Protein AF-A0A507CIW8-F1 (afdb_monomer_lite)

pLDDT: mean 72.15, std 28.0, range [24.25, 98.5]

Organism: NCBI:txid1806994

Sequence (533 aa):
MGKIHVLVLASLLFRASSADTLYQLTTNGPTSFLGANTGIGSWFRADNTQDFTNGRSWCSFPYKDYSMGFAPDLQTITAGSNAVYPNPLWSKYGSQYCGLEAWVYNPANGRNVTMYIIDGFAHEWVKTPGSIDLMLGAYVALAGKLPDSKNDVLSGVQWGFTGQRSQKYSFGGAGDPTDSRAATGGSCSASTDCQSLCCTSSGQCTSAGSSCVASASAIKLVDAASPQSAAISTSSSNTLPPLNVRRSTWAYCSKSSQCANSCCSKEFSNDGKYKSTSLRTFLGTNYGIGSWFRANNTQDSTNGHSWCSFIYKDYSMGFAPDLQAMTAGTNAVYPNSLWSKYGGQYCGLEAWVYNPTNGRNVTMYIIDAFDHEWVKTPGSIDLMLGAYVSLAGSVPTAKSVVLSDVKWGFTGRRSQKYSFGGAGDTTDSRAAIGGSCSGSTDCQSLCCTSAGKCSSAGTGCVESISGSKSVAPSSGPSAVSLKSPSSTPTPQNGGLGDWVFCSKSSQCANNCCSKEYSNDGKYKCTPGGSKCL

Foldseek 3Di:
DDDDDDPDPPPPPDDWDPQPPPQPPDPQAFPFQGTKWWWKEAADFQPDVVRVHRQAALLGEGEGLQAQAKAEACCRLQVNPSDGPPRPCSLSSLQHFWQFWKWKAQPVQGDIDIHGHQHHDYPVPGPDTRYMYGRQSNCCNRVVHGDPDSPDMGHTIMMGTPPDGDQCGGRNHHYPVDPPQPDDQDADDPDPSCQRFDQDPRRHTDDDDDPDDDPCPDDDDDDDDDDDDDDDDDDDDDDDDDDDDDDDDDDDDDDDDDDPDDDPDPDDDPDPPAPDPLVVLFADKFWWKEFADFQPDVVQVHRQAALLGEGAGLQAQAKAAACCSLQVNPSDGPPRPCSLVSLQNFWQFWKWKAQPVVGDIGIHGHQHHDYPVPGPDSRYMYGRQSNCCRRVVAGDPDRPDMGHTMMMHTPPDGDQCRGRNHHYCVDPPPPVPPDQPDDDPPPPHFDQDPVRDGDDDDDDDDDDDDDDDDDDDDDDDDDDDDDDDDDDDDDDDDADEWFAADDALVNHPQSFFDCVVVPVSGTTNHHPDPDGD

Radius of gyration: 32.06 Å; chains: 1; bounding box: 78×66×115 Å

Structure (mmCIF, N/CA/C/O backbone):
data_AF-A0A507CIW8-F1
#
_entry.id   AF-A0A507CIW8-F1
#
loop_
_atom_site.group_PDB
_atom_site.id
_atom_site.type_symbol
_atom_site.label_atom_id
_atom_site.label_alt_id
_atom_site.label_comp_id
_atom_site.label_asym_id
_atom_site.label_entity_id
_atom_site.label_seq_id
_atom_site.pdbx_PDB_ins_code
_atom_site.Cartn_x
_atom_site.Cartn_y
_atom_site.Cartn_z
_atom_site.occupancy
_atom_site.B_iso_or_equiv
_atom_site.auth_seq_id
_atom_site.auth_comp_id
_atom_site.auth_asym_id
_atom_site.auth_atom_id
_atom_site.pdbx_PDB_model_num
ATOM 1 N N . MET A 1 1 ? -23.471 -34.395 30.063 1.00 41.56 1 MET A N 1
ATOM 2 C CA . MET A 1 1 ? -23.738 -34.123 28.632 1.00 41.56 1 MET A CA 1
ATOM 3 C C . MET A 1 1 ? -24.069 -32.638 28.508 1.00 41.56 1 MET A C 1
ATOM 5 O O . MET A 1 1 ? -25.113 -32.242 28.987 1.00 41.56 1 MET A O 1
ATOM 9 N N . GLY A 1 2 ? -23.257 -31.696 28.044 1.00 35.75 2 GLY A N 1
ATOM 10 C CA . GLY A 1 2 ? -21.956 -31.679 27.383 1.00 35.75 2 GLY A CA 1
ATOM 11 C C . GLY A 1 2 ? -21.884 -30.341 26.633 1.00 35.75 2 GLY A C 1
ATOM 12 O O . GLY A 1 2 ? -22.160 -30.297 25.443 1.00 35.75 2 GLY A O 1
ATOM 13 N N . LYS A 1 3 ? -21.640 -29.236 27.358 1.00 44.34 3 LYS A N 1
ATOM 14 C CA . LYS A 1 3 ? -21.538 -27.868 26.817 1.00 44.34 3 LYS A CA 1
ATOM 15 C C . LYS A 1 3 ? -20.170 -27.667 26.158 1.00 44.34 3 LYS A C 1
ATOM 17 O O . LYS A 1 3 ? -19.222 -27.327 26.854 1.00 44.34 3 LYS A O 1
ATOM 22 N N . ILE A 1 4 ? -20.072 -27.838 24.844 1.00 42.91 4 ILE A N 1
ATOM 23 C CA . ILE A 1 4 ? -18.930 -27.380 24.036 1.00 42.91 4 ILE A CA 1
ATOM 24 C C . ILE A 1 4 ? -19.483 -27.062 22.648 1.00 42.91 4 ILE A C 1
ATOM 26 O O . ILE A 1 4 ? -19.669 -28.007 21.912 1.00 42.91 4 ILE A O 1
ATOM 30 N N . HIS A 1 5 ? -19.773 -25.799 22.296 1.00 40.38 5 HIS A N 1
ATOM 31 C CA . HIS A 1 5 ? -19.975 -25.345 20.895 1.00 40.38 5 HIS A CA 1
ATOM 32 C C . HIS A 1 5 ? -19.968 -23.802 20.752 1.00 40.38 5 HIS A C 1
ATOM 34 O O . HIS A 1 5 ? -20.760 -23.238 20.008 1.00 40.38 5 HIS A O 1
ATOM 40 N N . VAL A 1 6 ? -19.079 -23.079 21.451 1.00 40.41 6 VAL A N 1
ATOM 41 C CA . VAL A 1 6 ? -18.925 -21.612 21.237 1.00 40.41 6 VAL A CA 1
ATOM 42 C C . VAL A 1 6 ? -17.457 -21.185 21.050 1.00 40.41 6 VAL A C 1
ATOM 44 O O . VAL A 1 6 ? -17.126 -20.010 21.082 1.00 40.41 6 VAL A O 1
ATOM 47 N N . LEU A 1 7 ? -16.543 -22.123 20.784 1.00 33.03 7 LEU A N 1
ATOM 48 C CA . LEU A 1 7 ? -15.108 -21.822 20.671 1.00 33.03 7 LEU A CA 1
ATOM 49 C C . LEU A 1 7 ? -14.474 -22.457 19.425 1.00 33.03 7 LEU A C 1
ATOM 51 O O . LEU A 1 7 ? -13.501 -23.188 19.526 1.00 33.03 7 LEU A O 1
ATOM 55 N N . VAL A 1 8 ? -15.051 -22.217 18.241 1.00 33.28 8 VAL A N 1
ATOM 56 C CA . VAL A 1 8 ? -14.401 -22.562 16.950 1.00 33.28 8 VAL A CA 1
ATOM 57 C C . VAL A 1 8 ? -14.588 -21.481 15.863 1.00 33.28 8 VAL A C 1
ATOM 59 O O . VAL A 1 8 ? -13.882 -21.487 14.861 1.00 33.28 8 VAL A O 1
ATOM 62 N N . LEU A 1 9 ? -15.462 -20.479 16.040 1.00 32.59 9 LEU A N 1
ATOM 63 C CA . LEU A 1 9 ? -15.792 -19.551 14.943 1.00 32.59 9 LEU A CA 1
ATOM 64 C C . LEU A 1 9 ? -14.820 -18.370 14.729 1.00 32.59 9 LEU A C 1
ATOM 66 O O . LEU A 1 9 ? -14.941 -17.674 13.726 1.00 32.59 9 LEU A O 1
ATOM 70 N N . ALA A 1 10 ? -13.841 -18.147 15.612 1.00 33.34 10 ALA A N 1
ATOM 71 C CA . ALA A 1 10 ? -12.880 -17.041 15.473 1.00 33.34 10 ALA A CA 1
ATOM 72 C C . ALA A 1 10 ? -11.618 -17.399 14.657 1.00 33.34 10 ALA A C 1
ATOM 74 O O . ALA A 1 10 ? -10.825 -16.520 14.332 1.00 33.34 10 ALA A O 1
ATOM 75 N N . SER A 1 11 ? -11.429 -18.671 14.291 1.00 32.75 11 SER A N 1
ATOM 76 C CA . SER A 1 11 ? -10.183 -19.164 13.678 1.00 32.75 11 SER A CA 1
ATOM 77 C C . SER A 1 11 ? -10.269 -19.400 12.162 1.00 32.75 11 SER A C 1
ATOM 79 O O . SER A 1 11 ? -9.294 -19.850 11.570 1.00 32.75 11 SER A O 1
ATOM 81 N N . LEU A 1 12 ? -11.407 -19.109 11.515 1.00 29.92 12 LEU A N 1
ATOM 82 C CA . LEU A 1 12 ? -11.629 -19.413 10.089 1.00 29.92 12 LEU A CA 1
ATOM 83 C C . LEU A 1 12 ? -11.754 -18.197 9.150 1.00 29.92 12 LEU A C 1
ATOM 85 O O . LEU A 1 12 ? -11.949 -18.391 7.953 1.00 29.92 12 LEU A O 1
ATOM 89 N N . LEU A 1 13 ? -11.600 -16.962 9.640 1.00 36.66 13 LEU A N 1
ATOM 90 C CA . LEU A 1 13 ? -11.809 -15.740 8.839 1.00 36.66 13 LEU A CA 1
ATOM 91 C C . LEU A 1 13 ? -10.537 -15.047 8.314 1.00 36.66 13 LEU A C 1
ATOM 93 O O . LEU A 1 13 ? -10.642 -14.013 7.666 1.00 36.66 13 LEU A O 1
ATOM 97 N N . PHE A 1 14 ? -9.355 -15.637 8.494 1.00 41.34 14 PHE A N 1
ATOM 98 C CA . PHE A 1 14 ? -8.112 -15.154 7.878 1.00 41.34 14 PHE A CA 1
ATOM 99 C C . PHE A 1 14 ? -7.407 -16.292 7.132 1.00 41.34 14 PHE A C 1
ATOM 101 O O . PHE A 1 14 ? -6.383 -16.810 7.568 1.00 41.34 14 PHE A O 1
ATOM 108 N N . ARG A 1 15 ? -7.975 -16.723 6.000 1.00 35.91 15 ARG A N 1
ATOM 109 C CA . ARG A 1 15 ? -7.243 -17.544 5.027 1.00 35.91 15 ARG A CA 1
ATOM 110 C C . ARG A 1 15 ? -6.531 -16.625 4.035 1.00 35.91 15 ARG A C 1
ATOM 112 O O . ARG A 1 15 ? -7.191 -15.901 3.303 1.00 35.91 15 ARG A O 1
ATOM 119 N N . ALA A 1 16 ? -5.199 -16.705 4.073 1.00 31.84 16 ALA A N 1
ATOM 120 C CA . ALA A 1 16 ? -4.217 -16.298 3.066 1.00 31.84 16 ALA A CA 1
ATOM 121 C C . ALA A 1 16 ? -4.435 -14.917 2.416 1.00 31.84 16 ALA A C 1
ATOM 123 O O . ALA A 1 16 ? -5.117 -14.779 1.402 1.00 31.84 16 ALA A O 1
ATOM 124 N N . SER A 1 17 ? -3.791 -13.888 2.974 1.00 37.22 17 SER A N 1
ATOM 125 C CA . SER A 1 17 ? -3.575 -12.628 2.266 1.00 37.22 17 SER A CA 1
ATOM 126 C C . SER A 1 17 ? -2.715 -12.863 1.019 1.00 37.22 17 SER A C 1
ATOM 128 O O . SER A 1 17 ? -1.763 -13.640 1.026 1.00 37.22 17 SER A O 1
ATOM 130 N N . SER A 1 18 ? -3.085 -12.171 -0.054 1.00 44.25 18 SER A N 1
ATOM 131 C CA . SER A 1 18 ? -2.636 -12.270 -1.446 1.00 44.25 18 SER A CA 1
ATOM 132 C C . SER A 1 18 ? -1.160 -11.901 -1.713 1.00 44.25 18 SER A C 1
ATOM 134 O O . SER A 1 18 ? -0.851 -11.321 -2.752 1.00 44.25 18 SER A O 1
ATOM 136 N N . ALA A 1 19 ? -0.235 -12.210 -0.803 1.00 38.09 19 ALA A N 1
ATOM 137 C CA . ALA A 1 19 ? 1.197 -11.969 -0.991 1.00 38.09 19 ALA A CA 1
ATOM 138 C C . ALA A 1 19 ? 1.850 -12.917 -2.021 1.00 38.09 19 ALA A C 1
ATOM 140 O O . ALA A 1 19 ? 2.909 -12.593 -2.553 1.00 38.09 19 ALA A O 1
ATOM 141 N N . ASP A 1 20 ? 1.219 -14.049 -2.348 1.00 39.06 20 ASP A N 1
ATOM 142 C CA . ASP A 1 20 ? 1.868 -15.111 -3.131 1.00 39.06 20 ASP A CA 1
ATOM 143 C C . ASP A 1 20 ? 1.864 -14.907 -4.656 1.00 39.06 20 ASP A C 1
ATOM 145 O O . ASP A 1 20 ? 2.611 -15.586 -5.356 1.00 39.06 20 ASP A O 1
ATOM 149 N N . THR A 1 21 ? 1.077 -13.982 -5.221 1.00 34.91 21 THR A N 1
ATOM 150 C CA . THR A 1 21 ? 0.909 -13.923 -6.695 1.00 34.91 21 THR A CA 1
ATOM 151 C C . THR A 1 21 ? 1.593 -12.738 -7.384 1.00 34.91 21 THR A C 1
ATOM 153 O O . THR A 1 21 ? 1.696 -12.736 -8.607 1.00 34.91 21 THR A O 1
ATOM 156 N N . LEU A 1 22 ? 2.138 -11.763 -6.646 1.00 36.06 22 LEU A N 1
ATOM 157 C CA . LEU A 1 22 ? 2.898 -10.644 -7.239 1.00 36.06 22 LEU A CA 1
ATOM 158 C C . LEU A 1 22 ? 4.417 -10.727 -7.008 1.00 36.06 22 LEU A C 1
ATOM 160 O O . LEU A 1 22 ? 5.149 -9.796 -7.337 1.00 36.06 22 LEU A O 1
ATOM 164 N N . TYR A 1 23 ? 4.900 -11.833 -6.437 1.00 36.91 23 TYR A N 1
ATOM 165 C CA . TYR A 1 23 ? 6.237 -11.891 -5.847 1.00 36.91 23 TYR A CA 1
ATOM 166 C C . TYR A 1 23 ? 7.366 -12.363 -6.787 1.00 36.91 23 TYR A C 1
ATOM 168 O O . TYR A 1 23 ? 8.546 -12.245 -6.470 1.00 36.91 23 TYR A O 1
ATOM 176 N N . GLN A 1 24 ? 7.034 -12.859 -7.980 1.00 27.95 24 GLN A N 1
ATOM 177 C CA . GLN A 1 24 ? 7.987 -13.547 -8.867 1.00 27.95 24 GLN A CA 1
ATOM 178 C C . GLN A 1 24 ? 8.661 -12.667 -9.941 1.00 27.95 24 GLN A C 1
ATOM 180 O O . GLN A 1 24 ? 9.285 -13.195 -10.854 1.00 27.95 24 GLN A O 1
ATOM 185 N N . LEU A 1 25 ? 8.581 -11.331 -9.865 1.00 33.69 25 LEU A N 1
ATOM 186 C CA . LEU A 1 25 ? 9.128 -10.447 -10.916 1.00 33.69 25 LEU A CA 1
ATOM 187 C C . LEU A 1 25 ? 10.223 -9.468 -10.470 1.00 33.69 25 LEU A C 1
ATOM 189 O O . LEU A 1 25 ? 10.631 -8.607 -11.246 1.00 33.69 25 LEU A O 1
ATOM 193 N N . THR A 1 26 ? 10.792 -9.641 -9.274 1.00 38.66 26 THR A N 1
ATOM 194 C CA . THR A 1 26 ? 12.099 -9.044 -8.957 1.00 38.66 26 THR A CA 1
ATOM 195 C C . THR A 1 26 ? 13.003 -10.098 -8.331 1.00 38.66 26 THR A C 1
ATOM 197 O O . THR A 1 26 ? 12.626 -10.767 -7.376 1.00 38.66 26 THR A O 1
ATOM 200 N N . THR A 1 27 ? 14.224 -10.247 -8.841 1.00 47.59 27 THR A N 1
ATOM 201 C CA . THR A 1 27 ? 15.230 -11.210 -8.353 1.00 47.59 27 THR A CA 1
ATOM 202 C C . THR A 1 27 ? 15.713 -10.944 -6.914 1.00 47.59 27 THR A C 1
ATOM 204 O O . THR A 1 27 ? 16.595 -11.647 -6.434 1.00 47.59 27 THR A O 1
ATOM 207 N N . ASN A 1 28 ? 15.154 -9.939 -6.223 1.00 58.69 28 ASN A N 1
ATOM 208 C CA . ASN A 1 28 ? 15.611 -9.409 -4.930 1.00 58.69 28 ASN A CA 1
ATOM 209 C C . ASN A 1 28 ? 14.481 -9.277 -3.900 1.00 58.69 28 ASN A C 1
ATOM 211 O O . ASN A 1 28 ? 14.501 -8.385 -3.053 1.00 58.69 28 ASN A O 1
ATOM 215 N N . GLY A 1 29 ? 13.452 -10.103 -3.992 1.00 60.12 29 GLY A N 1
ATOM 216 C CA . GLY A 1 29 ? 12.301 -9.970 -3.123 1.00 60.12 29 GLY A CA 1
ATOM 217 C C . GLY A 1 29 ? 12.289 -10.891 -1.885 1.00 60.12 29 GLY A C 1
ATOM 218 O O . GLY A 1 29 ? 12.849 -11.975 -2.011 1.00 60.12 29 GLY A O 1
ATOM 219 N N . PRO A 1 30 ? 11.682 -10.552 -0.713 1.00 69.44 30 PRO A N 1
ATOM 220 C CA . PRO A 1 30 ? 11.453 -11.464 0.414 1.00 69.44 30 PRO A CA 1
ATOM 221 C C . PRO A 1 30 ? 11.047 -12.876 0.013 1.00 69.44 30 PRO A C 1
ATOM 223 O O . PRO A 1 30 ? 10.091 -13.100 -0.714 1.00 69.44 30 PRO A O 1
ATOM 226 N N . THR A 1 31 ? 11.788 -13.836 0.538 1.00 76.56 31 THR A N 1
ATOM 227 C CA . THR A 1 31 ? 11.524 -15.270 0.383 1.00 76.56 31 THR A CA 1
ATOM 228 C C . THR A 1 31 ? 10.834 -15.860 1.611 1.00 76.56 31 THR A C 1
ATOM 230 O O . THR A 1 31 ? 10.424 -17.015 1.587 1.00 76.56 31 THR A O 1
ATOM 233 N N . SER A 1 32 ? 10.726 -15.075 2.684 1.00 84.19 32 SER A N 1
ATOM 234 C CA . SER A 1 32 ? 10.183 -15.460 3.985 1.00 84.19 32 SER A CA 1
ATOM 235 C C . SER A 1 32 ? 9.129 -14.446 4.438 1.00 84.19 32 SER A C 1
ATOM 237 O O . SER A 1 32 ? 9.096 -13.320 3.938 1.00 84.19 32 SER A O 1
ATOM 239 N N . PHE A 1 33 ? 8.295 -14.833 5.412 1.00 85.69 33 PHE A N 1
ATOM 240 C CA . PHE A 1 33 ? 7.184 -14.018 5.934 1.00 85.69 33 PHE A CA 1
ATOM 241 C C . PHE A 1 33 ? 6.140 -13.625 4.876 1.00 85.69 33 PHE A C 1
ATOM 243 O O . PHE A 1 33 ? 5.565 -12.536 4.920 1.00 85.69 33 PHE A O 1
ATOM 250 N N . LEU A 1 34 ? 5.886 -14.525 3.922 1.00 81.50 34 LEU A N 1
ATOM 251 C CA . LEU A 1 34 ? 4.821 -14.357 2.939 1.00 81.50 34 LEU A CA 1
ATOM 252 C C . LEU A 1 34 ? 3.449 -14.439 3.623 1.00 81.50 34 LEU A C 1
ATOM 254 O O . LEU A 1 34 ? 3.238 -15.220 4.551 1.00 81.50 34 LEU A O 1
ATOM 258 N N . GLY A 1 35 ? 2.511 -13.621 3.156 1.00 80.69 35 GLY A N 1
ATOM 259 C CA . GLY A 1 35 ? 1.149 -13.581 3.677 1.00 80.69 35 GLY A CA 1
ATOM 260 C C . GLY A 1 35 ? 1.036 -12.885 5.036 1.00 80.69 35 GLY A C 1
ATOM 261 O O . GLY A 1 35 ? 1.732 -11.909 5.322 1.00 80.69 35 GLY A O 1
ATOM 262 N N . ALA A 1 36 ? 0.077 -13.343 5.841 1.00 85.56 36 ALA A N 1
ATOM 263 C CA . ALA A 1 36 ? -0.168 -12.840 7.186 1.00 85.56 36 ALA A CA 1
ATOM 264 C C . ALA A 1 36 ? 0.601 -13.689 8.201 1.00 85.56 36 ALA A C 1
ATOM 266 O O . ALA A 1 36 ? 0.455 -14.908 8.252 1.00 85.56 36 ALA A O 1
ATOM 267 N N . ASN A 1 37 ? 1.380 -13.019 9.037 1.00 92.94 37 ASN A N 1
ATOM 268 C CA . ASN A 1 37 ? 2.175 -13.600 10.105 1.00 92.94 37 ASN A CA 1
ATOM 269 C C . ASN A 1 37 ? 1.526 -13.247 11.443 1.00 92.94 37 ASN A C 1
ATOM 271 O O . ASN A 1 37 ? 0.862 -12.218 11.564 1.00 92.94 37 ASN A O 1
ATOM 275 N N . THR A 1 38 ? 1.678 -14.098 12.453 1.00 95.88 38 THR A N 1
ATOM 276 C CA . THR A 1 38 ? 1.154 -13.845 13.802 1.00 95.88 38 THR A CA 1
ATOM 277 C C . THR A 1 38 ? 2.194 -14.245 14.824 1.00 95.88 38 THR A C 1
ATOM 279 O O . THR A 1 38 ? 2.632 -15.388 14.798 1.00 95.88 38 THR A O 1
ATOM 282 N N . GLY A 1 39 ? 2.545 -13.341 15.735 1.00 96.44 39 GLY A N 1
ATOM 283 C CA . GLY A 1 39 ? 3.544 -13.603 16.763 1.00 96.44 39 GLY A CA 1
ATOM 284 C C . GLY A 1 39 ? 3.494 -12.615 17.923 1.00 96.44 39 GLY A C 1
ATOM 285 O O . GLY A 1 39 ? 2.498 -11.926 18.151 1.00 96.44 39 GLY A O 1
ATOM 286 N N . ILE A 1 40 ? 4.579 -12.575 18.690 1.00 98.12 40 ILE A N 1
ATOM 287 C CA . ILE A 1 40 ? 4.773 -11.604 19.772 1.00 98.12 40 ILE A CA 1
ATOM 288 C C . ILE A 1 40 ? 5.392 -10.319 19.212 1.00 98.12 40 ILE A C 1
ATOM 290 O O . ILE A 1 40 ? 6.371 -10.396 18.474 1.00 98.12 40 ILE A O 1
ATOM 294 N N . GLY A 1 41 ? 4.843 -9.164 19.592 1.00 98.00 41 GLY A N 1
ATOM 295 C CA . GLY A 1 41 ? 5.455 -7.850 19.394 1.00 98.00 41 GLY A CA 1
ATOM 296 C C . GLY A 1 41 ? 6.156 -7.384 20.668 1.00 98.00 41 GLY A C 1
ATOM 297 O O . GLY A 1 41 ? 5.492 -6.858 21.564 1.00 98.00 41 GLY A O 1
ATOM 298 N N . SER A 1 42 ? 7.466 -7.603 20.772 1.00 98.06 42 SER A N 1
ATOM 299 C CA . SER A 1 42 ? 8.296 -6.997 21.823 1.00 98.06 42 SER A CA 1
ATOM 300 C C . SER A 1 42 ? 8.695 -5.573 21.431 1.00 98.06 42 SER A C 1
ATOM 302 O O . SER A 1 42 ? 8.185 -5.042 20.441 1.00 98.06 42 SER A O 1
ATOM 304 N N . TRP A 1 43 ? 9.549 -4.919 22.216 1.00 97.88 43 TRP A N 1
ATOM 305 C CA . TRP A 1 43 ? 10.047 -3.591 21.873 1.00 97.88 43 TRP A CA 1
ATOM 306 C C . TRP A 1 43 ? 11.525 -3.402 22.180 1.00 97.88 43 TRP A C 1
ATOM 308 O O . TRP A 1 43 ? 12.026 -4.004 23.124 1.00 97.88 43 TRP A O 1
ATOM 318 N N . PHE A 1 44 ? 12.185 -2.484 21.474 1.00 97.31 44 PHE A N 1
ATOM 319 C CA . PHE A 1 44 ? 13.580 -2.091 21.684 1.00 97.31 44 PHE A CA 1
ATOM 320 C C . PHE A 1 44 ? 13.803 -0.584 21.488 1.00 97.31 44 PHE A C 1
ATOM 322 O O . PHE A 1 44 ? 12.970 0.119 20.909 1.00 97.31 44 PHE A O 1
ATOM 329 N N . ARG A 1 45 ? 14.926 -0.075 22.001 1.00 96.31 45 ARG A N 1
ATOM 330 C CA . ARG A 1 45 ? 15.402 1.300 21.788 1.00 96.31 45 ARG A CA 1
ATOM 331 C C . ARG A 1 45 ? 16.545 1.322 20.786 1.00 96.31 45 ARG A C 1
ATOM 333 O O . ARG A 1 45 ? 17.290 0.355 20.663 1.00 96.31 45 ARG A O 1
ATOM 340 N N . ALA A 1 46 ? 16.708 2.442 20.098 1.00 93.44 46 ALA A N 1
ATOM 341 C CA . ALA A 1 46 ? 17.660 2.605 19.011 1.00 93.44 46 ALA A CA 1
ATOM 342 C C . ALA A 1 46 ? 19.121 2.634 19.473 1.00 93.44 46 ALA A C 1
ATOM 344 O O . ALA A 1 46 ? 19.985 2.168 18.740 1.00 93.44 46 ALA A O 1
ATOM 345 N N . ASP A 1 47 ? 19.419 3.182 20.649 1.00 93.25 47 ASP A N 1
ATOM 346 C CA . ASP A 1 47 ? 20.784 3.282 21.181 1.00 93.25 47 ASP A CA 1
ATOM 347 C C . ASP A 1 47 ? 20.789 2.908 22.663 1.00 93.25 47 ASP A C 1
ATOM 349 O O . ASP A 1 47 ? 20.663 3.752 23.557 1.00 93.25 47 ASP A O 1
ATOM 353 N N . ASN A 1 48 ? 20.792 1.603 22.930 1.00 93.06 48 ASN A N 1
ATOM 354 C CA . ASN A 1 48 ? 20.690 1.088 24.278 1.00 93.06 48 ASN A CA 1
ATOM 355 C C . ASN A 1 48 ? 21.426 -0.241 24.463 1.00 93.06 48 ASN A C 1
ATOM 357 O O . ASN A 1 48 ? 21.179 -1.224 23.768 1.00 93.06 48 ASN A O 1
ATOM 361 N N . THR A 1 49 ? 22.271 -0.295 25.491 1.00 89.94 49 THR A N 1
ATOM 362 C CA . THR A 1 49 ? 23.081 -1.477 25.807 1.00 89.94 49 THR A CA 1
ATOM 363 C C . THR A 1 49 ? 22.255 -2.684 26.245 1.00 89.94 49 THR A C 1
ATOM 365 O O . THR A 1 49 ? 22.639 -3.807 25.938 1.00 89.94 49 THR A O 1
ATOM 368 N N . GLN A 1 50 ? 21.116 -2.482 26.917 1.00 89.94 50 GLN A N 1
ATOM 369 C CA . GLN A 1 50 ? 20.199 -3.567 27.291 1.00 89.94 50 GLN A CA 1
ATOM 370 C C . GLN A 1 50 ? 19.541 -4.205 26.061 1.00 89.94 50 GLN A C 1
ATOM 372 O O . GLN A 1 50 ? 19.197 -5.383 26.091 1.00 89.94 50 GLN A O 1
ATOM 377 N N . ASP A 1 51 ? 19.381 -3.420 24.994 1.00 88.81 51 ASP A N 1
ATOM 378 C CA . ASP A 1 51 ? 18.735 -3.826 23.746 1.00 88.81 51 ASP A CA 1
ATOM 379 C C . ASP A 1 51 ? 19.759 -4.248 22.677 1.00 88.81 51 ASP A C 1
ATOM 381 O O . ASP A 1 51 ? 19.378 -4.596 21.565 1.00 88.81 51 ASP A O 1
ATOM 385 N N . PHE A 1 52 ? 21.056 -4.234 23.014 1.00 90.69 52 PHE A N 1
ATOM 386 C CA . PHE A 1 52 ? 22.177 -4.510 22.107 1.00 90.69 52 PHE A CA 1
ATOM 387 C C . PHE A 1 52 ? 22.192 -3.635 20.843 1.00 90.69 52 PHE A C 1
ATOM 389 O O . PHE A 1 52 ? 22.689 -4.047 19.793 1.00 90.69 52 PHE A O 1
ATOM 396 N N . THR A 1 53 ? 21.695 -2.404 20.952 1.00 93.94 53 THR A N 1
ATOM 397 C CA . THR A 1 53 ? 21.659 -1.428 19.859 1.00 93.94 53 THR A CA 1
ATOM 398 C C . THR A 1 53 ? 22.669 -0.299 20.068 1.00 93.94 53 THR A C 1
ATOM 400 O O . THR A 1 53 ? 23.178 -0.091 21.169 1.00 93.94 53 THR A O 1
ATOM 403 N N . ASN A 1 54 ? 23.010 0.411 18.988 1.00 92.94 54 ASN A N 1
ATOM 404 C CA . ASN A 1 54 ? 24.097 1.406 18.954 1.00 92.94 54 ASN A CA 1
ATOM 405 C C . ASN A 1 54 ? 23.763 2.653 18.105 1.00 92.94 54 ASN A C 1
ATOM 407 O O . ASN A 1 54 ? 24.643 3.300 17.533 1.00 92.94 54 ASN A O 1
ATOM 411 N N . GLY A 1 55 ? 22.475 2.929 17.908 1.00 92.88 55 GLY A N 1
ATOM 412 C CA . GLY A 1 55 ? 21.976 4.018 17.070 1.00 92.88 55 GLY A CA 1
ATOM 413 C C . GLY A 1 55 ? 22.049 3.757 15.563 1.00 92.88 55 GLY A C 1
ATOM 414 O O . GLY A 1 55 ? 21.589 4.601 14.790 1.00 92.88 55 GLY A O 1
ATOM 415 N N . ARG A 1 56 ? 22.585 2.610 15.122 1.00 94.38 56 ARG A N 1
ATOM 416 C CA . ARG A 1 56 ? 22.605 2.177 13.720 1.00 94.38 56 ARG A CA 1
ATOM 417 C C . ARG A 1 56 ? 21.904 0.840 13.548 1.00 94.38 56 ARG A C 1
ATOM 419 O O . ARG A 1 56 ? 22.166 -0.102 14.286 1.00 94.38 56 ARG A O 1
ATOM 426 N N . SER A 1 57 ? 21.067 0.759 12.525 1.00 96.38 57 SER A N 1
ATOM 427 C CA . SER A 1 57 ? 20.364 -0.469 12.185 1.00 96.38 57 SER A CA 1
ATOM 428 C C . SER A 1 57 ? 21.248 -1.509 11.510 1.00 96.38 57 SER A C 1
ATOM 430 O O . SER A 1 57 ? 22.214 -1.176 10.812 1.00 96.38 57 SER A O 1
ATOM 432 N N . TRP A 1 58 ? 20.809 -2.770 11.554 1.00 97.69 58 TRP A N 1
ATOM 433 C CA . TRP A 1 58 ? 21.232 -3.813 10.616 1.00 97.69 58 TRP A CA 1
ATOM 434 C C . TRP A 1 58 ? 21.060 -3.390 9.149 1.00 97.69 58 TRP A C 1
ATOM 436 O O . TRP A 1 58 ? 21.810 -3.831 8.284 1.00 97.69 58 TRP A O 1
ATOM 446 N N . CYS A 1 59 ? 20.129 -2.484 8.856 1.00 97.81 59 CYS A N 1
ATOM 447 C CA . CYS A 1 59 ? 19.913 -1.923 7.526 1.00 97.81 59 CYS A CA 1
ATOM 448 C C . CYS A 1 59 ? 20.911 -0.825 7.110 1.00 97.81 59 CYS A C 1
ATOM 450 O O . CYS A 1 59 ? 20.755 -0.225 6.044 1.00 97.81 59 CYS A O 1
ATOM 452 N N . SER A 1 60 ? 21.964 -0.587 7.900 1.00 96.62 60 SER A N 1
ATOM 453 C CA . SER A 1 60 ? 23.055 0.350 7.606 1.00 96.62 60 SER A CA 1
ATOM 454 C C . SER A 1 60 ? 22.645 1.829 7.561 1.00 96.62 60 SER A C 1
ATOM 456 O O . SER A 1 60 ? 23.235 2.612 6.814 1.00 96.62 60 SER A O 1
ATOM 458 N N . PHE A 1 61 ? 21.675 2.239 8.376 1.00 95.19 61 PHE A N 1
ATOM 459 C CA . PHE A 1 61 ? 21.296 3.646 8.530 1.00 95.19 61 PHE A CA 1
ATOM 460 C C . PHE A 1 61 ? 21.115 4.021 10.010 1.00 95.19 61 PHE A C 1
ATOM 462 O O . PHE A 1 61 ? 20.888 3.141 10.841 1.00 95.19 61 PHE A O 1
ATOM 469 N N . PRO A 1 62 ? 21.224 5.310 10.378 1.00 95.88 62 PRO A N 1
ATOM 470 C CA . PRO A 1 62 ? 20.901 5.753 11.731 1.00 95.88 62 PRO A CA 1
ATOM 471 C C . PRO A 1 62 ? 19.391 5.686 11.986 1.00 95.88 62 PRO A C 1
ATOM 473 O O . PRO A 1 62 ? 18.598 6.009 11.105 1.00 95.88 62 PRO A O 1
ATOM 476 N N . TYR A 1 63 ? 18.977 5.312 13.189 1.00 95.00 63 TYR A N 1
ATOM 477 C CA . TYR A 1 63 ? 17.567 5.305 13.609 1.00 95.00 63 TYR A CA 1
ATOM 478 C C . TYR A 1 63 ? 17.399 5.855 15.033 1.00 95.00 63 TYR A C 1
ATOM 480 O O . TYR A 1 63 ? 18.385 6.132 15.720 1.00 95.00 63 TYR A O 1
ATOM 488 N N . LYS A 1 64 ? 16.156 6.068 15.472 1.00 93.75 64 LYS A N 1
ATOM 489 C CA . LYS A 1 64 ? 15.828 6.644 16.784 1.00 93.75 64 LYS A CA 1
ATOM 490 C C . LYS A 1 64 ? 14.650 5.917 17.418 1.00 93.75 64 LYS A C 1
ATOM 492 O O . LYS A 1 64 ? 13.874 5.275 16.722 1.00 93.75 64 LYS A O 1
ATOM 497 N N . ASP A 1 65 ? 14.467 6.098 18.725 1.00 94.31 65 ASP A N 1
ATOM 498 C CA . ASP A 1 65 ? 13.357 5.493 19.476 1.00 94.31 65 ASP A CA 1
ATOM 499 C C . ASP A 1 65 ? 11.983 5.841 18.894 1.00 94.31 65 ASP A C 1
ATOM 501 O O . ASP A 1 65 ? 11.031 5.099 19.086 1.00 94.31 65 ASP A O 1
ATOM 505 N N . TYR A 1 66 ? 11.854 6.951 18.165 1.00 90.75 66 TYR A N 1
ATOM 506 C CA . TYR A 1 66 ? 10.608 7.347 17.508 1.00 90.75 66 TYR A CA 1
ATOM 507 C C . TYR A 1 66 ? 10.444 6.798 16.078 1.00 90.75 66 TYR A C 1
ATOM 509 O O . TYR A 1 66 ? 9.420 7.066 15.449 1.00 90.75 66 TYR A O 1
ATOM 517 N N . SER A 1 67 ? 11.427 6.078 15.527 1.00 94.00 67 SER A N 1
ATOM 518 C CA . SER A 1 67 ? 11.348 5.515 14.175 1.00 94.00 67 SER A CA 1
ATOM 519 C C . SER A 1 67 ? 10.184 4.522 14.081 1.00 94.00 67 SER A C 1
ATOM 521 O O . SER A 1 67 ? 10.033 3.637 14.919 1.00 94.00 67 SER A O 1
ATOM 523 N N . MET A 1 68 ? 9.361 4.643 13.036 1.00 96.19 68 MET A N 1
ATOM 524 C CA . MET A 1 68 ? 8.184 3.787 12.830 1.00 96.19 68 MET A CA 1
ATOM 525 C C . MET A 1 68 ? 8.556 2.472 12.144 1.00 96.19 68 MET A C 1
ATOM 527 O O . MET A 1 68 ? 8.151 2.204 11.012 1.00 96.19 68 MET A O 1
ATOM 531 N N . GLY A 1 69 ? 9.364 1.657 12.812 1.00 97.38 69 GLY A N 1
ATOM 532 C CA . GLY A 1 69 ? 9.809 0.387 12.262 1.00 97.38 69 GLY A CA 1
ATOM 533 C C . GLY A 1 69 ? 9.898 -0.741 13.273 1.00 97.38 69 GLY A C 1
ATOM 534 O O . GLY A 1 69 ? 9.727 -0.552 14.477 1.00 97.38 69 GLY A O 1
ATOM 535 N N . PHE A 1 70 ? 10.148 -1.925 12.737 1.00 98.50 70 PHE A N 1
ATOM 536 C CA . PHE A 1 70 ? 10.293 -3.164 13.478 1.00 98.50 70 PHE A CA 1
ATOM 537 C C . PHE A 1 70 ? 11.452 -4.001 12.930 1.00 98.50 70 PHE A C 1
ATOM 539 O O . PHE A 1 70 ? 11.948 -3.769 11.821 1.00 98.50 70 PHE A O 1
ATOM 546 N N . ALA A 1 71 ? 11.862 -4.976 13.728 1.00 98.31 71 ALA A N 1
ATOM 547 C CA . ALA A 1 71 ? 12.877 -5.964 13.433 1.00 98.31 71 ALA A CA 1
ATOM 548 C C . ALA A 1 71 ? 12.213 -7.350 13.386 1.00 98.31 71 ALA A C 1
ATOM 550 O O . ALA A 1 71 ? 11.613 -7.758 14.380 1.00 98.31 71 ALA A O 1
ATOM 551 N N . PRO A 1 72 ? 12.258 -8.086 12.267 1.00 97.94 72 PRO A N 1
ATOM 552 C CA . PRO A 1 72 ? 11.921 -9.505 12.238 1.00 97.94 72 PRO A CA 1
ATOM 553 C C . PRO A 1 72 ? 13.147 -10.378 12.568 1.00 97.94 72 PRO A C 1
ATOM 555 O O . PRO A 1 72 ? 14.273 -9.889 12.674 1.00 97.94 72 PRO A O 1
ATOM 558 N N . ASP A 1 73 ? 12.921 -11.684 12.717 1.00 97.69 73 ASP A N 1
ATOM 559 C CA . ASP A 1 73 ? 13.973 -12.671 12.987 1.00 97.69 73 ASP A CA 1
ATOM 560 C C . ASP A 1 73 ? 15.048 -12.693 11.886 1.00 97.69 73 ASP A C 1
ATOM 562 O O . ASP A 1 73 ? 14.760 -13.018 10.724 1.00 97.69 73 ASP A O 1
ATOM 566 N N . LEU A 1 74 ? 16.300 -12.413 12.269 1.00 96.81 74 LEU A N 1
ATOM 567 C CA . LEU A 1 74 ? 17.459 -12.458 11.379 1.00 96.81 74 LEU A CA 1
ATOM 568 C C . LEU A 1 74 ? 17.643 -13.828 10.739 1.00 96.81 74 LEU A C 1
ATOM 570 O O . LEU A 1 74 ? 17.955 -13.896 9.547 1.00 96.81 74 LEU A O 1
ATOM 574 N N . GLN A 1 75 ? 17.435 -14.917 11.480 1.00 96.62 75 GLN A N 1
ATOM 575 C CA . GLN A 1 75 ? 17.619 -16.256 10.930 1.00 96.62 75 GLN A CA 1
ATOM 576 C C . GLN A 1 75 ? 16.634 -16.495 9.787 1.00 96.62 75 GLN A C 1
ATOM 578 O O . GLN A 1 75 ? 17.024 -16.959 8.716 1.00 96.62 75 GLN A O 1
ATOM 583 N N . THR A 1 76 ? 15.378 -16.095 9.968 1.00 95.06 76 THR A N 1
ATOM 584 C CA . THR A 1 76 ? 14.337 -16.250 8.951 1.00 95.06 76 THR A CA 1
ATOM 585 C C . THR A 1 76 ? 14.560 -15.354 7.724 1.00 95.06 76 THR A C 1
ATOM 587 O O . THR A 1 76 ? 14.464 -15.846 6.594 1.00 95.06 76 THR A O 1
ATOM 590 N N . ILE A 1 77 ? 14.885 -14.062 7.893 1.00 95.56 77 ILE A N 1
ATOM 591 C CA . ILE A 1 77 ? 15.090 -13.153 6.740 1.00 95.56 77 ILE A CA 1
ATOM 592 C C . ILE A 1 77 ? 16.417 -13.391 6.009 1.00 95.56 77 ILE A C 1
ATOM 594 O O . ILE A 1 77 ? 16.564 -12.980 4.861 1.00 95.56 77 ILE A O 1
ATOM 598 N N . THR A 1 78 ? 17.375 -14.078 6.633 1.00 95.88 78 THR A N 1
ATOM 599 C CA . THR A 1 78 ? 18.672 -14.411 6.016 1.00 95.88 78 THR A CA 1
ATOM 600 C C . THR A 1 78 ? 18.808 -15.888 5.642 1.00 95.88 78 THR A C 1
ATOM 602 O O . THR A 1 78 ? 19.915 -16.377 5.421 1.00 95.88 78 THR A O 1
ATOM 605 N N . ALA A 1 79 ? 17.688 -16.615 5.550 1.00 93.19 79 ALA A N 1
ATOM 606 C CA . ALA A 1 79 ? 17.650 -18.030 5.168 1.00 93.19 79 ALA A CA 1
ATOM 607 C C . ALA A 1 79 ? 18.636 -18.905 5.974 1.00 93.19 79 ALA A C 1
ATOM 609 O O . ALA A 1 79 ? 19.365 -19.729 5.426 1.00 93.19 79 ALA A O 1
ATOM 610 N N . GLY A 1 80 ? 18.691 -18.685 7.288 1.00 94.38 80 GLY A N 1
ATOM 611 C CA . GLY A 1 80 ? 19.522 -19.435 8.225 1.00 94.38 80 GLY A CA 1
ATOM 612 C C . GLY A 1 80 ? 20.950 -18.918 8.388 1.00 94.38 80 GLY A C 1
ATOM 613 O O . GLY A 1 80 ? 21.627 -19.336 9.324 1.00 94.38 80 GLY A O 1
ATOM 614 N N . SER A 1 81 ? 21.428 -18.006 7.532 1.00 95.31 81 SER A N 1
ATOM 615 C CA . SER A 1 81 ? 22.836 -17.592 7.566 1.00 95.31 81 SER A CA 1
ATOM 616 C C . SER A 1 81 ? 23.175 -16.613 8.691 1.00 95.31 81 SER A C 1
ATOM 618 O O . SER A 1 81 ? 24.355 -16.356 8.912 1.00 95.31 81 SER A O 1
ATOM 620 N N . ASN A 1 82 ? 22.166 -16.018 9.342 1.00 95.38 82 ASN A N 1
ATOM 621 C CA . ASN A 1 82 ? 22.315 -14.947 10.336 1.00 95.38 82 ASN A CA 1
ATOM 622 C C . ASN A 1 82 ? 23.249 -13.833 9.838 1.00 95.38 82 ASN A C 1
ATOM 624 O O . ASN A 1 82 ? 24.172 -13.403 10.528 1.00 95.38 82 ASN A O 1
ATOM 628 N N . ALA A 1 83 ? 23.069 -13.421 8.578 1.00 95.69 83 ALA A N 1
ATOM 629 C CA . ALA A 1 83 ? 24.015 -12.528 7.920 1.00 95.69 83 ALA A CA 1
ATOM 630 C C . ALA A 1 83 ? 23.953 -11.116 8.520 1.00 95.69 83 ALA A C 1
ATOM 632 O O . ALA A 1 83 ? 23.002 -10.368 8.299 1.00 95.69 83 ALA A O 1
ATOM 633 N N . VAL A 1 84 ? 25.014 -10.744 9.228 1.00 95.88 84 VAL A N 1
ATOM 634 C CA . VAL A 1 84 ? 25.272 -9.403 9.768 1.00 95.88 84 VAL A CA 1
ATOM 635 C C . VAL A 1 84 ? 26.604 -8.884 9.224 1.00 95.88 84 VAL A C 1
ATOM 637 O O . VAL A 1 84 ? 27.431 -9.680 8.778 1.00 95.88 84 VAL A O 1
ATOM 640 N N . TYR A 1 85 ? 26.845 -7.570 9.234 1.00 93.94 85 TYR A N 1
ATOM 641 C CA . TYR A 1 85 ? 28.137 -7.014 8.806 1.00 93.94 85 TYR A CA 1
ATOM 642 C C . TYR A 1 85 ? 29.308 -7.662 9.580 1.00 93.94 85 TYR A C 1
ATOM 644 O O . TYR A 1 85 ? 29.208 -7.797 10.801 1.00 93.94 85 TYR A O 1
ATOM 652 N N . PRO A 1 86 ? 30.423 -8.045 8.924 1.00 95.56 86 PRO A N 1
ATOM 653 C CA . PRO A 1 86 ? 30.780 -7.829 7.516 1.00 95.56 86 PRO A CA 1
ATOM 654 C C . PRO A 1 86 ? 30.477 -9.018 6.581 1.00 95.56 86 PRO A C 1
ATOM 656 O O . PRO A 1 86 ? 31.095 -9.133 5.524 1.00 95.56 86 PRO A O 1
ATOM 659 N N . ASN A 1 87 ? 29.566 -9.927 6.943 1.00 97.00 87 ASN A N 1
ATOM 660 C CA . ASN A 1 87 ? 29.225 -11.091 6.118 1.00 97.00 87 ASN A CA 1
ATOM 661 C C . ASN A 1 87 ? 28.831 -10.657 4.684 1.00 97.00 87 ASN A C 1
ATOM 663 O O . ASN A 1 87 ? 27.953 -9.805 4.541 1.00 97.00 87 ASN A O 1
ATOM 667 N N . PRO A 1 88 ? 29.397 -11.250 3.613 1.00 95.56 88 PRO A N 1
ATOM 668 C CA . PRO A 1 88 ? 29.077 -10.879 2.229 1.00 95.56 88 PRO A CA 1
ATOM 669 C C . PRO A 1 88 ? 27.594 -11.004 1.846 1.00 95.56 88 PRO A C 1
ATOM 671 O O . PRO A 1 88 ? 27.135 -10.328 0.928 1.00 95.56 88 PRO A O 1
ATOM 674 N N . LEU A 1 89 ? 26.826 -11.849 2.541 1.00 95.50 89 LEU A N 1
ATOM 675 C CA . LEU A 1 89 ? 25.385 -12.005 2.325 1.00 95.50 89 LEU A CA 1
ATOM 676 C C . LEU A 1 89 ? 24.554 -10.886 2.970 1.00 95.50 89 LEU A C 1
ATOM 678 O O . LEU A 1 89 ? 23.371 -10.753 2.660 1.00 95.50 89 LEU A O 1
ATOM 682 N N . TRP A 1 90 ? 25.149 -10.074 3.846 1.00 96.94 90 TRP A N 1
ATOM 683 C CA . TRP A 1 90 ? 24.458 -8.993 4.547 1.00 96.94 90 TRP A CA 1
ATOM 684 C C . TRP A 1 90 ? 23.858 -7.976 3.577 1.00 96.94 90 TRP A C 1
ATOM 686 O O . TRP A 1 90 ? 22.677 -7.664 3.677 1.00 96.94 90 TRP A O 1
ATOM 696 N N . SER A 1 91 ? 24.622 -7.520 2.580 1.00 95.38 91 SER A N 1
ATOM 697 C CA . SER A 1 91 ? 24.133 -6.550 1.590 1.00 95.38 91 SER A CA 1
ATOM 698 C C . SER A 1 91 ? 23.034 -7.123 0.693 1.00 95.38 91 SER A C 1
ATOM 700 O O . SER A 1 91 ? 22.094 -6.407 0.338 1.00 95.38 91 SER A O 1
ATOM 702 N N . LYS A 1 92 ? 23.107 -8.422 0.374 1.00 94.50 92 LYS A N 1
ATOM 703 C CA . LYS A 1 92 ? 22.068 -9.146 -0.368 1.00 94.50 92 LYS A CA 1
ATOM 704 C C . LYS A 1 92 ? 20.744 -9.123 0.399 1.00 94.50 92 LYS A C 1
ATOM 706 O O . LYS A 1 92 ? 19.745 -8.643 -0.131 1.00 94.50 92 LYS A O 1
ATOM 711 N N . TYR A 1 93 ? 20.738 -9.605 1.644 1.00 96.00 93 TYR A N 1
ATOM 712 C CA . TYR A 1 93 ? 19.511 -9.674 2.444 1.00 96.00 93 TYR A CA 1
ATOM 713 C C . TYR A 1 93 ? 19.033 -8.297 2.906 1.00 96.00 93 TYR A C 1
ATOM 715 O O . TYR A 1 93 ? 17.832 -8.035 2.908 1.00 96.00 93 TYR A O 1
ATOM 723 N N . GLY A 1 94 ? 19.951 -7.384 3.214 1.00 95.94 94 GLY A N 1
ATOM 724 C CA . GLY A 1 94 ? 19.627 -5.994 3.509 1.00 95.94 94 GLY A CA 1
ATOM 725 C C . GLY A 1 94 ? 18.864 -5.349 2.353 1.00 95.94 94 GLY A C 1
ATOM 726 O O . GLY A 1 94 ? 17.771 -4.823 2.547 1.00 95.94 94 GLY A O 1
ATOM 727 N N . SER A 1 95 ? 19.363 -5.480 1.121 1.00 92.38 95 SER A N 1
ATOM 728 C CA . SER A 1 95 ? 18.673 -4.970 -0.077 1.00 92.38 95 SER A CA 1
ATOM 729 C C . SER A 1 95 ? 17.305 -5.627 -0.304 1.00 92.38 95 SER A C 1
ATOM 731 O O . SER A 1 95 ? 16.383 -4.988 -0.810 1.00 92.38 95 SER A O 1
ATOM 733 N N . GLN A 1 96 ? 17.153 -6.889 0.102 1.00 92.44 96 GLN A N 1
ATOM 734 C CA . GLN A 1 96 ? 15.912 -7.649 -0.023 1.00 92.44 96 GLN A CA 1
ATOM 735 C C . GLN A 1 96 ? 14.845 -7.207 0.991 1.00 92.44 96 GLN A C 1
ATOM 737 O O . GLN A 1 96 ? 13.689 -7.044 0.606 1.00 92.44 96 GLN A O 1
ATOM 742 N N . TYR A 1 97 ? 15.198 -6.935 2.252 1.00 96.25 97 TYR A N 1
ATOM 743 C CA . TYR A 1 97 ? 14.213 -6.707 3.325 1.00 96.25 97 TYR A CA 1
ATOM 744 C C . TYR A 1 97 ? 14.132 -5.267 3.848 1.00 96.25 97 TYR A C 1
ATOM 746 O O . TYR A 1 97 ? 13.046 -4.815 4.202 1.00 96.25 97 TYR A O 1
ATOM 754 N N . CYS A 1 98 ? 15.230 -4.511 3.865 1.00 98.00 98 CYS A N 1
ATOM 755 C CA . CYS A 1 98 ? 15.260 -3.196 4.510 1.00 98.00 98 CYS A CA 1
ATOM 756 C C . CYS A 1 98 ? 14.314 -2.187 3.860 1.00 98.00 98 CYS A C 1
ATOM 758 O O . CYS A 1 98 ? 14.362 -1.936 2.652 1.00 98.00 98 CYS A O 1
ATOM 760 N N . GLY A 1 99 ? 13.454 -1.597 4.679 1.00 96.62 99 GLY A N 1
ATOM 761 C CA . GLY A 1 99 ? 12.486 -0.591 4.276 1.00 96.62 99 GLY A CA 1
ATOM 762 C C . GLY A 1 99 ? 11.198 -1.168 3.716 1.00 96.62 99 GLY A C 1
ATOM 763 O O . GLY A 1 99 ? 10.331 -0.378 3.351 1.00 96.62 99 GLY A O 1
ATOM 764 N N . LEU A 1 100 ? 11.046 -2.496 3.639 1.00 94.19 100 LEU A N 1
ATOM 765 C CA . LEU A 1 100 ? 9.760 -3.100 3.299 1.00 94.19 100 LEU A CA 1
ATOM 766 C C . LEU A 1 100 ? 8.694 -2.641 4.284 1.00 94.19 100 LEU A C 1
ATOM 768 O O . LEU A 1 100 ? 8.893 -2.686 5.496 1.00 94.19 100 LEU A O 1
ATOM 772 N N . GLU A 1 101 ? 7.572 -2.201 3.738 1.00 94.62 101 GLU A N 1
ATOM 773 C CA . GLU A 1 101 ? 6.421 -1.744 4.495 1.00 94.62 101 GLU A CA 1
ATOM 774 C C . GLU A 1 101 ? 5.528 -2.928 4.875 1.00 94.62 101 GLU A C 1
ATOM 776 O O . GLU A 1 101 ? 5.248 -3.814 4.058 1.00 94.62 101 GLU A O 1
ATOM 781 N N . ALA A 1 102 ? 5.046 -2.917 6.113 1.00 93.12 102 ALA A N 1
ATOM 782 C CA . ALA A 1 102 ? 4.070 -3.860 6.623 1.00 93.12 102 ALA A CA 1
ATOM 783 C C . ALA A 1 102 ? 2.908 -3.133 7.302 1.00 93.12 102 ALA A C 1
ATOM 785 O O . ALA A 1 102 ? 3.084 -2.092 7.942 1.00 93.12 102 ALA A O 1
ATOM 786 N N . TRP A 1 103 ? 1.717 -3.719 7.202 1.00 94.38 103 TRP A N 1
ATOM 787 C CA . TRP A 1 103 ? 0.645 -3.444 8.153 1.00 94.38 103 TRP A CA 1
ATOM 788 C C . TRP A 1 103 ? 0.913 -4.261 9.419 1.00 94.38 103 TRP A C 1
ATOM 790 O O . TRP A 1 103 ? 1.307 -5.423 9.320 1.00 94.38 103 TRP A O 1
ATOM 800 N N . VAL A 1 104 ? 0.715 -3.666 10.594 1.00 97.31 104 VAL A N 1
ATOM 801 C CA . VAL A 1 104 ? 0.926 -4.319 11.892 1.00 97.31 104 VAL A CA 1
ATOM 802 C C . VAL A 1 104 ? -0.291 -4.067 12.774 1.00 97.31 104 VAL A C 1
ATOM 804 O O . VAL A 1 104 ? -0.593 -2.930 13.132 1.00 97.31 104 VAL A O 1
ATOM 807 N N . TYR A 1 105 ? -0.998 -5.136 13.119 1.00 95.50 105 TYR A N 1
ATOM 808 C CA . TYR A 1 105 ? -2.272 -5.129 13.821 1.00 95.50 105 TYR A CA 1
ATOM 809 C C . TYR A 1 105 ? -2.153 -5.754 15.212 1.00 95.50 105 TYR A C 1
ATOM 811 O O . TYR A 1 105 ? -1.636 -6.859 15.379 1.00 95.50 105 TYR A O 1
ATOM 819 N N . ASN A 1 106 ? -2.683 -5.056 16.212 1.00 97.25 106 ASN A N 1
ATOM 820 C CA . ASN A 1 106 ? -2.806 -5.547 17.574 1.00 97.25 106 ASN A CA 1
ATOM 821 C C . ASN A 1 106 ? -4.271 -5.919 17.863 1.00 97.25 106 ASN A C 1
ATOM 823 O O . ASN A 1 106 ? -5.106 -5.026 18.050 1.00 97.25 106 ASN A O 1
ATOM 827 N N . PRO A 1 107 ? -4.607 -7.218 17.952 1.00 92.25 107 PRO A N 1
ATOM 828 C CA . PRO A 1 107 ? -5.981 -7.647 18.191 1.00 92.25 107 PRO A CA 1
ATOM 829 C C . PRO A 1 107 ? -6.508 -7.253 19.575 1.00 92.25 107 PRO A C 1
ATOM 831 O O . PRO A 1 107 ? -7.718 -7.124 19.741 1.00 92.25 107 PRO A O 1
ATOM 834 N N . ALA A 1 108 ? -5.637 -7.022 20.564 1.00 94.44 108 ALA A N 1
ATOM 835 C CA . ALA A 1 108 ? -6.060 -6.701 21.928 1.00 94.44 108 ALA A CA 1
ATOM 836 C C . ALA A 1 108 ? -6.737 -5.325 22.039 1.00 94.44 108 ALA A C 1
ATOM 838 O O . ALA A 1 108 ? -7.555 -5.109 22.930 1.00 94.44 108 ALA A O 1
ATOM 839 N N . ASN A 1 109 ? -6.398 -4.387 21.150 1.00 93.06 109 ASN A N 1
ATOM 840 C CA . ASN A 1 109 ? -6.941 -3.026 21.160 1.00 93.06 109 ASN A CA 1
ATOM 841 C C . ASN A 1 109 ? -7.472 -2.561 19.790 1.00 93.06 109 ASN A C 1
ATOM 843 O O . ASN A 1 109 ? -7.923 -1.423 19.664 1.00 93.06 109 ASN A O 1
ATOM 847 N N . GLY A 1 110 ? -7.404 -3.413 18.764 1.00 87.69 110 GLY A N 1
ATOM 848 C CA . GLY A 1 110 ? -7.878 -3.124 17.414 1.00 87.69 110 GLY A CA 1
ATOM 849 C C . GLY A 1 110 ? -7.022 -2.128 16.624 1.00 87.69 110 GLY A C 1
ATOM 850 O O . GLY A 1 110 ? -7.449 -1.695 15.553 1.00 87.69 110 GLY A O 1
ATOM 851 N N . ARG A 1 111 ? -5.840 -1.734 17.116 1.00 83.88 111 ARG A N 1
ATOM 852 C CA . ARG A 1 111 ? -4.974 -0.769 16.425 1.00 83.88 111 ARG A CA 1
ATOM 853 C C . ARG A 1 111 ? -4.236 -1.426 15.269 1.00 83.88 111 ARG A C 1
ATOM 855 O O . ARG A 1 111 ? -3.717 -2.528 15.406 1.00 83.88 111 ARG A O 1
ATOM 862 N N . ASN A 1 112 ? -4.152 -0.710 14.153 1.00 90.69 112 ASN A N 1
ATOM 863 C CA . ASN A 1 112 ? -3.369 -1.085 12.982 1.00 90.69 112 ASN A CA 1
ATOM 864 C C . ASN A 1 112 ? -2.433 0.071 12.621 1.00 90.69 112 ASN A C 1
ATOM 866 O O . ASN A 1 112 ? -2.885 1.212 12.513 1.00 90.69 112 ASN A O 1
ATOM 870 N N . VAL A 1 113 ? -1.145 -0.214 12.472 1.00 89.69 113 VAL A N 1
ATOM 871 C CA . VAL A 1 113 ? -0.092 0.776 12.246 1.00 89.69 113 VAL A CA 1
ATOM 872 C C . VAL A 1 113 ? 0.781 0.315 11.084 1.00 89.69 113 VAL A C 1
ATOM 874 O O . VAL A 1 113 ? 1.218 -0.833 11.046 1.00 89.69 113 VAL A O 1
ATOM 877 N N . THR A 1 114 ? 1.056 1.218 10.146 1.00 91.94 114 THR A N 1
ATOM 878 C CA . THR A 1 114 ? 2.043 0.981 9.089 1.00 91.94 114 THR A CA 1
ATOM 879 C C . THR A 1 114 ? 3.447 1.146 9.655 1.00 91.94 114 THR A C 1
ATOM 881 O O . THR A 1 114 ? 3.762 2.174 10.258 1.00 91.94 114 THR A O 1
ATOM 884 N N . MET A 1 115 ? 4.292 0.140 9.455 1.00 97.75 115 MET A N 1
ATOM 885 C CA . MET A 1 115 ? 5.674 0.123 9.927 1.00 97.75 115 MET A CA 1
ATOM 886 C C . MET A 1 115 ? 6.609 -0.384 8.830 1.00 97.75 115 MET A C 1
ATOM 888 O O . MET A 1 115 ? 6.164 -0.974 7.846 1.00 97.75 115 MET A O 1
ATOM 892 N N . TYR A 1 116 ? 7.912 -0.184 9.007 1.00 98.19 116 TYR A N 1
ATOM 893 C CA . TYR A 1 116 ? 8.929 -0.641 8.059 1.00 98.19 116 TYR A CA 1
ATOM 894 C C . TYR A 1 116 ? 9.913 -1.602 8.718 1.00 98.19 116 TYR A C 1
ATOM 896 O O . TYR A 1 116 ? 10.228 -1.441 9.898 1.00 98.19 116 TYR A O 1
ATOM 904 N N . ILE A 1 117 ? 10.455 -2.556 7.958 1.00 98.31 117 ILE A N 1
ATOM 905 C CA . ILE A 1 117 ? 11.644 -3.287 8.408 1.00 98.31 117 ILE A CA 1
ATOM 906 C C . ILE A 1 117 ? 12.784 -2.285 8.498 1.00 98.31 117 ILE A C 1
ATOM 908 O O . ILE A 1 117 ? 13.252 -1.780 7.475 1.00 98.31 117 ILE A O 1
ATOM 912 N N . ILE A 1 118 ? 13.216 -1.996 9.718 1.00 97.94 118 ILE A N 1
ATOM 913 C CA . ILE A 1 118 ? 14.330 -1.083 9.961 1.00 97.94 118 ILE A CA 1
ATOM 914 C C . ILE A 1 118 ? 15.534 -1.773 10.568 1.00 97.94 118 ILE A C 1
ATOM 916 O O . ILE A 1 118 ? 16.587 -1.159 10.583 1.00 97.94 118 ILE A O 1
ATOM 920 N N . ASP A 1 119 ? 15.389 -3.002 11.054 1.00 98.06 119 ASP A N 1
ATOM 921 C CA . ASP A 1 119 ? 16.447 -3.756 11.715 1.00 98.06 119 ASP A CA 1
ATOM 922 C C . ASP A 1 119 ? 16.185 -5.267 11.594 1.00 98.06 119 ASP A C 1
ATOM 924 O O . ASP A 1 119 ? 15.227 -5.673 10.934 1.00 98.06 119 ASP A O 1
ATOM 928 N N . GLY A 1 120 ? 17.005 -6.100 12.228 1.00 97.00 120 GLY A N 1
ATOM 929 C CA . GLY A 1 120 ? 16.728 -7.517 12.455 1.00 97.00 120 GLY A CA 1
ATOM 930 C C . GLY A 1 120 ? 17.206 -7.934 13.845 1.00 97.00 120 GLY A C 1
ATOM 931 O O . GLY A 1 120 ? 18.245 -7.461 14.297 1.00 97.00 120 GLY A O 1
ATOM 932 N N . PHE A 1 121 ? 16.472 -8.822 14.519 1.00 95.75 121 PHE A N 1
ATOM 933 C CA . PHE A 1 121 ? 16.836 -9.279 15.865 1.00 95.75 121 PHE A CA 1
ATOM 934 C C . PHE A 1 121 ? 17.237 -10.756 15.886 1.00 95.75 121 PHE A C 1
ATOM 936 O O . PHE A 1 121 ? 16.882 -11.535 14.998 1.00 95.75 121 PHE A O 1
ATOM 943 N N . ALA A 1 122 ? 18.037 -11.121 16.887 1.00 95.75 122 ALA A N 1
ATOM 944 C CA . ALA A 1 122 ? 18.646 -12.440 16.977 1.00 95.75 122 ALA A CA 1
ATOM 945 C C . ALA A 1 122 ? 17.620 -13.532 17.332 1.00 95.75 122 ALA A C 1
ATOM 947 O O . ALA A 1 122 ? 16.704 -13.323 18.136 1.00 95.75 122 ALA A O 1
ATOM 948 N N . HIS A 1 123 ? 17.787 -14.707 16.723 1.00 95.62 123 HIS A N 1
ATOM 949 C CA . HIS A 1 123 ? 16.797 -15.782 16.742 1.00 95.62 123 HIS A CA 1
ATOM 950 C C . HIS A 1 123 ? 16.505 -16.333 18.146 1.00 95.62 123 HIS A C 1
ATOM 952 O O . HIS A 1 123 ? 15.388 -16.747 18.436 1.00 95.62 123 HIS A O 1
ATOM 958 N N . GLU A 1 124 ? 17.467 -16.306 19.066 1.00 95.19 124 GLU A N 1
ATOM 959 C CA . GLU A 1 124 ? 17.299 -16.776 20.448 1.00 95.19 124 GLU A CA 1
ATOM 960 C C . GLU A 1 124 ? 16.201 -16.022 21.232 1.00 95.19 124 GLU A C 1
ATOM 962 O O . GLU A 1 124 ? 15.640 -16.528 22.218 1.00 95.19 124 GLU A O 1
ATOM 967 N N . TRP A 1 125 ? 15.842 -14.821 20.771 1.00 92.69 125 TRP A N 1
ATOM 968 C CA . TRP A 1 125 ? 14.773 -14.004 21.341 1.00 92.69 125 TRP A CA 1
ATOM 969 C C . TRP A 1 125 ? 13.414 -14.236 20.670 1.00 92.69 125 TRP A C 1
ATOM 971 O O . TRP A 1 125 ? 12.391 -13.797 21.195 1.00 92.69 125 TRP A O 1
ATOM 981 N N . VAL A 1 126 ? 13.366 -14.989 19.569 1.00 94.12 126 VAL A N 1
ATOM 982 C CA . VAL A 1 126 ? 12.132 -15.369 18.870 1.00 94.12 126 VAL A CA 1
ATOM 983 C C . VAL A 1 126 ? 11.389 -16.404 19.707 1.00 94.12 126 VAL A C 1
ATOM 985 O O . VAL A 1 126 ? 11.835 -17.534 19.885 1.00 94.12 126 VAL A O 1
ATOM 988 N N . LYS A 1 127 ? 10.234 -16.022 20.255 1.00 92.81 127 LYS A N 1
ATOM 989 C CA . LYS A 1 127 ? 9.411 -16.924 21.083 1.00 92.81 127 LYS A CA 1
ATOM 990 C C . LYS A 1 127 ? 8.307 -17.622 20.300 1.00 92.81 127 LYS A C 1
ATOM 992 O O . LYS A 1 127 ? 7.829 -18.670 20.720 1.00 92.81 127 LYS A O 1
ATOM 997 N N . THR A 1 128 ? 7.910 -17.054 19.167 1.00 93.12 128 THR A N 1
ATOM 998 C CA . THR A 1 128 ? 6.907 -17.621 18.263 1.00 93.12 128 THR A CA 1
ATOM 999 C C . THR A 1 128 ? 7.294 -17.325 16.817 1.00 93.12 128 THR A C 1
ATOM 1001 O O . THR A 1 128 ? 7.891 -16.274 16.569 1.00 93.12 128 THR A O 1
ATOM 1004 N N . PRO A 1 129 ? 6.916 -18.176 15.845 1.00 91.94 129 PRO A N 1
ATOM 1005 C CA . PRO A 1 129 ? 6.968 -17.793 14.437 1.00 91.94 129 PRO A CA 1
ATOM 1006 C C . PRO A 1 129 ? 6.298 -16.429 14.233 1.00 91.94 129 PRO A C 1
ATOM 1008 O O . PRO A 1 129 ? 5.300 -16.140 14.879 1.00 91.94 129 PRO A O 1
ATOM 1011 N N . GLY A 1 130 ? 6.863 -15.566 13.389 1.00 92.62 130 GLY A N 1
ATOM 1012 C CA . GLY A 1 130 ? 6.301 -14.232 13.151 1.00 92.62 130 GLY A CA 1
ATOM 1013 C C . GLY A 1 130 ? 6.488 -13.222 14.290 1.00 92.62 130 GLY A C 1
ATOM 1014 O O . GLY A 1 130 ? 5.910 -12.139 14.203 1.00 92.62 130 GLY A O 1
ATOM 1015 N N . SER A 1 131 ? 7.268 -13.530 15.336 1.00 97.88 131 SER A N 1
ATOM 1016 C CA . SER A 1 131 ? 7.678 -12.525 16.325 1.00 97.88 131 SER A CA 1
ATOM 1017 C C . SER A 1 131 ? 8.420 -11.364 15.664 1.00 97.88 131 SER A C 1
ATOM 1019 O O . SER A 1 131 ? 9.237 -11.567 14.762 1.00 97.88 131 SER A O 1
ATOM 1021 N N . ILE A 1 132 ? 8.145 -10.159 16.152 1.00 98.44 132 ILE A N 1
ATOM 1022 C CA . ILE A 1 132 ? 8.794 -8.918 15.738 1.00 98.44 132 ILE A CA 1
ATOM 1023 C C . ILE A 1 132 ? 9.197 -8.118 16.972 1.00 98.44 132 ILE A C 1
ATOM 1025 O O . ILE A 1 132 ? 8.481 -8.111 17.974 1.00 98.44 132 ILE A O 1
ATOM 1029 N N . ASP A 1 133 ? 10.319 -7.419 16.879 1.00 98.12 133 ASP A N 1
ATOM 1030 C CA . ASP A 1 133 ? 10.744 -6.451 17.879 1.00 98.12 133 ASP A CA 1
ATOM 1031 C C . ASP A 1 133 ? 10.435 -5.043 17.367 1.00 98.12 133 ASP A C 1
ATOM 1033 O O . ASP A 1 133 ? 10.854 -4.660 16.277 1.00 98.12 133 ASP A O 1
ATOM 1037 N N . LEU A 1 134 ? 9.619 -4.284 18.090 1.00 98.44 134 LEU A N 1
ATOM 1038 C CA . LEU A 1 134 ? 9.126 -2.979 17.655 1.00 98.44 134 LEU A CA 1
ATOM 1039 C C . LEU A 1 134 ? 10.037 -1.874 18.187 1.00 98.44 134 LEU A C 1
ATOM 1041 O O . LEU A 1 134 ? 10.346 -1.840 19.374 1.00 98.44 134 LEU A O 1
ATOM 1045 N N . MET A 1 135 ? 10.406 -0.895 17.365 1.00 97.88 135 MET A N 1
ATOM 1046 C CA . MET A 1 135 ? 11.031 0.311 17.915 1.00 97.88 135 MET A CA 1
ATOM 1047 C C . MET A 1 135 ? 10.083 0.948 18.945 1.00 97.88 135 MET A C 1
ATOM 1049 O O . MET A 1 135 ? 8.869 0.943 18.732 1.00 97.88 135 MET A O 1
ATOM 1053 N N . LEU A 1 136 ? 10.591 1.499 20.050 1.00 96.19 136 LEU A N 1
ATOM 1054 C CA . LEU A 1 136 ? 9.767 1.969 21.176 1.00 96.19 136 LEU A CA 1
ATOM 1055 C C . LEU A 1 136 ? 8.580 2.854 20.745 1.00 96.19 136 LEU A C 1
ATOM 1057 O O . LEU A 1 136 ? 7.454 2.650 21.191 1.00 96.19 136 LEU A O 1
ATOM 1061 N N . GLY A 1 137 ? 8.787 3.795 19.828 1.00 91.00 137 GLY A N 1
ATOM 1062 C CA . GLY A 1 137 ? 7.739 4.654 19.276 1.00 91.00 137 GLY A CA 1
ATOM 1063 C C . GLY A 1 137 ? 6.685 3.883 18.479 1.00 91.00 137 GLY A C 1
ATOM 1064 O O . GLY A 1 137 ? 5.492 4.159 18.616 1.00 91.00 137 GLY A O 1
ATOM 1065 N N . ALA A 1 138 ? 7.102 2.875 17.709 1.00 97.12 138 ALA A N 1
ATOM 1066 C CA . ALA A 1 138 ? 6.206 1.970 16.997 1.00 97.12 138 ALA A CA 1
ATOM 1067 C C . ALA A 1 138 ? 5.405 1.082 17.967 1.00 97.12 138 ALA A C 1
ATOM 1069 O O . ALA A 1 138 ? 4.196 0.914 17.785 1.00 97.12 138 ALA A O 1
ATOM 1070 N N . TYR A 1 139 ? 6.040 0.589 19.039 1.00 98.12 139 TYR A N 1
ATOM 1071 C CA . TYR A 1 139 ? 5.357 -0.123 20.121 1.00 98.12 139 TYR A CA 1
ATOM 1072 C C . TYR A 1 139 ? 4.297 0.763 20.771 1.00 98.12 139 TYR A C 1
ATOM 1074 O O . TYR A 1 139 ? 3.145 0.358 20.858 1.00 98.12 139 TYR A O 1
ATOM 1082 N N . VAL A 1 140 ? 4.638 1.991 21.172 1.00 95.06 140 VAL A N 1
ATOM 1083 C CA . VAL A 1 140 ? 3.695 2.928 21.809 1.00 95.06 140 VAL A CA 1
ATOM 1084 C C . VAL A 1 140 ? 2.511 3.231 20.896 1.00 95.06 140 VAL A C 1
ATOM 1086 O O . VAL A 1 140 ? 1.365 3.226 21.352 1.00 95.06 140 VAL A O 1
ATOM 1089 N N . ALA A 1 141 ? 2.758 3.447 19.602 1.00 90.69 141 ALA A N 1
ATOM 1090 C CA . ALA A 1 141 ? 1.701 3.674 18.623 1.00 90.69 141 ALA A CA 1
ATOM 1091 C C . ALA A 1 141 ? 0.724 2.484 18.551 1.00 90.69 141 ALA A C 1
ATOM 1093 O O . ALA A 1 141 ? -0.498 2.680 18.564 1.00 90.69 141 ALA A O 1
ATOM 1094 N N . LEU A 1 142 ? 1.253 1.256 18.539 1.00 95.94 142 LEU A N 1
ATOM 1095 C CA . LEU A 1 142 ? 0.484 0.020 18.397 1.00 95.94 142 LEU A CA 1
ATOM 1096 C C . LEU A 1 142 ? -0.174 -0.455 19.708 1.00 95.94 142 LEU A C 1
ATOM 1098 O O . LEU A 1 142 ? -1.317 -0.911 19.708 1.00 95.94 142 LEU A O 1
ATOM 1102 N N . ALA A 1 143 ? 0.514 -0.336 20.840 1.00 95.25 143 ALA A N 1
ATOM 1103 C CA . ALA A 1 143 ? 0.029 -0.685 22.175 1.00 95.25 143 ALA A CA 1
ATOM 1104 C C . ALA A 1 143 ? -0.963 0.358 22.709 1.00 95.25 143 ALA A C 1
ATOM 1106 O O . ALA A 1 143 ? -1.894 0.026 23.443 1.00 95.25 143 ALA A O 1
ATOM 1107 N N . GLY A 1 144 ? -0.773 1.622 22.326 1.00 90.88 144 GLY A N 1
ATOM 1108 C CA . GLY A 1 144 ? -1.503 2.770 22.856 1.00 90.88 144 GLY A CA 1
ATOM 1109 C C . GLY A 1 144 ? -1.031 3.246 24.226 1.00 90.88 144 GLY A C 1
ATOM 1110 O O . GLY A 1 144 ? -1.685 4.106 24.809 1.00 90.88 144 GLY A O 1
ATOM 1111 N N . LYS A 1 145 ? 0.080 2.704 24.730 1.00 91.94 145 LYS A N 1
ATOM 1112 C CA . LYS A 1 145 ? 0.716 3.087 25.992 1.00 91.94 145 LYS A CA 1
ATOM 1113 C C . LYS A 1 145 ? 2.213 2.781 25.960 1.00 91.94 145 LYS A C 1
ATOM 1115 O O . LYS A 1 145 ? 2.652 1.947 25.168 1.00 91.94 145 LYS A O 1
ATOM 1120 N N . LEU A 1 146 ? 2.969 3.447 26.830 1.00 92.88 146 LEU A N 1
ATOM 1121 C CA . LEU A 1 146 ? 4.355 3.075 27.110 1.00 92.88 146 LEU A CA 1
ATOM 1122 C C . LEU A 1 146 ? 4.399 1.714 27.828 1.00 92.88 146 LEU A C 1
ATOM 1124 O O . LEU A 1 146 ? 3.485 1.417 28.602 1.00 92.88 146 LEU A O 1
ATOM 1128 N N . PRO A 1 147 ? 5.411 0.876 27.547 1.00 94.44 147 PRO A N 1
ATOM 1129 C CA . PRO A 1 147 ? 5.693 -0.295 28.362 1.00 94.44 147 PRO A CA 1
ATOM 1130 C C . PRO A 1 147 ? 6.280 0.148 29.709 1.00 94.44 147 PRO A C 1
ATOM 1132 O O . PRO A 1 147 ? 7.146 1.022 29.757 1.00 94.44 147 PRO A O 1
ATOM 1135 N N . ASP A 1 148 ? 5.821 -0.468 30.792 1.00 92.56 148 ASP A N 1
ATOM 1136 C CA . ASP A 1 148 ? 6.331 -0.247 32.148 1.00 92.56 148 ASP A CA 1
ATOM 1137 C C . ASP A 1 148 ? 7.586 -1.101 32.399 1.00 92.56 148 ASP A C 1
ATOM 1139 O O . ASP A 1 148 ? 8.455 -0.754 33.201 1.00 92.56 148 ASP A O 1
ATOM 1143 N N . SER A 1 149 ? 7.694 -2.228 31.691 1.00 94.94 149 SER A N 1
ATOM 1144 C CA . SER A 1 149 ? 8.787 -3.188 31.791 1.00 94.94 149 SER A CA 1
ATOM 1145 C C . SER A 1 149 ? 9.243 -3.683 30.421 1.00 94.94 149 SER A C 1
ATOM 1147 O O . SER A 1 149 ? 8.470 -3.775 29.469 1.00 94.94 149 SER A O 1
ATOM 1149 N N . LYS A 1 150 ? 10.510 -4.103 30.328 1.00 90.50 150 LYS A N 1
ATOM 1150 C CA . LYS A 1 150 ? 11.059 -4.777 29.137 1.00 90.50 150 LYS A CA 1
ATOM 1151 C C . LYS A 1 150 ? 10.340 -6.095 28.819 1.00 90.50 150 LYS A C 1
ATOM 1153 O O . LYS A 1 150 ? 10.357 -6.547 27.681 1.00 90.50 150 LYS A O 1
ATOM 1158 N N . ASN A 1 151 ? 9.683 -6.681 29.819 1.00 93.94 151 ASN A N 1
ATOM 1159 C CA . ASN A 1 151 ? 8.890 -7.898 29.667 1.00 93.94 151 ASN A CA 1
ATOM 1160 C C . ASN A 1 151 ? 7.468 -7.633 29.154 1.00 93.94 151 ASN A C 1
ATOM 1162 O O . ASN A 1 151 ? 6.734 -8.587 28.894 1.00 93.94 151 ASN A O 1
ATOM 1166 N N . ASP A 1 152 ? 7.071 -6.367 29.009 1.00 96.38 152 ASP A N 1
ATOM 1167 C CA . ASP A 1 152 ? 5.778 -6.029 28.435 1.00 96.38 152 ASP A CA 1
ATOM 1168 C C . ASP A 1 152 ? 5.829 -6.257 26.931 1.00 96.38 152 ASP A C 1
ATOM 1170 O O . ASP A 1 152 ? 6.558 -5.588 26.198 1.00 96.38 152 ASP A O 1
ATOM 1174 N N . VAL A 1 153 ? 5.041 -7.225 26.481 1.00 97.75 153 VAL A N 1
ATOM 1175 C CA . VAL A 1 153 ? 4.956 -7.616 25.080 1.00 97.75 153 VAL A CA 1
ATOM 1176 C C . VAL A 1 153 ? 3.507 -7.631 24.619 1.00 97.75 153 VAL A C 1
ATOM 1178 O O . VAL A 1 153 ? 2.579 -7.864 25.398 1.00 97.75 153 VAL A O 1
ATOM 1181 N N . LEU A 1 154 ? 3.306 -7.420 23.324 1.00 97.94 154 LEU A N 1
ATOM 1182 C CA . LEU A 1 154 ? 2.012 -7.567 22.674 1.00 97.94 154 LEU A CA 1
ATOM 1183 C C . LEU A 1 154 ? 1.855 -9.012 22.200 1.00 97.94 154 LEU A C 1
ATOM 1185 O O . LEU A 1 154 ? 2.643 -9.497 21.388 1.00 97.94 154 LEU A O 1
ATOM 1189 N N . SER A 1 155 ? 0.840 -9.713 22.699 1.00 97.38 155 SER A N 1
ATOM 1190 C CA . SER A 1 155 ? 0.539 -11.080 22.278 1.00 97.38 155 SER A CA 1
ATOM 1191 C C . SER A 1 155 ? -0.363 -11.100 21.041 1.00 97.38 155 SER A C 1
ATOM 1193 O O . SER A 1 155 ? -1.312 -10.327 20.925 1.00 97.38 155 SER A O 1
ATOM 1195 N N . GLY A 1 156 ? -0.070 -12.013 20.110 1.00 94.94 156 GLY A N 1
ATOM 1196 C CA . GLY A 1 156 ? -0.898 -12.235 18.924 1.00 94.94 156 GLY A CA 1
ATOM 1197 C C . GLY A 1 156 ? -0.882 -11.084 17.918 1.00 94.94 156 GLY A C 1
ATOM 1198 O O . GLY A 1 156 ? -1.850 -10.923 17.178 1.00 94.94 156 GLY A O 1
ATOM 1199 N N . VAL A 1 157 ? 0.189 -10.286 17.882 1.00 97.81 157 VAL A N 1
ATOM 1200 C CA . VAL A 1 157 ? 0.380 -9.253 16.858 1.00 97.81 157 VAL A CA 1
ATOM 1201 C C . VAL A 1 157 ? 0.370 -9.910 15.487 1.00 97.81 157 VAL A C 1
ATOM 1203 O O . VAL A 1 157 ? 1.078 -10.889 15.256 1.00 97.81 157 VAL A O 1
ATOM 1206 N N . GLN A 1 158 ? -0.432 -9.359 14.582 1.00 96.56 158 GLN A N 1
ATOM 1207 C CA . GLN A 1 158 ? -0.547 -9.825 13.207 1.00 96.56 158 GLN A CA 1
ATOM 1208 C C . GLN A 1 158 ? 0.120 -8.828 12.271 1.00 96.56 158 GLN A C 1
ATOM 1210 O O . GLN A 1 158 ? -0.043 -7.624 12.452 1.00 96.56 158 GLN A O 1
ATOM 1215 N N . TRP A 1 159 ? 0.844 -9.294 11.260 1.00 97.31 159 TRP A N 1
ATOM 1216 C CA . TRP A 1 159 ? 1.472 -8.395 10.294 1.00 97.31 159 TRP A CA 1
ATOM 1217 C C . TRP A 1 159 ? 1.709 -9.050 8.937 1.00 97.31 159 TRP A C 1
ATOM 1219 O O . TRP A 1 159 ? 1.777 -10.273 8.818 1.00 97.31 159 TRP A O 1
ATOM 1229 N N . GLY A 1 160 ? 1.867 -8.234 7.901 1.00 88.56 160 GLY A N 1
ATOM 1230 C CA . GLY A 1 160 ? 2.194 -8.711 6.561 1.00 88.56 160 GLY A CA 1
ATOM 1231 C C . GLY A 1 160 ? 2.680 -7.590 5.657 1.00 88.56 160 GLY A C 1
ATOM 1232 O O . GLY A 1 160 ? 2.338 -6.422 5.855 1.00 88.56 160 GLY A O 1
ATOM 1233 N N . PHE A 1 161 ? 3.489 -7.943 4.659 1.00 88.06 161 PHE A N 1
ATOM 1234 C CA . PHE A 1 161 ? 4.021 -6.964 3.715 1.00 88.06 161 PHE A CA 1
ATOM 1235 C C . PHE A 1 161 ? 2.925 -6.392 2.814 1.00 88.06 161 PHE A C 1
ATOM 1237 O O . PHE A 1 161 ? 2.047 -7.112 2.338 1.00 88.06 161 PHE A O 1
ATOM 1244 N N . THR A 1 162 ? 3.007 -5.090 2.541 1.00 81.50 162 THR A N 1
ATOM 1245 C CA . THR A 1 162 ? 2.096 -4.389 1.618 1.00 81.50 162 THR A CA 1
ATOM 1246 C C . THR A 1 162 ? 2.584 -4.427 0.168 1.00 81.50 162 THR A C 1
ATOM 1248 O O . THR A 1 162 ? 1.874 -4.008 -0.745 1.00 81.50 162 THR A O 1
ATOM 1251 N N . GLY A 1 163 ? 3.822 -4.882 -0.048 1.00 76.62 163 GLY A N 1
ATOM 1252 C CA . GLY A 1 163 ? 4.536 -4.763 -1.318 1.00 76.62 163 GLY A CA 1
ATOM 1253 C C . GLY A 1 163 ? 5.191 -3.393 -1.537 1.00 76.62 163 GLY A C 1
ATOM 1254 O O . GLY A 1 163 ? 5.780 -3.177 -2.593 1.00 76.62 163 GLY A O 1
ATOM 1255 N N . GLN A 1 164 ? 5.111 -2.467 -0.571 1.00 76.94 164 GLN A N 1
ATOM 1256 C CA . GLN A 1 164 ? 5.805 -1.176 -0.631 1.00 76.94 164 GLN A CA 1
ATOM 1257 C C . GLN A 1 164 ? 7.185 -1.213 0.021 1.00 76.94 164 GLN A C 1
ATOM 1259 O O . GLN A 1 164 ? 7.491 -2.078 0.843 1.00 76.94 164 GLN A O 1
ATOM 1264 N N . ARG A 1 165 ? 8.023 -0.236 -0.345 1.00 88.31 165 ARG A N 1
ATOM 1265 C CA . ARG A 1 165 ? 9.330 -0.002 0.270 1.00 88.31 165 ARG A CA 1
ATOM 1266 C C . ARG A 1 165 ? 9.570 1.489 0.486 1.00 88.31 165 ARG A C 1
ATOM 1268 O O . ARG A 1 165 ? 9.414 2.292 -0.430 1.00 88.31 165 ARG A O 1
ATOM 1275 N N . SER A 1 166 ? 10.009 1.849 1.684 1.00 91.81 166 SER A N 1
ATOM 1276 C CA . SER A 1 166 ? 10.488 3.187 2.011 1.00 91.81 166 SER A C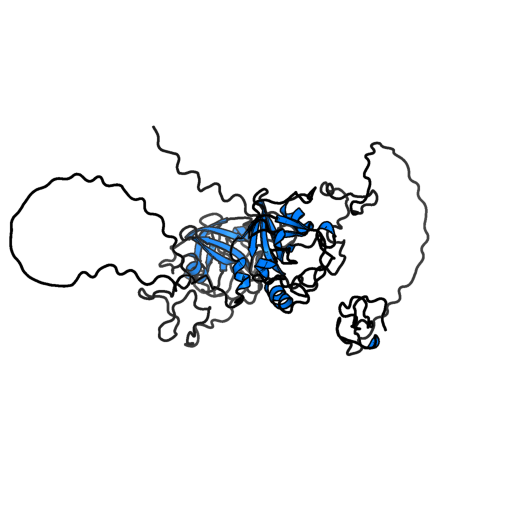A 1
ATOM 1277 C C . SER A 1 166 ? 11.932 3.374 1.550 1.00 91.81 166 SER A C 1
ATOM 1279 O O . SER A 1 166 ? 12.821 2.650 1.992 1.00 91.81 166 SER A O 1
ATOM 1281 N N . GLN A 1 167 ? 12.187 4.394 0.724 1.00 91.56 167 GLN A N 1
ATOM 1282 C CA . GLN A 1 167 ? 13.551 4.783 0.336 1.00 91.56 167 GLN A CA 1
ATOM 1283 C C . GLN A 1 167 ? 14.349 5.357 1.517 1.00 91.56 167 GLN A C 1
ATOM 1285 O O . GLN A 1 167 ? 15.571 5.262 1.564 1.00 91.56 167 GLN A O 1
ATOM 1290 N N . LYS A 1 168 ? 13.664 5.946 2.504 1.00 93.06 168 LYS A N 1
ATOM 1291 C CA . LYS A 1 168 ? 14.298 6.440 3.734 1.00 93.06 168 LYS A CA 1
ATOM 1292 C C . LYS A 1 168 ? 14.923 5.291 4.529 1.00 93.06 168 LYS A C 1
ATOM 1294 O O . LYS A 1 168 ? 16.026 5.445 5.044 1.00 93.06 168 LYS A O 1
ATOM 1299 N N . TYR A 1 169 ? 14.219 4.161 4.593 1.00 96.81 169 TYR A N 1
ATOM 1300 C CA . TYR A 1 169 ? 14.614 2.965 5.337 1.00 96.81 169 TYR A CA 1
ATOM 1301 C C . TYR A 1 169 ? 15.141 1.842 4.431 1.00 96.81 169 TYR A C 1
ATOM 1303 O O . TYR A 1 169 ? 15.228 0.696 4.859 1.00 96.81 169 TYR A O 1
ATOM 1311 N N . SER A 1 170 ? 15.495 2.134 3.176 1.00 95.06 170 SER A N 1
ATOM 1312 C CA . SER A 1 170 ? 16.163 1.153 2.321 1.00 95.06 170 SER A CA 1
ATOM 1313 C C . SER A 1 170 ? 17.553 0.826 2.869 1.00 95.06 170 SER A C 1
ATOM 1315 O O . SER A 1 170 ? 18.107 1.583 3.665 1.00 95.06 170 SER A O 1
ATOM 1317 N N . PHE A 1 171 ? 18.149 -0.278 2.422 1.00 96.69 171 PHE A N 1
ATOM 1318 C CA . PHE A 1 171 ? 19.517 -0.626 2.805 1.00 96.69 171 PHE A CA 1
ATOM 1319 C C . PHE A 1 171 ? 20.495 0.509 2.458 1.00 96.69 171 PHE A C 1
ATOM 1321 O O . PHE A 1 171 ? 20.537 0.955 1.311 1.00 96.69 171 PHE A O 1
ATOM 1328 N N . GLY A 1 172 ? 21.231 1.012 3.454 1.00 94.56 172 GLY A N 1
ATOM 1329 C CA . GLY A 1 172 ? 22.108 2.183 3.308 1.00 94.56 172 GLY A CA 1
ATOM 1330 C C . GLY A 1 172 ? 21.373 3.512 3.080 1.00 94.56 172 GLY A C 1
ATOM 1331 O O . GLY A 1 172 ? 21.971 4.466 2.588 1.00 94.56 172 GLY A O 1
ATOM 1332 N N . GLY A 1 173 ? 20.072 3.570 3.376 1.00 93.81 173 GLY A N 1
ATOM 1333 C CA . GLY A 1 173 ? 19.243 4.766 3.250 1.00 93.81 173 GLY A CA 1
ATOM 1334 C C . GLY A 1 173 ? 19.605 5.869 4.250 1.00 93.81 173 GLY A C 1
ATOM 1335 O O . GLY A 1 173 ? 20.504 5.739 5.078 1.00 93.81 173 GLY A O 1
ATOM 1336 N N . ALA A 1 174 ? 18.873 6.982 4.183 1.00 93.31 174 ALA A N 1
ATOM 1337 C CA . ALA A 1 174 ? 19.116 8.130 5.059 1.00 93.31 174 ALA A CA 1
ATOM 1338 C C . ALA A 1 174 ? 18.775 7.849 6.534 1.00 93.31 174 ALA A C 1
ATOM 1340 O O . ALA A 1 174 ? 19.380 8.448 7.423 1.00 93.31 174 ALA A O 1
ATOM 1341 N N . GLY A 1 175 ? 17.813 6.956 6.792 1.00 94.00 175 GLY A N 1
ATOM 1342 C CA . GLY A 1 175 ? 17.314 6.679 8.135 1.00 94.00 175 GLY A CA 1
ATOM 1343 C C . GLY A 1 175 ? 16.737 7.922 8.823 1.00 94.00 175 GLY A C 1
ATOM 1344 O O . GLY A 1 175 ? 16.109 8.771 8.187 1.00 94.00 175 GLY A O 1
ATOM 1345 N N . ASP A 1 176 ? 16.953 8.016 10.131 1.00 92.19 176 ASP A N 1
ATOM 1346 C CA . ASP A 1 176 ? 16.628 9.150 11.001 1.00 92.19 176 ASP A CA 1
ATOM 1347 C C . ASP A 1 176 ? 17.935 9.771 11.551 1.00 92.19 176 ASP A C 1
ATOM 1349 O O . ASP A 1 176 ? 18.351 9.471 12.674 1.00 92.19 176 ASP A O 1
ATOM 1353 N N . PRO A 1 177 ? 18.636 10.607 10.755 1.00 80.44 177 PRO A N 1
ATOM 1354 C CA . PRO A 1 177 ? 20.016 11.015 11.034 1.00 80.44 177 PRO A CA 1
ATOM 1355 C C . PRO A 1 177 ? 20.152 12.117 12.088 1.00 80.44 177 PRO A C 1
ATOM 1357 O O . PRO A 1 177 ? 21.229 12.276 12.660 1.00 80.44 177 PRO A O 1
ATOM 1360 N N . THR A 1 178 ? 19.100 12.897 12.349 1.00 72.06 178 THR A N 1
ATOM 1361 C CA . THR A 1 178 ? 19.148 14.011 13.299 1.00 72.06 178 THR A CA 1
ATOM 1362 C C . THR A 1 178 ? 18.270 13.747 14.510 1.00 72.06 178 THR A C 1
ATOM 1364 O O . THR A 1 178 ? 17.082 13.439 14.417 1.00 72.06 178 THR A O 1
ATOM 1367 N N . ASP A 1 179 ? 18.864 13.928 15.686 1.00 53.94 179 ASP A N 1
ATOM 1368 C CA . ASP A 1 179 ? 18.108 14.132 16.909 1.00 53.94 179 ASP A CA 1
ATOM 1369 C C . ASP A 1 179 ? 17.659 15.593 16.964 1.00 53.94 179 ASP A C 1
ATOM 1371 O O . ASP A 1 179 ? 18.267 16.440 17.613 1.00 53.94 179 ASP A O 1
ATOM 1375 N N . SER A 1 180 ? 16.612 15.928 16.217 1.00 43.41 180 SER A N 1
ATOM 1376 C CA . SER A 1 180 ? 16.020 17.266 16.298 1.00 43.41 180 SER A CA 1
ATOM 1377 C C . SER A 1 180 ? 15.239 17.490 17.604 1.00 43.41 180 SER A C 1
ATOM 1379 O O . SER A 1 180 ? 14.566 18.510 17.728 1.00 43.41 180 SER A O 1
ATOM 1381 N N . ARG A 1 181 ? 15.325 16.582 18.594 1.00 52.84 181 ARG A N 1
ATOM 1382 C CA . ARG A 1 181 ? 14.604 16.696 19.871 1.00 52.84 181 ARG A CA 1
ATOM 1383 C C . ARG A 1 181 ? 15.492 16.731 21.118 1.00 52.84 181 ARG A C 1
ATOM 1385 O O . ARG A 1 181 ? 14.987 17.166 22.147 1.00 52.84 181 ARG A O 1
ATOM 1392 N N . ALA A 1 182 ? 16.774 16.351 21.061 1.00 38.06 182 ALA A N 1
ATOM 1393 C CA . ALA A 1 182 ? 17.578 16.184 22.284 1.00 38.06 182 ALA A CA 1
ATOM 1394 C C . ALA A 1 182 ? 18.788 17.117 22.496 1.00 38.06 182 ALA A C 1
ATOM 1396 O O . ALA A 1 182 ? 19.466 16.951 23.504 1.00 38.06 182 ALA A O 1
ATOM 1397 N N . ALA A 1 183 ? 19.087 18.110 21.646 1.00 32.50 183 ALA A N 1
ATOM 1398 C CA . ALA A 1 183 ? 20.317 18.915 21.833 1.00 32.50 183 ALA A CA 1
ATOM 1399 C C . ALA A 1 183 ? 20.131 20.414 22.124 1.00 32.50 183 ALA A C 1
ATOM 1401 O O . ALA A 1 183 ? 21.073 21.086 22.529 1.00 32.50 183 ALA A O 1
ATOM 1402 N N . THR A 1 184 ? 18.936 20.968 21.972 1.00 30.52 184 THR A N 1
ATOM 1403 C CA . THR A 1 184 ? 18.615 22.331 22.424 1.00 30.52 184 THR A CA 1
ATOM 1404 C C . THR A 1 184 ? 17.164 22.312 22.853 1.00 30.52 184 THR A C 1
ATOM 1406 O O . THR A 1 184 ? 16.369 21.664 22.185 1.00 30.52 184 THR A O 1
ATOM 1409 N N . GLY A 1 185 ? 16.815 22.952 23.972 1.00 33.09 185 GLY A N 1
ATOM 1410 C CA . GLY A 1 185 ? 15.440 23.049 24.475 1.00 33.09 185 GLY A CA 1
ATOM 1411 C C . GLY A 1 185 ? 14.501 23.742 23.483 1.00 33.09 185 GLY A C 1
ATOM 1412 O O . GLY A 1 185 ? 14.126 24.894 23.676 1.00 33.09 185 GLY A O 1
ATOM 1413 N N . GLY A 1 186 ? 14.160 23.046 22.402 1.00 34.44 186 GLY A N 1
ATOM 1414 C CA . GLY A 1 186 ? 13.318 23.499 21.318 1.00 34.44 186 GLY A CA 1
ATOM 1415 C C . GLY A 1 186 ? 11.869 23.423 21.751 1.00 34.44 186 GLY A C 1
ATOM 1416 O O . GLY A 1 186 ? 11.367 22.367 22.127 1.00 34.44 186 GLY A O 1
ATOM 1417 N N . SER A 1 187 ? 11.205 24.569 21.704 1.00 32.47 187 SER A N 1
ATOM 1418 C CA . SER A 1 187 ? 9.778 24.704 21.944 1.00 32.47 187 SER A CA 1
ATOM 1419 C C . SER A 1 187 ? 8.977 23.820 20.986 1.00 32.47 187 SER A C 1
ATOM 1421 O O . SER A 1 187 ? 9.053 23.989 19.765 1.00 32.47 187 SER A O 1
ATOM 1423 N N . CYS A 1 188 ? 8.153 22.935 21.537 1.00 35.25 188 CYS A N 1
ATOM 1424 C CA . CYS A 1 188 ? 7.138 22.201 20.794 1.00 35.25 188 CYS A CA 1
ATOM 1425 C C . CYS A 1 188 ? 6.020 23.175 20.390 1.00 35.25 188 CYS A C 1
ATOM 1427 O O . CYS A 1 188 ? 5.072 23.400 21.139 1.00 35.25 188 CYS A O 1
ATOM 1429 N N . SER A 1 189 ? 6.123 23.785 19.210 1.00 34.72 189 SER A N 1
ATOM 1430 C CA . SER A 1 189 ? 4.921 24.263 18.520 1.00 34.72 189 SER A CA 1
ATOM 1431 C C . SER A 1 189 ? 4.187 23.032 17.991 1.00 34.72 189 SER A C 1
ATOM 1433 O O . SER A 1 189 ? 4.840 22.048 17.656 1.00 34.72 189 SER A O 1
ATOM 1435 N N . ALA A 1 190 ? 2.852 23.049 18.007 1.00 37.00 190 ALA A N 1
ATOM 1436 C CA . ALA A 1 190 ? 1.953 21.927 17.719 1.00 37.00 190 ALA A CA 1
ATOM 1437 C C . ALA A 1 190 ? 2.141 21.308 16.310 1.00 37.00 190 ALA A C 1
ATOM 1439 O O . ALA A 1 190 ? 1.282 21.427 15.439 1.00 37.00 190 ALA A O 1
ATOM 1440 N N . SER A 1 191 ? 3.280 20.655 16.093 1.00 38.38 191 SER A N 1
ATOM 1441 C CA . SER A 1 191 ? 3.628 19.872 14.920 1.00 38.38 191 SER A CA 1
ATOM 1442 C C . SER A 1 191 ? 3.166 18.435 15.132 1.00 38.38 191 SER A C 1
ATOM 1444 O O . SER A 1 191 ? 3.263 17.877 16.227 1.00 38.38 191 SER A O 1
ATOM 1446 N N . THR A 1 192 ? 2.721 17.821 14.042 1.00 43.94 192 THR A N 1
ATOM 1447 C CA . THR A 1 192 ? 2.390 16.401 13.844 1.00 43.94 192 THR A CA 1
ATOM 1448 C C . THR A 1 192 ? 3.447 15.402 14.332 1.00 43.94 192 THR A C 1
ATOM 1450 O O . THR A 1 192 ? 3.180 14.204 14.355 1.00 43.94 192 THR A O 1
ATOM 1453 N N . ASP A 1 193 ? 4.615 15.866 14.767 1.00 39.31 193 ASP A N 1
ATOM 1454 C CA . ASP A 1 193 ? 5.770 15.031 15.082 1.00 39.31 193 ASP A CA 1
ATOM 1455 C C . ASP A 1 193 ? 5.791 14.509 16.532 1.00 39.31 193 ASP A C 1
ATOM 1457 O O . ASP A 1 193 ? 6.577 13.617 16.847 1.00 39.31 193 ASP A O 1
ATOM 1461 N N . CYS A 1 194 ? 4.919 14.989 17.427 1.00 42.44 194 CYS A N 1
ATOM 1462 C CA . CYS A 1 194 ? 4.861 14.552 18.836 1.00 42.44 194 CYS A CA 1
ATOM 1463 C C . CYS A 1 194 ? 3.782 13.495 19.137 1.00 42.44 194 CYS A C 1
ATOM 1465 O O . CYS A 1 194 ? 3.331 13.378 20.271 1.00 42.44 194 CYS A O 1
ATOM 1467 N N . GLN A 1 195 ? 3.363 12.690 18.156 1.00 47.84 195 GLN A N 1
ATOM 1468 C CA . GLN A 1 195 ? 2.284 11.710 18.366 1.00 47.84 195 GLN A CA 1
ATOM 1469 C C . GLN A 1 195 ? 2.601 10.600 19.394 1.00 47.84 195 GLN A C 1
ATOM 1471 O O . GLN A 1 195 ? 1.684 9.894 19.806 1.00 47.84 195 GLN A O 1
ATOM 1476 N N . SER A 1 196 ? 3.849 10.466 19.861 1.00 46.25 196 SER A N 1
ATOM 1477 C CA . SER A 1 196 ? 4.251 9.465 20.864 1.00 46.25 196 SER A CA 1
ATOM 1478 C C . SER A 1 196 ? 4.920 10.017 22.136 1.00 46.25 196 SER A C 1
ATOM 1480 O O . SER A 1 196 ? 5.243 9.225 23.018 1.00 46.25 196 SER A O 1
ATOM 1482 N N . LEU A 1 197 ? 5.108 11.338 22.282 1.00 45.06 197 LEU A N 1
ATOM 1483 C CA . LEU A 1 197 ? 5.751 11.947 23.461 1.00 45.06 197 LEU A CA 1
ATOM 1484 C C . LEU A 1 197 ? 4.984 13.190 23.934 1.00 45.06 197 LEU A C 1
ATOM 1486 O O . LEU A 1 197 ? 4.573 14.023 23.129 1.00 45.06 197 LEU A O 1
ATOM 1490 N N . CYS A 1 198 ? 4.785 13.313 25.248 1.00 43.78 198 CYS A N 1
ATOM 1491 C CA . CYS A 1 198 ? 4.063 14.431 25.851 1.00 43.78 198 CYS A CA 1
ATOM 1492 C C . CYS A 1 198 ? 4.890 15.724 25.801 1.00 43.78 198 CYS A C 1
ATOM 1494 O O . CYS A 1 198 ? 6.050 15.740 26.211 1.00 43.78 198 CYS A O 1
ATOM 1496 N N . CYS A 1 199 ? 4.264 16.821 25.371 1.00 41.47 199 CYS A N 1
ATOM 1497 C CA . CYS A 1 199 ? 4.790 18.172 25.555 1.00 41.47 199 CYS A CA 1
ATOM 1498 C C . CYS A 1 199 ? 4.304 18.727 26.904 1.00 41.47 199 CYS A C 1
ATOM 1500 O O . CYS A 1 199 ? 3.105 18.701 27.188 1.00 41.47 199 CYS A O 1
ATOM 1502 N N . THR A 1 200 ? 5.203 19.256 27.730 1.00 49.25 200 THR A N 1
ATOM 1503 C CA . THR A 1 200 ? 4.841 20.038 28.919 1.00 49.25 200 THR A CA 1
ATOM 1504 C C . THR A 1 200 ? 4.201 21.370 28.513 1.00 49.25 200 THR A C 1
ATOM 1506 O O . THR A 1 200 ? 4.374 21.848 27.391 1.00 49.25 200 THR A O 1
ATOM 1509 N N . SER A 1 201 ? 3.519 22.039 29.448 1.00 41.50 201 SER A N 1
ATOM 1510 C CA . SER A 1 201 ? 3.038 23.421 29.271 1.00 41.50 201 SER A CA 1
ATOM 1511 C C . SER A 1 201 ? 4.164 24.437 29.012 1.00 41.50 201 SER A C 1
ATOM 1513 O O . SER A 1 201 ? 3.893 25.538 28.542 1.00 41.50 201 SER A O 1
ATOM 1515 N N . SER A 1 202 ? 5.422 24.062 29.269 1.00 43.84 202 SER A N 1
ATOM 1516 C CA . SER A 1 202 ? 6.631 24.818 28.919 1.00 43.84 202 SER A CA 1
ATOM 1517 C C . SER A 1 202 ? 7.215 24.468 27.539 1.00 43.84 202 SER A C 1
ATOM 1519 O O . SER A 1 202 ? 8.277 24.972 27.184 1.00 43.84 202 SER A O 1
ATOM 1521 N N . GLY A 1 203 ? 6.548 23.619 26.747 1.00 40.91 203 GLY A N 1
ATOM 1522 C CA . GLY A 1 203 ? 6.972 23.260 25.393 1.00 40.91 203 GLY A CA 1
ATOM 1523 C C . GLY A 1 203 ? 8.146 22.280 25.328 1.00 40.91 203 GLY A C 1
ATOM 1524 O O . GLY A 1 203 ? 8.794 22.209 24.287 1.00 40.91 203 GLY A O 1
ATOM 1525 N N . GLN A 1 204 ? 8.424 21.531 26.399 1.00 42.19 204 GLN A N 1
ATOM 1526 C CA . GLN A 1 204 ? 9.479 20.513 26.439 1.00 42.19 204 GLN A CA 1
ATOM 1527 C C . GLN A 1 204 ? 8.887 19.106 26.297 1.00 42.19 204 GLN A C 1
ATOM 1529 O O . GLN A 1 204 ? 7.846 18.812 26.880 1.00 42.19 204 GLN A O 1
ATOM 1534 N N . CYS A 1 205 ? 9.541 18.225 25.538 1.00 41.72 205 CYS A N 1
ATOM 1535 C CA . CYS A 1 205 ? 9.180 16.807 25.506 1.00 41.72 205 CYS A CA 1
ATOM 1536 C C . CYS A 1 205 ? 9.673 16.132 26.794 1.00 41.72 205 CYS A C 1
ATOM 1538 O O . CYS A 1 205 ? 10.876 16.141 27.054 1.00 41.72 205 CYS A O 1
ATOM 1540 N N . THR A 1 206 ? 8.783 15.534 27.588 1.00 41.31 206 THR A N 1
ATOM 1541 C CA . THR A 1 206 ? 9.173 14.719 28.752 1.00 41.31 206 THR A CA 1
ATOM 1542 C C . THR A 1 206 ? 8.575 13.317 28.674 1.00 41.31 206 THR A C 1
ATOM 1544 O O . THR A 1 206 ? 7.514 13.093 28.089 1.00 41.31 206 THR A O 1
ATOM 1547 N N . SER A 1 207 ? 9.277 12.345 29.262 1.00 40.72 207 SER A N 1
ATOM 1548 C CA . SER A 1 207 ? 8.756 11.000 29.513 1.00 40.72 207 SER A CA 1
ATOM 1549 C C . SER A 1 207 ? 7.514 11.098 30.406 1.00 40.72 207 SER A C 1
ATOM 1551 O O . SER A 1 207 ? 7.580 11.687 31.486 1.00 40.72 207 SER A O 1
ATOM 1553 N N . ALA A 1 208 ? 6.383 10.564 29.940 1.00 39.38 208 ALA A N 1
ATOM 1554 C CA . ALA A 1 208 ? 5.081 10.728 30.580 1.00 39.38 208 ALA A CA 1
ATOM 1555 C C . ALA A 1 208 ? 5.057 10.135 32.003 1.00 39.38 208 ALA A C 1
ATOM 1557 O O . ALA A 1 208 ? 5.079 8.922 32.182 1.00 39.38 208 ALA A O 1
ATOM 1558 N N . GLY A 1 209 ? 4.991 11.006 33.013 1.00 34.59 209 GLY A N 1
ATOM 1559 C CA . GLY A 1 209 ? 4.545 10.657 34.361 1.00 34.59 209 GLY A CA 1
ATOM 1560 C C . GLY A 1 209 ? 3.015 10.666 34.460 1.00 34.59 209 GLY A C 1
ATOM 1561 O O . GLY A 1 209 ? 2.325 11.222 33.604 1.00 34.59 209 GLY A O 1
ATOM 1562 N N . SER A 1 210 ? 2.497 10.059 35.526 1.00 36.72 210 SER A N 1
ATOM 1563 C CA . SER A 1 210 ? 1.120 9.584 35.760 1.00 36.72 210 SER A CA 1
ATOM 1564 C C . SER A 1 210 ? -0.035 10.608 35.723 1.00 36.72 210 SER A C 1
ATOM 1566 O O . SER A 1 210 ? -1.117 10.310 36.222 1.00 36.72 210 SER A O 1
ATOM 1568 N N . SER A 1 211 ? 0.141 11.807 35.167 1.00 30.42 211 SER A N 1
ATOM 1569 C CA . SER A 1 211 ? -0.874 12.874 35.174 1.00 30.42 211 SER A CA 1
ATOM 1570 C C . SER A 1 211 ? -1.100 13.581 33.830 1.00 30.42 211 SER A C 1
ATOM 1572 O O . SER A 1 211 ? -1.828 14.572 33.778 1.00 30.42 211 SER A O 1
ATOM 1574 N N . CYS A 1 212 ? -0.564 13.069 32.719 1.00 33.00 212 CYS A N 1
ATOM 1575 C CA . CYS A 1 212 ? -0.809 13.645 31.394 1.00 33.00 212 CYS A CA 1
ATOM 1576 C C . CYS A 1 21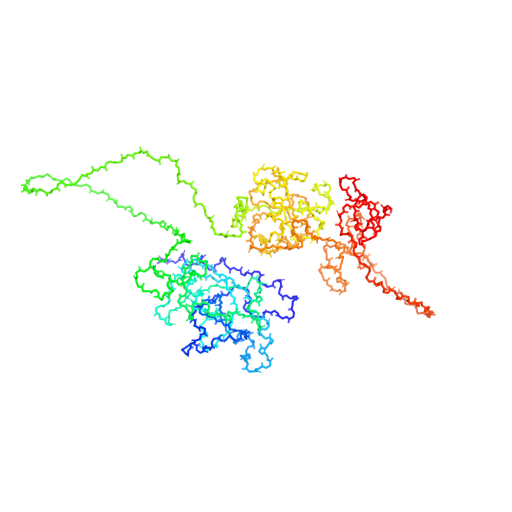2 ? -1.881 12.865 30.619 1.00 33.00 212 CYS A C 1
ATOM 1578 O O . CYS A 1 212 ? -1.674 11.724 30.213 1.00 33.00 212 CYS A O 1
ATOM 1580 N N . VAL A 1 213 ? -3.020 13.509 30.350 1.00 35.59 213 VAL A N 1
ATOM 1581 C CA . VAL A 1 213 ? -3.988 13.032 29.356 1.00 35.59 213 VAL A CA 1
ATOM 1582 C C . VAL A 1 213 ? -3.397 13.352 27.984 1.00 35.59 213 VAL A C 1
ATOM 1584 O O . VAL A 1 213 ? -3.373 14.513 27.575 1.00 35.59 213 VAL A O 1
ATOM 1587 N N . ALA A 1 214 ? -2.877 12.343 27.281 1.00 34.09 214 ALA A N 1
ATOM 1588 C CA . ALA A 1 214 ? -2.573 12.480 25.861 1.00 34.09 214 ALA A CA 1
ATOM 1589 C C . ALA A 1 214 ? -3.819 13.052 25.174 1.00 34.09 214 ALA A C 1
ATOM 1591 O O . ALA A 1 214 ? -4.921 12.539 25.381 1.00 34.09 214 ALA A O 1
ATOM 1592 N N . SER A 1 215 ? -3.674 14.136 24.408 1.00 35.81 215 SER A N 1
ATOM 1593 C CA . SER A 1 215 ? -4.808 14.705 23.685 1.00 35.81 215 SER A CA 1
ATOM 1594 C C . SER A 1 215 ? -5.267 13.674 22.654 1.00 35.81 215 SER A C 1
ATOM 1596 O O . SER A 1 215 ? -4.679 13.526 21.583 1.00 35.81 215 SER A O 1
ATOM 1598 N N . ALA A 1 216 ? -6.278 12.895 23.032 1.00 36.41 216 ALA A N 1
ATOM 1599 C CA . ALA A 1 216 ? -6.841 11.788 22.280 1.00 36.41 216 ALA A CA 1
ATOM 1600 C C . ALA A 1 216 ? -7.672 12.317 21.108 1.00 36.41 216 ALA A C 1
ATOM 1602 O O . ALA A 1 216 ? -8.882 12.132 21.037 1.00 36.41 216 ALA A O 1
ATOM 1603 N N . SER A 1 217 ? -7.018 12.965 20.151 1.00 31.80 217 SER A N 1
ATOM 1604 C CA . SER A 1 217 ? -7.635 13.375 18.892 1.00 31.80 217 SER A CA 1
ATOM 1605 C C . SER A 1 217 ? -7.574 12.229 17.874 1.00 31.80 217 SER A C 1
ATOM 1607 O O . SER A 1 217 ? -7.048 12.429 16.791 1.00 31.80 217 SER A O 1
ATOM 1609 N N . ALA A 1 218 ? -8.026 11.018 18.246 1.00 34.97 218 ALA A N 1
ATOM 1610 C CA . ALA A 1 218 ? -8.330 9.890 17.333 1.00 34.97 218 ALA A CA 1
ATOM 1611 C C . ALA A 1 218 ? -8.788 8.587 18.044 1.00 34.97 218 ALA A C 1
ATOM 1613 O O . ALA A 1 218 ? -8.649 7.505 17.477 1.00 34.97 218 ALA A O 1
ATOM 1614 N N . ILE A 1 219 ? -9.330 8.619 19.269 1.00 34.75 219 ILE A N 1
ATOM 1615 C CA . ILE A 1 219 ? -9.821 7.385 19.914 1.00 34.75 219 ILE A CA 1
ATOM 1616 C C . ILE A 1 219 ? -11.328 7.251 19.675 1.00 34.75 219 ILE A C 1
ATOM 1618 O O . ILE A 1 219 ? -12.124 7.978 20.262 1.00 34.75 219 ILE A O 1
ATOM 1622 N N . LYS A 1 220 ? -11.722 6.308 18.811 1.00 28.42 220 LYS A N 1
ATOM 1623 C CA . LYS A 1 220 ? -13.110 5.847 18.682 1.00 28.42 220 LYS A CA 1
ATOM 1624 C C . LYS A 1 220 ? -13.285 4.641 19.612 1.00 28.42 220 LYS A C 1
ATOM 1626 O O . LYS A 1 220 ? -12.840 3.547 19.283 1.00 28.42 220 LYS A O 1
ATOM 1631 N N . LEU A 1 221 ? -13.884 4.853 20.783 1.00 25.86 221 LEU A N 1
ATOM 1632 C CA . LEU A 1 221 ? -14.403 3.766 21.616 1.00 25.86 221 LEU A CA 1
ATOM 1633 C C . LEU A 1 221 ? -15.649 3.201 20.922 1.00 25.86 221 LEU A C 1
ATOM 1635 O O . LEU A 1 221 ? -16.573 3.943 20.595 1.00 25.86 221 LEU A O 1
ATOM 1639 N N . VAL A 1 222 ? -15.649 1.901 20.647 1.00 27.75 222 VAL A N 1
ATOM 1640 C CA . VAL A 1 222 ? -16.862 1.144 20.325 1.00 27.75 222 VAL A CA 1
ATOM 1641 C C . VAL A 1 222 ? -17.403 0.610 21.644 1.00 27.75 222 VAL A C 1
ATOM 1643 O O . VAL A 1 222 ? -16.760 -0.229 22.272 1.00 27.75 222 VAL A O 1
ATOM 1646 N N . ASP A 1 223 ? -18.557 1.119 22.075 1.00 26.45 223 ASP A N 1
ATOM 1647 C CA . ASP A 1 223 ? -19.263 0.576 23.233 1.00 26.45 223 ASP A CA 1
ATOM 1648 C C . ASP A 1 223 ? -19.734 -0.848 22.921 1.00 26.45 223 ASP A C 1
ATOM 1650 O O . ASP A 1 223 ? -20.485 -1.091 21.972 1.00 26.45 223 ASP A O 1
ATOM 1654 N N . ALA A 1 224 ? -19.284 -1.802 23.733 1.00 29.31 224 ALA A N 1
ATOM 1655 C CA . ALA A 1 224 ? -19.833 -3.146 23.755 1.00 29.31 224 ALA A CA 1
ATOM 1656 C C . ALA A 1 224 ? -21.201 -3.110 24.451 1.00 29.31 224 ALA A C 1
ATOM 1658 O O . ALA A 1 224 ? -21.325 -2.646 25.586 1.00 29.31 224 ALA A O 1
ATOM 1659 N N . ALA A 1 225 ? -22.231 -3.610 23.769 1.00 30.38 225 ALA A N 1
ATOM 1660 C CA . ALA A 1 225 ? -23.560 -3.771 24.339 1.00 30.38 225 ALA A CA 1
ATOM 1661 C C . ALA A 1 225 ? -23.506 -4.696 25.569 1.00 30.38 225 ALA A C 1
ATOM 1663 O O . ALA A 1 225 ? -23.139 -5.868 25.474 1.00 30.38 225 ALA A O 1
ATOM 1664 N N . SER A 1 226 ? -23.880 -4.148 26.724 1.00 30.20 226 SER A N 1
ATOM 1665 C CA . SER A 1 226 ? -24.035 -4.880 27.981 1.00 30.20 226 SER A CA 1
ATOM 1666 C C . SER A 1 226 ? -25.324 -5.719 27.955 1.00 30.20 226 SER A C 1
ATOM 1668 O O . SER A 1 226 ? -26.375 -5.181 27.590 1.00 30.20 226 SER A O 1
ATOM 1670 N N . PRO A 1 227 ? -25.307 -7.011 28.333 1.00 33.44 227 PRO A N 1
ATOM 1671 C CA . PRO A 1 227 ? -26.529 -7.796 28.456 1.00 33.44 227 PRO A CA 1
ATOM 1672 C C . PRO A 1 227 ? -27.308 -7.376 29.711 1.00 33.44 227 PRO A C 1
ATOM 1674 O O . PRO A 1 227 ? -26.831 -7.499 30.839 1.00 33.44 227 PRO A O 1
ATOM 1677 N N . GLN A 1 228 ? -28.532 -6.885 29.507 1.00 28.70 228 GLN A N 1
ATOM 1678 C CA . GLN A 1 228 ? -29.488 -6.614 30.577 1.00 28.70 228 GLN A CA 1
ATOM 1679 C C . GLN A 1 228 ? -29.970 -7.932 31.195 1.00 28.70 228 GLN A C 1
ATOM 1681 O O . GLN A 1 228 ? -30.696 -8.704 30.569 1.00 28.70 228 GLN A O 1
ATOM 1686 N N . SER A 1 229 ? -29.587 -8.168 32.447 1.00 33.16 229 SER A N 1
ATOM 1687 C CA . SER A 1 229 ? -30.199 -9.180 33.305 1.00 33.16 229 SER A CA 1
ATOM 1688 C C . SER A 1 229 ? -31.577 -8.699 33.757 1.00 33.16 229 SER A C 1
ATOM 1690 O O . SER A 1 229 ? -31.696 -7.691 34.454 1.00 33.16 229 SER A O 1
ATOM 1692 N N . ALA A 1 230 ? -32.621 -9.431 33.372 1.00 33.97 230 ALA A N 1
ATOM 1693 C CA . ALA A 1 230 ? -33.966 -9.262 33.901 1.00 33.97 230 ALA A CA 1
ATOM 1694 C C . ALA A 1 230 ? -34.003 -9.698 35.376 1.00 33.97 230 ALA A C 1
ATOM 1696 O O . ALA A 1 230 ? -33.800 -10.872 35.685 1.00 33.97 230 ALA A O 1
ATOM 1697 N N . ALA A 1 231 ? -34.269 -8.756 36.282 1.00 33.81 231 ALA A N 1
ATOM 1698 C CA . ALA A 1 231 ? -34.607 -9.044 37.671 1.00 33.81 231 ALA A CA 1
ATOM 1699 C C . ALA A 1 231 ? -36.122 -8.896 37.864 1.00 33.81 231 ALA A C 1
ATOM 1701 O O . ALA A 1 231 ? -36.714 -7.853 37.590 1.00 33.81 231 ALA A O 1
ATOM 1702 N N . ILE A 1 232 ? -36.727 -9.989 38.317 1.00 32.25 232 ILE A N 1
ATOM 1703 C CA . ILE A 1 232 ? -38.141 -10.155 38.640 1.00 32.25 232 ILE A CA 1
ATOM 1704 C C . ILE A 1 232 ? -38.465 -9.342 39.902 1.00 32.25 232 ILE A C 1
ATOM 1706 O O . ILE A 1 232 ? -37.808 -9.496 40.929 1.00 32.25 232 ILE A O 1
ATOM 1710 N N . SER A 1 233 ? -39.483 -8.480 39.828 1.00 28.83 233 SER A N 1
ATOM 1711 C CA . SER A 1 233 ? -40.081 -7.818 40.992 1.00 28.83 233 SER A CA 1
ATOM 1712 C C . SER A 1 233 ? -41.068 -8.745 41.697 1.00 28.83 233 SER A C 1
ATOM 1714 O O . SER A 1 233 ? -42.023 -9.216 41.084 1.00 28.83 233 SER A O 1
ATOM 1716 N N . THR A 1 234 ? -40.889 -8.921 43.004 1.00 32.22 234 THR A N 1
ATOM 1717 C CA . THR A 1 234 ? -41.939 -9.365 43.928 1.00 32.22 234 THR A CA 1
ATOM 1718 C C . THR A 1 234 ? -42.183 -8.283 44.970 1.00 32.22 234 THR A C 1
ATOM 1720 O O . THR A 1 234 ? -41.267 -7.800 45.629 1.00 32.22 234 THR A O 1
ATOM 1723 N N . SER A 1 235 ? -43.450 -7.902 45.066 1.00 35.69 235 SER A N 1
ATOM 1724 C CA . SER A 1 235 ? -44.055 -6.936 45.973 1.00 35.69 235 SER A CA 1
ATOM 1725 C C . SER A 1 235 ? -44.201 -7.468 47.400 1.00 35.69 235 SER A C 1
ATOM 1727 O O . SER A 1 235 ? -44.697 -8.579 47.576 1.00 35.69 235 SER A O 1
ATOM 1729 N N . SER A 1 236 ? -43.955 -6.624 48.404 1.00 34.47 236 SER A N 1
ATOM 1730 C CA . SER A 1 236 ? -44.689 -6.683 49.675 1.00 34.47 236 SER A CA 1
ATOM 1731 C C . SER A 1 236 ? -44.621 -5.354 50.431 1.00 34.47 236 SER A C 1
ATOM 1733 O O . SER A 1 236 ? -43.553 -4.780 50.631 1.00 34.47 236 SER A O 1
ATOM 1735 N N . SER A 1 237 ? -45.803 -4.899 50.830 1.00 37.59 237 SER A N 1
ATOM 1736 C CA . SER A 1 237 ? -46.148 -3.759 51.676 1.00 37.59 237 SER A CA 1
ATOM 1737 C C . SER A 1 237 ? -45.645 -3.886 53.119 1.00 37.59 237 SER A C 1
ATOM 1739 O O . SER A 1 237 ? -45.594 -4.998 53.635 1.00 37.59 237 SER A O 1
ATOM 1741 N N . ASN A 1 238 ? -45.389 -2.755 53.796 1.00 35.16 238 ASN A N 1
ATOM 1742 C CA . ASN A 1 238 ? -46.014 -2.412 55.088 1.00 35.16 238 ASN A CA 1
ATOM 1743 C C . ASN A 1 238 ? -45.621 -1.009 55.603 1.00 35.16 238 ASN A C 1
ATOM 1745 O O . ASN A 1 238 ? -44.587 -0.441 55.268 1.00 35.16 238 ASN A O 1
ATOM 1749 N N . THR A 1 239 ? -46.542 -0.463 56.390 1.00 31.69 239 THR A N 1
ATOM 1750 C CA . THR A 1 239 ? -46.748 0.897 56.918 1.00 31.69 239 THR A CA 1
ATOM 1751 C C . THR A 1 239 ? -45.976 1.245 58.217 1.00 31.69 239 THR A C 1
ATOM 1753 O O . THR A 1 239 ? -46.039 0.449 59.141 1.00 31.69 239 THR A O 1
ATOM 1756 N N . LEU A 1 240 ? -45.355 2.452 58.265 1.00 30.61 240 LEU A N 1
ATOM 1757 C CA . LEU A 1 240 ? -45.310 3.556 59.294 1.00 30.61 240 LEU A CA 1
ATOM 1758 C C . LEU A 1 240 ? -45.170 3.297 60.836 1.00 30.61 240 LEU A C 1
ATOM 1760 O O . LEU A 1 240 ? -45.593 2.235 61.277 1.00 30.61 240 LEU A O 1
ATOM 1764 N N . PRO A 1 241 ? -44.769 4.282 61.717 1.00 47.34 241 PRO A N 1
ATOM 1765 C CA . PRO A 1 241 ? -44.247 5.672 61.565 1.00 47.34 241 PRO A CA 1
ATOM 1766 C C . PRO A 1 241 ? -43.013 5.988 62.510 1.00 47.34 241 PRO A C 1
ATOM 1768 O O . PRO A 1 241 ? -42.208 5.090 62.730 1.00 47.34 241 PRO A O 1
ATOM 1771 N N . PRO A 1 242 ? -42.749 7.228 63.014 1.00 50.03 242 PRO A N 1
ATOM 1772 C CA . PRO A 1 242 ? -41.717 8.136 62.492 1.00 50.03 242 PRO A CA 1
ATOM 1773 C C . PRO A 1 242 ? -40.594 8.489 63.498 1.00 50.03 242 PRO A C 1
ATOM 1775 O O . PRO A 1 242 ? -40.804 8.480 64.706 1.00 50.03 242 PRO A O 1
ATOM 1778 N N . LEU A 1 243 ? -39.432 8.948 63.017 1.00 30.70 243 LEU A N 1
ATOM 1779 C CA . LEU A 1 243 ? -38.512 9.757 63.829 1.00 30.70 243 LEU A CA 1
ATOM 1780 C C . LEU A 1 243 ? -37.785 10.805 62.977 1.00 30.70 243 LEU A C 1
ATOM 1782 O O . LEU A 1 243 ? -37.527 10.640 61.790 1.00 30.70 243 LEU A O 1
ATOM 1786 N N . ASN A 1 244 ? -37.557 11.932 63.630 1.00 33.84 244 ASN A N 1
ATOM 1787 C CA . ASN A 1 244 ? -37.486 13.287 63.113 1.00 33.84 244 ASN A CA 1
ATOM 1788 C C . ASN A 1 244 ? -36.039 13.786 63.196 1.00 33.84 244 ASN A C 1
ATOM 1790 O O . ASN A 1 244 ? -35.565 13.971 64.311 1.00 33.84 244 ASN A O 1
ATOM 1794 N N . VAL A 1 245 ? -35.348 14.042 62.076 1.00 33.75 245 VAL A N 1
ATOM 1795 C CA . VAL A 1 245 ? -34.125 14.873 62.066 1.00 33.75 245 VAL A CA 1
ATOM 1796 C C . VAL A 1 245 ? -34.026 15.686 60.767 1.00 33.75 245 VAL A C 1
ATOM 1798 O O . VAL A 1 245 ? -34.265 15.200 59.667 1.00 33.75 245 VAL A O 1
ATOM 1801 N N . ARG A 1 246 ? -33.700 16.968 60.959 1.00 28.77 246 ARG A N 1
ATOM 1802 C CA . ARG A 1 246 ? -33.639 18.088 60.011 1.00 28.77 246 ARG A CA 1
ATOM 1803 C C . ARG A 1 246 ? -32.347 18.145 59.169 1.00 28.77 246 ARG A C 1
ATOM 1805 O O . ARG A 1 246 ? -31.296 17.739 59.647 1.00 28.77 246 ARG A O 1
ATOM 1812 N N . ARG A 1 247 ? -32.449 18.930 58.074 1.00 28.30 247 ARG A N 1
ATOM 1813 C CA . ARG A 1 247 ? -31.411 19.600 57.233 1.00 28.30 247 ARG A CA 1
ATOM 1814 C C . ARG A 1 247 ? -30.689 18.683 56.227 1.00 28.30 247 ARG A C 1
ATOM 1816 O O . ARG A 1 247 ? -30.335 17.575 56.572 1.00 28.30 247 ARG A O 1
ATOM 1823 N N . SER A 1 248 ? -30.418 19.065 54.976 1.00 29.12 248 SER A N 1
ATOM 1824 C CA . SER A 1 248 ? -30.484 20.358 54.279 1.00 29.12 248 SER A CA 1
ATOM 1825 C C . SER A 1 248 ? -30.733 20.166 52.774 1.00 29.12 248 SER A C 1
ATOM 1827 O O . SER A 1 248 ? -30.147 19.294 52.144 1.00 29.12 248 SER A O 1
ATOM 1829 N N . THR A 1 249 ? -31.570 21.049 52.237 1.00 31.89 249 THR A N 1
ATOM 1830 C CA . THR A 1 249 ? -31.746 21.478 50.838 1.00 31.89 249 THR A CA 1
ATOM 1831 C C . THR A 1 249 ? -30.544 21.292 49.908 1.00 31.89 249 THR A C 1
ATOM 1833 O O . THR A 1 249 ? -29.528 21.895 50.212 1.00 31.89 249 THR A O 1
ATOM 1836 N N . TRP A 1 250 ? -30.713 20.614 48.761 1.00 28.55 250 TRP A N 1
ATOM 1837 C CA . TRP A 1 250 ? -30.319 21.062 47.405 1.00 28.55 250 TRP A CA 1
ATOM 1838 C C . TRP A 1 250 ? -31.251 20.403 46.371 1.00 28.55 250 TRP A C 1
ATOM 1840 O O . TRP A 1 250 ? -31.660 19.254 46.519 1.00 28.55 250 TRP A O 1
ATOM 1850 N N . ALA A 1 251 ? -31.664 21.202 45.391 1.00 27.56 251 ALA A N 1
ATOM 1851 C CA . ALA A 1 251 ? -32.829 21.004 44.543 1.00 27.56 251 ALA A CA 1
ATOM 1852 C C . ALA A 1 251 ? -32.632 19.978 43.416 1.00 27.56 251 ALA A C 1
ATOM 1854 O O . ALA A 1 251 ? -31.623 19.973 42.714 1.00 27.56 251 ALA A O 1
ATOM 1855 N N . TYR A 1 252 ? -33.678 19.182 43.197 1.00 24.91 252 TYR A N 1
ATOM 1856 C CA . TYR A 1 252 ? -33.963 18.510 41.936 1.00 24.91 252 TYR A CA 1
ATOM 1857 C C . TYR A 1 252 ? -34.415 19.574 40.927 1.00 24.91 252 TYR A C 1
ATOM 1859 O O . TYR A 1 252 ? -35.342 20.328 41.225 1.00 24.91 252 TYR A O 1
ATOM 1867 N N . CYS A 1 253 ? -33.803 19.625 39.743 1.00 24.25 253 CYS A N 1
ATOM 1868 C CA . CYS A 1 253 ? -34.378 20.343 38.611 1.00 24.25 253 CYS A CA 1
ATOM 1869 C C . CYS A 1 253 ? -34.499 19.420 37.400 1.00 24.25 253 CYS A C 1
ATOM 1871 O O . CYS A 1 253 ? -33.640 18.595 37.095 1.00 24.25 253 CYS A O 1
ATOM 1873 N N . SER A 1 254 ? -35.667 19.548 36.799 1.00 31.11 254 SER A N 1
ATOM 1874 C CA . SER A 1 254 ? -36.357 18.695 35.851 1.00 31.11 254 SER A CA 1
ATOM 1875 C C . SER A 1 254 ? -35.796 18.739 34.433 1.00 31.11 254 SER A C 1
ATOM 1877 O O . SER A 1 254 ? -35.216 19.728 33.991 1.00 31.11 254 SER A O 1
ATOM 1879 N N . LYS A 1 255 ? -36.084 17.662 33.693 1.00 34.56 255 LYS A N 1
ATOM 1880 C CA . LYS A 1 255 ? -36.016 17.588 32.230 1.00 34.56 255 LYS A CA 1
ATOM 1881 C C . LYS A 1 255 ? -36.631 18.842 31.594 1.00 34.56 255 LYS A C 1
ATOM 1883 O O . LYS A 1 255 ? -37.809 19.118 31.798 1.00 34.56 255 LYS A O 1
ATOM 1888 N N . SER A 1 256 ? -35.837 19.529 30.778 1.00 29.42 256 SER A N 1
ATOM 1889 C CA . SER A 1 256 ? -36.276 20.553 29.835 1.00 29.42 256 SER A CA 1
ATOM 1890 C C . SER A 1 256 ? -35.748 20.182 28.454 1.00 29.42 256 SER A C 1
ATOM 1892 O O . SER A 1 256 ? -34.557 20.273 28.164 1.00 29.42 256 SER A O 1
ATOM 1894 N N . SER A 1 257 ? -36.667 19.708 27.624 1.00 38.75 257 SER A N 1
ATOM 1895 C CA . SER A 1 257 ? -36.565 19.609 26.178 1.00 38.75 257 SER A CA 1
ATOM 1896 C C . SER A 1 257 ? -36.400 21.002 25.571 1.00 38.75 257 SER A C 1
ATOM 1898 O O . SER A 1 257 ? -37.349 21.774 25.636 1.00 38.75 257 SER A O 1
ATOM 1900 N N . GLN A 1 258 ? -35.233 21.301 24.992 1.00 29.67 258 GLN A N 1
ATOM 1901 C CA . GLN A 1 258 ? -35.022 22.215 23.853 1.00 29.67 258 GLN A CA 1
ATOM 1902 C C . GLN A 1 258 ? -33.517 22.466 23.665 1.00 29.67 258 GLN A C 1
ATOM 1904 O O . GLN A 1 258 ? -32.947 23.384 24.235 1.00 29.67 258 GLN A O 1
ATOM 1909 N N . CYS A 1 259 ? -32.890 21.605 22.865 1.00 26.86 259 CYS A N 1
ATOM 1910 C CA . CYS A 1 259 ? -31.738 21.897 22.005 1.00 26.86 259 CYS A CA 1
ATOM 1911 C C . CYS A 1 259 ? -31.732 20.805 20.927 1.00 26.86 259 CYS A C 1
ATOM 1913 O O . CYS A 1 259 ? -30.868 19.934 20.878 1.00 26.86 259 CYS A O 1
ATOM 1915 N N . ALA A 1 260 ? -32.793 20.795 20.119 1.00 29.91 260 ALA A N 1
ATOM 1916 C CA . ALA A 1 260 ? -32.815 20.050 18.876 1.00 29.91 260 ALA A CA 1
ATOM 1917 C C . ALA A 1 260 ? -32.052 20.867 17.822 1.00 29.91 260 ALA A C 1
ATOM 1919 O O . ALA A 1 260 ? -32.370 22.028 17.581 1.00 29.91 260 ALA A O 1
ATOM 1920 N N . ASN A 1 261 ? -31.079 20.203 17.199 1.00 35.47 261 ASN A N 1
ATOM 1921 C CA . ASN A 1 261 ? -30.507 20.489 15.882 1.00 35.47 261 ASN A CA 1
ATOM 1922 C C . ASN A 1 261 ? -29.575 21.707 15.730 1.00 35.47 261 ASN A C 1
ATOM 1924 O O . ASN A 1 261 ? -29.877 22.634 14.987 1.00 35.47 261 ASN A O 1
ATOM 1928 N N . SER A 1 262 ? -28.358 21.633 16.290 1.00 35.84 262 SER A N 1
ATOM 1929 C CA . SER A 1 262 ? -27.180 22.218 15.604 1.00 35.84 262 SER A CA 1
ATOM 1930 C C . SER A 1 262 ? -25.819 21.559 15.898 1.00 35.84 262 SER A C 1
ATOM 1932 O O . SER A 1 262 ? -24.780 22.146 15.618 1.00 35.84 262 SER A O 1
ATOM 1934 N N . CYS A 1 263 ? -25.775 20.321 16.403 1.00 25.64 263 CYS A N 1
ATOM 1935 C CA . CYS A 1 263 ? -24.502 19.657 16.722 1.00 25.64 263 CYS A CA 1
ATOM 1936 C C . CYS A 1 263 ? -24.515 18.166 16.351 1.00 25.64 263 CYS A C 1
ATOM 1938 O O . CYS A 1 263 ? -24.360 17.303 17.208 1.00 25.64 263 CYS A O 1
ATOM 1940 N N . CYS A 1 264 ? -24.696 17.845 15.070 1.00 30.30 264 CYS A N 1
ATOM 1941 C CA . CYS A 1 264 ? 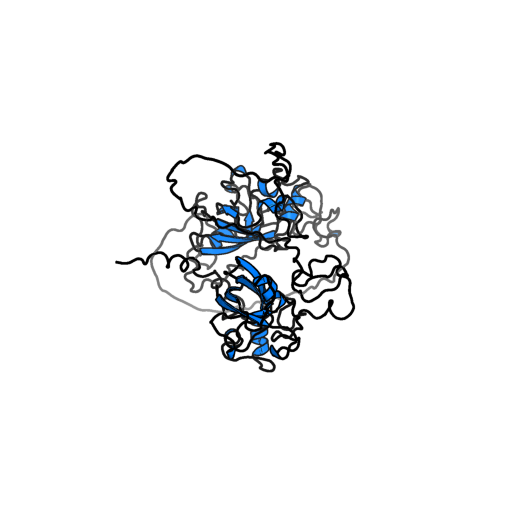-24.424 16.505 14.538 1.00 30.30 264 CYS A CA 1
ATOM 1942 C C . CYS A 1 264 ? -23.785 16.606 13.152 1.00 30.30 264 CYS A C 1
ATOM 1944 O O . CYS A 1 264 ? -24.460 16.475 12.142 1.00 30.30 264 CYS A O 1
ATOM 1946 N N . SER A 1 265 ? -22.475 16.861 13.143 1.00 31.33 265 SER A N 1
ATOM 1947 C CA . SER A 1 265 ? -21.537 16.474 12.078 1.00 31.33 265 SER A CA 1
ATOM 1948 C C . SER A 1 265 ? -20.132 16.949 12.467 1.00 31.33 265 SER A C 1
ATOM 1950 O O . SER A 1 265 ? -19.667 18.002 12.034 1.00 31.33 265 SER A O 1
ATOM 1952 N N . LYS A 1 266 ? -19.440 16.200 13.330 1.00 25.53 266 LYS A N 1
ATOM 1953 C CA . LYS A 1 266 ? -17.977 16.304 13.435 1.00 25.53 266 LYS A CA 1
ATOM 1954 C C . LYS A 1 266 ? -17.381 14.991 12.958 1.00 25.53 266 LYS A C 1
ATOM 1956 O O . LYS A 1 266 ? -17.016 14.117 13.734 1.00 25.53 266 LYS A O 1
ATOM 1961 N N . GLU A 1 267 ? -17.386 14.864 11.638 1.00 30.23 267 GLU A N 1
ATOM 1962 C CA . GLU A 1 267 ? -16.738 13.791 10.904 1.00 30.23 267 GLU A CA 1
ATOM 1963 C C . GLU A 1 267 ? -15.221 13.984 10.860 1.00 30.23 267 GLU A C 1
ATOM 1965 O O . GLU A 1 267 ? -14.721 15.088 10.630 1.00 30.23 267 GLU A O 1
ATOM 1970 N N . PHE A 1 268 ? -14.527 12.857 11.027 1.00 28.80 268 PHE A N 1
ATOM 1971 C CA . PHE A 1 268 ? -13.231 12.496 10.454 1.00 28.80 268 PHE A CA 1
ATOM 1972 C C . PHE A 1 268 ? -12.550 13.590 9.620 1.00 28.80 268 PHE A C 1
ATOM 1974 O O . PHE A 1 268 ? -12.969 13.925 8.512 1.00 28.80 268 PHE A O 1
ATOM 1981 N N . SER A 1 269 ? -11.448 14.120 10.140 1.00 33.12 269 SER A N 1
ATOM 1982 C CA . SER A 1 269 ? -10.521 14.948 9.376 1.00 33.12 269 SER A CA 1
ATOM 1983 C C . SER A 1 269 ? -9.099 14.706 9.875 1.00 33.12 269 SER A C 1
ATOM 1985 O O . SER A 1 269 ? -8.530 15.561 10.542 1.00 33.12 269 SER A O 1
ATOM 1987 N N . ASN A 1 270 ? -8.530 13.549 9.530 1.00 32.19 270 ASN A N 1
ATOM 1988 C CA . ASN A 1 270 ? -7.083 13.337 9.540 1.00 32.19 270 ASN A CA 1
ATOM 1989 C C . ASN A 1 270 ? -6.609 13.288 8.087 1.00 32.19 270 ASN A C 1
ATOM 1991 O O . ASN A 1 270 ? -6.693 12.246 7.454 1.00 32.19 270 ASN A O 1
ATOM 1995 N N . ASP A 1 271 ? -6.232 14.448 7.546 1.00 38.62 271 ASP A N 1
ATOM 1996 C CA . ASP A 1 271 ? -4.961 14.633 6.838 1.00 38.62 271 ASP A CA 1
ATOM 1997 C C . ASP A 1 271 ? -4.870 16.059 6.289 1.00 38.62 271 ASP A C 1
ATOM 1999 O O . ASP A 1 271 ? -5.703 16.519 5.504 1.00 38.62 271 ASP A O 1
ATOM 2003 N N . GLY A 1 272 ? -3.799 16.765 6.649 1.00 34.84 272 GLY A N 1
ATOM 2004 C CA . GLY A 1 272 ? -3.470 18.085 6.106 1.00 34.84 272 GLY A CA 1
ATOM 2005 C C . GLY A 1 272 ? -3.152 18.092 4.605 1.00 34.84 272 GLY A C 1
ATOM 2006 O O . GLY A 1 272 ? -2.816 19.146 4.076 1.00 34.84 272 GLY A O 1
ATOM 2007 N N . LYS A 1 273 ? -3.265 16.952 3.908 1.00 42.88 273 LYS A N 1
ATOM 2008 C CA . LYS A 1 273 ? -2.894 16.794 2.495 1.00 42.88 273 LYS A CA 1
ATOM 2009 C C . LYS A 1 273 ? -4.080 16.706 1.527 1.00 42.88 273 LYS A C 1
ATOM 2011 O O . LYS A 1 273 ? -3.893 16.945 0.339 1.00 42.88 273 LYS A O 1
ATOM 2016 N N . TYR A 1 274 ? -5.301 16.457 2.012 1.00 45.78 274 TYR A N 1
ATOM 2017 C CA . TYR A 1 274 ? -6.490 16.300 1.161 1.00 45.78 274 TYR A CA 1
ATOM 2018 C C . TYR A 1 274 ? -7.749 16.921 1.796 1.00 45.78 274 TYR A C 1
ATOM 2020 O O . TYR A 1 274 ? -8.708 16.242 2.142 1.00 45.78 274 TYR A O 1
ATOM 2028 N N . LYS A 1 275 ? -7.773 18.254 1.927 1.00 37.88 275 LYS A N 1
ATOM 2029 C CA . LYS A 1 275 ? -8.907 19.031 2.481 1.00 37.88 275 LYS A CA 1
ATOM 2030 C C . LYS A 1 275 ? -10.093 19.237 1.512 1.00 37.88 275 LYS A C 1
ATOM 2032 O O . LYS A 1 275 ? -10.807 20.230 1.631 1.00 37.88 275 LYS A O 1
ATOM 2037 N N . SER A 1 276 ? -10.327 18.354 0.538 1.00 52.00 276 SER A N 1
ATOM 2038 C CA . SER A 1 276 ? -11.492 18.495 -0.352 1.00 52.00 276 SER A CA 1
ATOM 2039 C C . SER A 1 276 ? -12.709 17.759 0.207 1.00 52.00 276 SER A C 1
ATOM 2041 O O . SER A 1 276 ? -12.626 16.573 0.508 1.00 52.00 276 SER A O 1
ATOM 2043 N N . THR A 1 277 ? -13.855 18.436 0.290 1.00 50.44 277 THR A N 1
ATOM 2044 C CA . THR A 1 277 ? -15.161 17.852 0.650 1.00 50.44 277 THR A CA 1
ATOM 2045 C C . THR A 1 277 ? -15.590 16.708 -0.266 1.00 50.44 277 THR A C 1
ATOM 2047 O O . THR A 1 277 ? -16.297 15.824 0.195 1.00 50.44 277 THR A O 1
ATOM 2050 N N . SER A 1 278 ? -15.133 16.678 -1.521 1.00 55.78 278 SER A N 1
ATOM 2051 C CA . SER A 1 278 ? -15.430 15.590 -2.462 1.00 55.78 278 SER A CA 1
ATOM 2052 C C . SER A 1 278 ? -14.752 14.274 -2.070 1.00 55.78 278 SER A C 1
ATOM 2054 O O . SER A 1 278 ? -15.401 13.240 -2.071 1.00 55.78 278 SER A O 1
ATOM 2056 N N . LEU A 1 279 ? -13.481 14.301 -1.652 1.00 61.22 279 LEU A N 1
ATOM 2057 C CA . LEU A 1 279 ? -12.715 13.095 -1.304 1.00 61.22 279 LEU A CA 1
ATOM 2058 C C . LEU A 1 279 ? -13.327 12.305 -0.139 1.00 61.22 279 LEU A C 1
ATOM 2060 O O . LEU A 1 279 ? -13.084 11.106 -0.025 1.00 61.22 279 LEU A O 1
ATOM 2064 N N . ARG A 1 280 ? -14.156 12.961 0.689 1.00 69.19 280 ARG A N 1
ATOM 2065 C CA . ARG A 1 280 ? -14.916 12.319 1.770 1.00 69.19 280 ARG A CA 1
ATOM 2066 C C . ARG A 1 280 ? -15.852 11.225 1.266 1.00 69.19 280 ARG A C 1
ATOM 2068 O O . ARG A 1 280 ? -16.052 10.253 1.986 1.00 69.19 280 ARG A O 1
ATOM 2075 N N . THR A 1 281 ? -16.364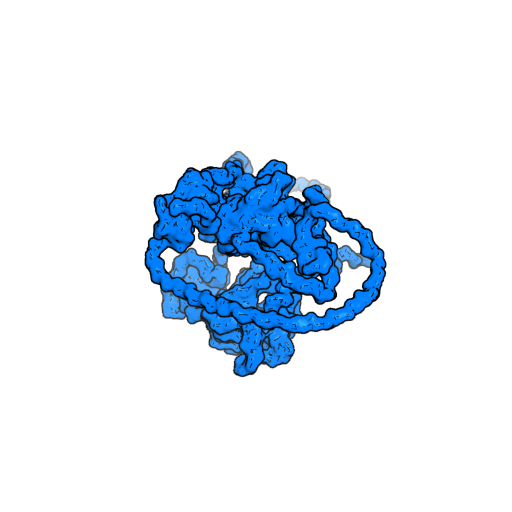 11.358 0.041 1.00 75.19 281 THR A N 1
ATOM 2076 C CA . THR A 1 281 ? -17.363 10.451 -0.536 1.00 75.19 281 THR A CA 1
ATOM 2077 C C . THR A 1 281 ? -16.883 9.002 -0.624 1.00 75.19 281 THR A C 1
ATOM 2079 O O . THR A 1 281 ? -17.699 8.096 -0.523 1.00 75.19 281 THR A O 1
ATOM 2082 N N . PHE A 1 282 ? -15.572 8.772 -0.748 1.00 85.50 282 PHE A N 1
ATOM 2083 C CA . PHE A 1 282 ? -14.995 7.430 -0.898 1.00 85.50 282 PHE A CA 1
ATOM 2084 C C . PHE A 1 282 ? -14.008 7.059 0.218 1.00 85.50 282 PHE A C 1
ATOM 2086 O O . PHE A 1 282 ? -13.147 6.196 0.027 1.00 85.50 282 PHE A O 1
ATOM 2093 N N . LEU A 1 283 ? -14.078 7.722 1.378 1.00 80.00 283 LEU A N 1
ATOM 2094 C CA . LEU A 1 283 ? -13.214 7.377 2.507 1.00 80.00 283 LEU A CA 1
ATOM 2095 C C . LEU A 1 283 ? -13.568 6.002 3.083 1.00 80.00 283 LEU A C 1
ATOM 2097 O O . LEU A 1 283 ? -14.732 5.659 3.270 1.00 80.00 283 LEU A O 1
ATOM 2101 N N . GLY A 1 284 ? -12.534 5.246 3.451 1.00 80.25 284 GLY A N 1
ATOM 2102 C CA . GLY A 1 284 ? -12.686 3.910 4.017 1.00 80.25 284 GLY A CA 1
ATOM 2103 C C . GLY A 1 284 ? -12.866 2.830 2.951 1.00 80.25 284 GLY A C 1
ATOM 2104 O O . GLY A 1 284 ? -12.325 2.923 1.852 1.00 80.25 284 GLY A O 1
ATOM 2105 N N . THR A 1 285 ? -13.562 1.753 3.321 1.00 88.75 285 THR A N 1
ATOM 2106 C CA . THR A 1 285 ? -13.886 0.658 2.399 1.00 88.75 285 THR A CA 1
ATOM 2107 C C . THR A 1 285 ? -15.227 0.916 1.734 1.00 88.75 285 THR A C 1
ATOM 2109 O O . THR A 1 285 ? -16.247 1.029 2.412 1.00 88.75 285 THR A O 1
ATOM 2112 N N . ASN A 1 286 ? -15.211 0.942 0.409 1.00 92.44 286 ASN A N 1
ATOM 2113 C CA . ASN A 1 286 ? -16.375 1.047 -0.451 1.00 92.44 286 ASN A CA 1
ATOM 2114 C C . ASN A 1 286 ? -16.808 -0.351 -0.898 1.00 92.44 286 ASN A C 1
ATOM 2116 O O . ASN A 1 286 ? -15.969 -1.237 -1.073 1.00 92.44 286 ASN A O 1
ATOM 2120 N N . TYR A 1 287 ? -18.114 -0.535 -1.084 1.00 94.75 287 TYR A N 1
ATOM 2121 C CA . TYR A 1 287 ? -18.726 -1.806 -1.467 1.00 94.75 287 TYR A CA 1
ATOM 2122 C C . TYR A 1 287 ? -19.636 -1.590 -2.672 1.00 94.75 287 TYR A C 1
ATOM 2124 O O . TYR A 1 287 ? -20.507 -0.712 -2.648 1.00 94.75 287 TYR A O 1
ATOM 2132 N N . GLY A 1 288 ? -19.476 -2.395 -3.717 1.00 95.75 288 GLY A N 1
ATOM 2133 C CA . GLY A 1 288 ? -20.353 -2.291 -4.872 1.00 95.75 288 GLY A CA 1
ATOM 2134 C C . GLY A 1 288 ? -20.128 -3.315 -5.965 1.00 95.75 288 GLY A C 1
ATOM 2135 O O . GLY A 1 288 ? -19.559 -4.380 -5.747 1.00 95.75 288 GLY A O 1
ATOM 2136 N N . ILE A 1 289 ? -20.653 -2.987 -7.141 1.00 97.62 289 ILE A N 1
ATOM 2137 C CA . ILE A 1 289 ? -20.546 -3.813 -8.340 1.00 97.62 289 ILE A CA 1
ATOM 2138 C C . ILE A 1 289 ? -19.306 -3.382 -9.124 1.00 97.62 289 ILE A C 1
ATOM 2140 O O . ILE A 1 289 ? -19.077 -2.186 -9.291 1.00 97.62 289 ILE A O 1
ATOM 2144 N N . GLY A 1 290 ? -18.523 -4.347 -9.604 1.00 97.81 290 GLY A N 1
ATOM 2145 C CA . GLY A 1 290 ? -17.468 -4.126 -10.593 1.00 97.81 290 GLY A CA 1
ATOM 2146 C C . GLY A 1 290 ? -17.960 -4.492 -11.990 1.00 97.81 290 GLY A C 1
ATOM 2147 O O . GLY A 1 290 ? -17.938 -5.672 -12.353 1.00 97.81 290 GLY A O 1
ATOM 2148 N N . SER A 1 291 ? -18.427 -3.514 -12.763 1.00 97.94 291 SER A N 1
ATOM 2149 C CA . SER A 1 291 ? -18.704 -3.691 -14.195 1.00 97.94 291 SER A CA 1
ATOM 2150 C C . SER A 1 291 ? -17.419 -3.551 -15.014 1.00 97.94 291 SER A C 1
ATOM 2152 O O . SER A 1 291 ? -16.327 -3.488 -14.443 1.00 97.94 291 SER A O 1
ATOM 2154 N N . TRP A 1 292 ? -17.515 -3.577 -16.345 1.00 97.94 292 TRP A N 1
ATOM 2155 C CA . TRP A 1 292 ? -16.349 -3.369 -17.197 1.00 97.94 292 TRP A CA 1
ATOM 2156 C C . TRP A 1 292 ? -16.631 -2.547 -18.449 1.00 97.94 292 TRP A C 1
ATOM 2158 O O . TRP A 1 292 ? -17.690 -2.678 -19.071 1.00 97.94 292 TRP A O 1
ATOM 2168 N N . PHE A 1 293 ? -15.602 -1.834 -18.910 1.00 97.31 293 PHE A N 1
ATOM 2169 C CA . PHE A 1 293 ? -15.608 -1.042 -20.135 1.00 97.31 293 PHE A CA 1
ATOM 2170 C C . PHE A 1 293 ? -14.314 -1.193 -20.945 1.00 97.31 293 PHE A C 1
ATOM 2172 O O . PHE A 1 293 ? -13.287 -1.678 -20.464 1.00 97.31 293 PHE A O 1
ATOM 2179 N N . ARG A 1 294 ? -14.384 -0.814 -22.221 1.00 96.50 294 ARG A N 1
ATOM 2180 C CA . ARG A 1 294 ? -13.249 -0.726 -23.145 1.00 96.50 294 ARG A CA 1
ATOM 2181 C C . ARG A 1 294 ? -12.875 0.729 -23.367 1.00 96.50 294 ARG A C 1
ATOM 2183 O O . ARG A 1 294 ? -13.734 1.602 -23.343 1.00 96.50 294 ARG A O 1
ATOM 2190 N N . ALA A 1 295 ? -11.606 0.985 -23.651 1.00 93.62 295 ALA A N 1
ATOM 2191 C CA . ALA A 1 295 ? -11.054 2.327 -23.778 1.00 93.62 295 ALA A CA 1
ATOM 2192 C C . ALA A 1 295 ? -11.587 3.091 -24.997 1.00 93.62 295 ALA A C 1
ATOM 2194 O O . ALA A 1 295 ? -11.702 4.307 -24.946 1.00 93.62 295 ALA A O 1
ATOM 2195 N N . ASN A 1 296 ? -11.889 2.418 -26.107 1.00 92.81 296 ASN A N 1
ATOM 2196 C CA . ASN A 1 296 ? -12.388 3.072 -27.320 1.00 92.81 296 ASN A CA 1
ATOM 2197 C C . ASN A 1 296 ? -13.512 2.245 -27.941 1.00 92.81 296 ASN A C 1
ATOM 2199 O O . ASN A 1 296 ? -13.294 1.459 -28.869 1.00 92.81 296 ASN A O 1
ATOM 2203 N N . ASN A 1 297 ? -14.705 2.353 -27.366 1.00 92.50 297 ASN A N 1
ATOM 2204 C CA . ASN A 1 297 ? -15.847 1.565 -27.777 1.00 92.50 297 ASN A CA 1
ATOM 2205 C C . ASN A 1 297 ? -17.160 2.335 -27.642 1.00 92.50 297 ASN A C 1
ATOM 2207 O O . ASN A 1 297 ? -17.500 2.842 -26.578 1.00 92.50 297 ASN A O 1
ATOM 2211 N N . THR A 1 298 ? -17.947 2.337 -28.717 1.00 88.19 298 THR A N 1
ATOM 2212 C CA . THR A 1 298 ? -19.224 3.057 -28.775 1.00 88.19 298 THR A CA 1
ATOM 2213 C C . THR A 1 298 ? -20.283 2.500 -27.830 1.00 88.19 298 THR A C 1
ATOM 2215 O O . THR A 1 298 ? -21.101 3.270 -27.344 1.00 88.19 298 THR A O 1
ATOM 2218 N N . GLN A 1 299 ? -20.269 1.195 -27.535 1.00 88.44 299 GLN A N 1
ATOM 2219 C CA . GLN A 1 299 ? -21.187 0.598 -26.559 1.00 88.44 299 GLN A CA 1
ATOM 2220 C C . GLN A 1 299 ? -20.893 1.074 -25.129 1.00 88.44 299 GLN A C 1
ATOM 2222 O O . GLN A 1 299 ? -21.788 1.061 -24.292 1.00 88.44 299 GLN A O 1
ATOM 2227 N N . ASP A 1 300 ? -19.653 1.500 -24.881 1.00 88.62 300 ASP A N 1
ATOM 2228 C CA . ASP A 1 300 ? -19.158 1.939 -23.576 1.00 88.62 300 ASP A CA 1
ATOM 2229 C C . ASP A 1 300 ? -19.085 3.465 -23.471 1.00 88.62 300 ASP A C 1
ATOM 2231 O O . ASP A 1 300 ? -18.571 3.993 -22.492 1.00 88.62 300 ASP A O 1
ATOM 2235 N N . SER A 1 301 ? -19.571 4.182 -24.491 1.00 89.25 301 SER A N 1
ATOM 2236 C CA . SER A 1 301 ? -19.488 5.643 -24.591 1.00 89.25 301 SER A CA 1
ATOM 2237 C C . SER A 1 301 ? -18.060 6.196 -24.454 1.00 89.25 301 SER A C 1
ATOM 2239 O O . SER A 1 301 ? -17.870 7.345 -24.060 1.00 89.25 301 SER A O 1
ATOM 2241 N N . THR A 1 302 ? -17.044 5.408 -24.821 1.00 92.31 302 THR A N 1
ATOM 2242 C CA . THR A 1 302 ? -15.631 5.798 -24.736 1.00 92.31 302 THR A CA 1
ATOM 2243 C C . THR A 1 302 ? -15.023 6.089 -26.107 1.00 92.31 302 THR A C 1
ATOM 2245 O O . THR A 1 302 ? -15.486 5.605 -27.142 1.00 92.31 302 THR A O 1
ATOM 2248 N N . ASN A 1 303 ? -13.960 6.897 -26.128 1.00 90.75 303 ASN A N 1
ATOM 2249 C CA . ASN A 1 303 ? -13.341 7.426 -27.354 1.00 90.75 303 ASN A CA 1
ATOM 2250 C C . ASN A 1 303 ? -11.796 7.357 -27.349 1.00 90.75 303 ASN A C 1
ATOM 2252 O O . ASN A 1 303 ? -11.118 8.079 -28.085 1.00 90.75 303 ASN A O 1
ATOM 2256 N N . GLY A 1 304 ? -11.221 6.527 -26.481 1.00 90.44 304 GLY A N 1
ATOM 2257 C CA . GLY A 1 304 ? -9.778 6.391 -26.281 1.00 90.44 304 GLY A CA 1
ATOM 2258 C C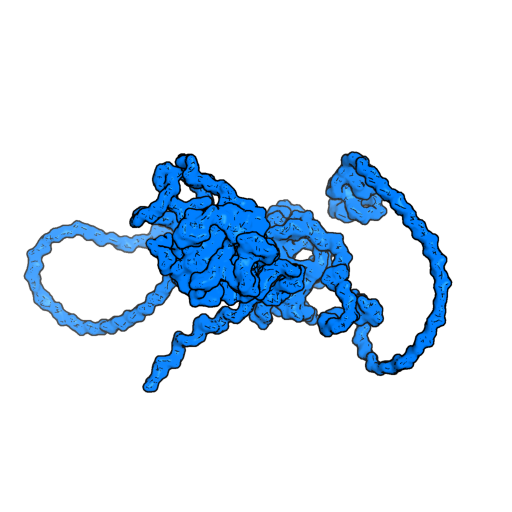 . GLY A 1 304 ? -9.156 7.430 -25.348 1.00 90.44 304 GLY A C 1
ATOM 2259 O O . GLY A 1 304 ? -7.960 7.323 -25.072 1.00 90.44 304 GLY A O 1
ATOM 2260 N N . HIS A 1 305 ? -9.931 8.399 -24.855 1.00 92.06 305 HIS A N 1
ATOM 2261 C CA . HIS A 1 305 ? -9.484 9.414 -23.907 1.00 92.06 305 HIS A CA 1
ATOM 2262 C C . HIS A 1 305 ? -10.296 9.346 -22.622 1.00 92.06 305 HIS A C 1
ATOM 2264 O O . HIS A 1 305 ? -11.523 9.312 -22.649 1.00 92.06 305 HIS A O 1
ATOM 2270 N N . SER A 1 306 ? -9.592 9.392 -21.499 1.00 95.38 306 SER A N 1
ATOM 2271 C CA . SER A 1 306 ? -10.221 9.434 -20.192 1.00 95.38 306 SER A CA 1
ATOM 2272 C C . SER A 1 306 ? -10.861 10.778 -19.877 1.00 95.38 306 SER A C 1
ATOM 2274 O O . SER A 1 306 ? -10.376 11.837 -20.290 1.00 95.38 306 SER A O 1
ATOM 2276 N N . TRP A 1 307 ? -11.832 10.758 -18.963 1.00 97.06 307 TRP A N 1
ATOM 2277 C CA . TRP A 1 307 ? -12.229 11.929 -18.182 1.00 97.06 307 TRP A CA 1
ATOM 2278 C C . TRP A 1 307 ? -11.034 12.595 -17.478 1.00 97.06 307 TRP A C 1
ATOM 2280 O O . TRP A 1 307 ? -11.044 13.796 -17.229 1.00 97.06 307 TRP A O 1
ATOM 2290 N N . CYS A 1 308 ? -9.960 11.852 -17.210 1.00 97.25 308 CYS A N 1
ATOM 2291 C CA . CYS A 1 308 ? -8.716 12.363 -16.643 1.00 97.25 308 CYS A CA 1
ATOM 2292 C C . CYS A 1 308 ? -7.772 13.060 -17.641 1.00 97.25 308 CYS A C 1
ATOM 2294 O O . CYS A 1 308 ? -6.662 13.443 -17.261 1.00 97.25 308 CYS A O 1
ATOM 2296 N N . SER A 1 309 ? -8.211 13.291 -18.882 1.00 95.38 309 SER A N 1
ATOM 2297 C CA . SER A 1 309 ? -7.482 14.030 -19.921 1.00 95.38 309 SER A CA 1
ATOM 2298 C C . SER A 1 309 ? -6.205 13.346 -20.426 1.00 95.38 309 SER A C 1
ATOM 2300 O O . SER A 1 309 ? -5.240 14.026 -20.776 1.00 95.38 309 SER A O 1
ATOM 2302 N N . PHE A 1 310 ? -6.186 12.015 -20.494 1.00 93.31 310 PHE A N 1
ATOM 2303 C CA . PHE A 1 310 ? -5.087 11.258 -21.102 1.00 93.31 310 PHE A CA 1
ATOM 2304 C C . PHE A 1 310 ? -5.595 10.089 -21.948 1.00 93.31 310 PHE A C 1
ATOM 2306 O O . PHE A 1 310 ? -6.735 9.651 -21.812 1.00 93.31 310 PHE A O 1
ATOM 2313 N N . ILE A 1 311 ? -4.730 9.558 -22.812 1.00 92.50 311 ILE A N 1
ATOM 2314 C CA . ILE A 1 311 ? -5.029 8.355 -23.599 1.00 92.50 311 ILE A CA 1
ATOM 2315 C C . ILE A 1 311 ? -4.893 7.122 -22.708 1.00 92.50 311 ILE A C 1
ATOM 2317 O O . ILE A 1 311 ? -3.913 6.985 -21.976 1.00 92.50 311 ILE A O 1
ATOM 2321 N N . TYR A 1 312 ? -5.842 6.199 -22.801 1.00 93.38 312 TYR A N 1
ATOM 2322 C CA . TYR A 1 312 ? -5.794 4.894 -22.136 1.00 93.38 312 TYR A CA 1
ATOM 2323 C C . TYR A 1 312 ? -6.099 3.751 -23.114 1.00 93.38 312 TYR A C 1
ATOM 2325 O O . TYR A 1 312 ? -6.430 3.980 -24.281 1.00 93.38 312 TYR A O 1
ATOM 2333 N N . LYS A 1 313 ? -5.932 2.506 -22.672 1.00 94.06 313 LYS A N 1
ATOM 2334 C CA . LYS A 1 313 ? -6.095 1.302 -23.495 1.00 94.06 313 LYS A CA 1
ATOM 2335 C C . LYS A 1 313 ? -6.869 0.242 -22.722 1.00 94.06 313 LYS A C 1
ATOM 2337 O O . LYS A 1 313 ? -6.926 0.282 -21.500 1.00 94.06 313 LYS A O 1
ATOM 2342 N N . ASP A 1 314 ? -7.388 -0.756 -23.432 1.00 94.69 314 ASP A N 1
ATOM 2343 C CA . ASP A 1 314 ? -8.146 -1.855 -22.817 1.00 94.69 314 ASP A CA 1
ATOM 2344 C C . ASP A 1 314 ? -7.349 -2.609 -21.743 1.00 94.69 314 ASP A C 1
ATOM 2346 O O . ASP A 1 314 ? -7.941 -3.236 -20.878 1.00 94.69 314 ASP A O 1
ATOM 2350 N N . TYR A 1 315 ? -6.015 -2.549 -21.767 1.00 92.88 315 TYR A N 1
ATOM 2351 C CA . TYR A 1 315 ? -5.147 -3.175 -20.768 1.00 92.88 315 TYR A CA 1
ATOM 2352 C C . TYR A 1 315 ? -4.740 -2.245 -19.609 1.00 92.88 315 TYR A C 1
ATOM 2354 O O . TYR A 1 315 ? -3.965 -2.662 -18.749 1.00 92.88 315 TYR A O 1
ATOM 2362 N N . SER A 1 316 ? -5.205 -0.991 -19.569 1.00 94.38 316 SER A N 1
ATOM 2363 C CA . SER A 1 316 ? -4.876 -0.059 -18.485 1.00 94.38 316 SER A CA 1
ATOM 2364 C C . SER A 1 316 ? -5.382 -0.595 -17.141 1.00 94.38 316 SER A C 1
ATOM 2366 O O . SER A 1 316 ? -6.535 -1.002 -17.017 1.00 94.38 316 SER A O 1
ATOM 2368 N N . MET A 1 317 ? -4.534 -0.558 -16.109 1.00 96.62 317 MET A N 1
ATOM 2369 C CA . MET A 1 317 ? -4.882 -1.024 -14.758 1.00 96.62 317 MET A CA 1
ATOM 2370 C C . MET A 1 317 ? -5.637 0.050 -13.974 1.00 96.62 317 MET A C 1
ATOM 2372 O O . MET A 1 317 ? -5.152 0.576 -12.971 1.00 96.62 317 MET A O 1
ATOM 2376 N N . GLY A 1 318 ? -6.820 0.415 -14.455 1.00 97.25 318 GLY A N 1
ATOM 2377 C CA . GLY A 1 318 ? -7.629 1.437 -13.817 1.00 97.25 318 GLY A CA 1
ATOM 2378 C C . GLY A 1 318 ? -9.123 1.175 -13.857 1.00 97.25 318 GLY A C 1
ATOM 2379 O O . GLY A 1 318 ? -9.606 0.238 -14.491 1.00 97.25 318 GLY A O 1
ATOM 2380 N N . PHE A 1 319 ? -9.831 2.020 -13.124 1.00 98.38 319 PHE A N 1
ATOM 2381 C CA . PHE A 1 319 ? -11.270 1.966 -12.940 1.00 98.38 319 PHE A CA 1
ATOM 2382 C C . PHE A 1 319 ? -11.874 3.371 -12.933 1.00 98.38 319 PHE A C 1
ATOM 2384 O O . PHE A 1 319 ? -11.162 4.376 -12.804 1.00 98.38 319 PHE A O 1
ATOM 2391 N N . ALA A 1 320 ? -13.192 3.411 -13.069 1.00 98.12 320 ALA A N 1
ATOM 2392 C CA . ALA A 1 320 ? -14.022 4.596 -13.072 1.00 98.12 320 ALA A CA 1
ATOM 2393 C C . ALA A 1 320 ? -15.013 4.513 -11.899 1.00 98.12 320 ALA A C 1
ATOM 2395 O O . ALA A 1 320 ? -15.814 3.581 -11.856 1.00 98.12 320 ALA A O 1
ATOM 2396 N N . PRO A 1 321 ? -14.963 5.424 -10.917 1.00 97.50 321 PRO A N 1
ATOM 2397 C CA . PRO A 1 321 ? -16.043 5.614 -9.949 1.00 97.50 321 PRO A CA 1
ATOM 2398 C C . PRO A 1 321 ? -17.177 6.482 -10.519 1.00 97.50 321 PRO A C 1
ATOM 2400 O O . PRO A 1 321 ? -17.058 7.060 -11.601 1.00 97.50 321 PRO A O 1
ATOM 2403 N N . ASP A 1 322 ? -18.263 6.603 -9.753 1.00 96.88 322 ASP A N 1
ATOM 2404 C CA . ASP A 1 322 ? -19.395 7.479 -10.071 1.00 96.88 322 ASP A CA 1
ATOM 2405 C C . ASP A 1 322 ? -18.958 8.946 -10.239 1.00 96.88 322 ASP A C 1
ATOM 2407 O O . ASP A 1 322 ? -18.489 9.593 -9.290 1.00 96.88 322 ASP A O 1
ATOM 2411 N N . LEU A 1 323 ? -19.170 9.492 -11.439 1.00 96.38 323 LEU A N 1
ATOM 2412 C CA . LEU A 1 323 ? -18.879 10.884 -11.768 1.00 96.38 323 LEU A CA 1
ATOM 2413 C C . LEU A 1 323 ? -19.614 11.862 -10.845 1.00 96.38 323 LEU A C 1
ATOM 2415 O O . LEU A 1 323 ? -19.032 12.871 -10.431 1.00 96.38 323 LEU A O 1
ATOM 2419 N N . GLN A 1 324 ? -20.873 11.594 -10.499 1.00 95.44 324 GLN A N 1
ATOM 2420 C CA . GLN A 1 324 ? -21.665 12.492 -9.664 1.00 95.44 324 GLN A CA 1
ATOM 2421 C C . GLN A 1 324 ? -21.096 12.554 -8.245 1.00 95.44 324 GLN A C 1
ATOM 2423 O O . GLN A 1 324 ? -20.888 13.647 -7.708 1.00 95.44 324 GLN A O 1
ATOM 2428 N N . ALA A 1 325 ? -20.766 11.401 -7.663 1.00 93.19 325 ALA A N 1
ATOM 2429 C CA . ALA A 1 325 ? -20.100 11.295 -6.369 1.00 93.19 325 ALA A CA 1
ATOM 2430 C C . ALA A 1 325 ? -18.730 11.996 -6.357 1.00 93.19 325 ALA A C 1
ATOM 2432 O O . ALA A 1 325 ? -18.434 12.783 -5.449 1.00 93.19 325 ALA A O 1
ATOM 2433 N N . MET A 1 326 ? -17.908 11.776 -7.389 1.00 95.50 326 MET A N 1
ATOM 2434 C CA . MET A 1 326 ? -16.600 12.426 -7.531 1.00 95.50 326 MET A CA 1
ATOM 2435 C C . MET A 1 326 ? -16.729 13.948 -7.635 1.00 95.50 326 MET A C 1
ATOM 2437 O O . MET A 1 326 ? -15.962 14.693 -7.024 1.00 95.50 326 MET A O 1
ATOM 2441 N N . THR A 1 327 ? -17.724 14.429 -8.373 1.00 94.38 327 THR A N 1
ATOM 2442 C CA . THR A 1 327 ? -17.888 15.853 -8.690 1.00 94.38 327 THR A CA 1
ATOM 2443 C C . THR A 1 327 ? -18.898 16.565 -7.790 1.00 94.38 327 THR A C 1
ATOM 2445 O O . THR A 1 327 ? -19.358 17.659 -8.121 1.00 94.38 327 THR A O 1
ATOM 2448 N N . ALA A 1 328 ? -19.228 15.979 -6.634 1.00 90.94 328 ALA A N 1
ATOM 2449 C CA . ALA A 1 328 ? -20.160 16.536 -5.651 1.00 90.94 328 ALA A CA 1
ATOM 2450 C C . ALA A 1 328 ? -21.494 17.000 -6.276 1.00 90.94 328 ALA A C 1
ATOM 2452 O O . ALA A 1 328 ? -21.969 18.101 -5.999 1.00 90.94 328 ALA A O 1
ATOM 2453 N N . GLY A 1 329 ? -22.065 16.188 -7.167 1.00 92.19 329 GLY A N 1
ATOM 2454 C CA . GLY A 1 329 ? -23.344 16.464 -7.825 1.00 92.19 329 GLY A CA 1
ATOM 2455 C C . GLY A 1 329 ? -23.258 17.293 -9.107 1.00 92.19 329 GLY A C 1
ATOM 2456 O O . GLY A 1 329 ? -24.253 17.409 -9.814 1.00 92.19 329 GLY A O 1
ATOM 2457 N N . THR A 1 330 ? -22.100 17.878 -9.426 1.00 94.44 330 THR A N 1
ATOM 2458 C CA . THR A 1 330 ? -21.989 18.833 -10.545 1.00 94.44 330 THR A CA 1
ATOM 2459 C C . THR A 1 330 ? -21.879 18.176 -11.918 1.00 94.44 330 THR A C 1
ATOM 2461 O O . THR A 1 330 ? -22.059 18.866 -12.920 1.00 94.44 330 THR A O 1
ATOM 2464 N N . ASN A 1 331 ? -21.575 16.873 -11.971 1.00 94.88 331 ASN A N 1
ATOM 2465 C CA . ASN A 1 331 ? -21.309 16.118 -13.200 1.00 94.88 331 ASN A CA 1
ATOM 2466 C C . ASN A 1 331 ? -20.287 16.835 -14.099 1.00 94.88 331 ASN A C 1
ATOM 2468 O O . ASN A 1 331 ? -20.462 16.965 -15.309 1.00 94.88 331 ASN A O 1
ATOM 2472 N N . ALA A 1 332 ? -19.236 17.380 -13.482 1.00 94.12 332 ALA A N 1
ATOM 2473 C CA . ALA A 1 332 ? -18.267 18.220 -14.169 1.00 94.12 332 ALA A CA 1
ATOM 2474 C C . ALA A 1 332 ? -17.446 17.417 -15.194 1.00 94.12 332 ALA A C 1
ATOM 2476 O O . ALA A 1 332 ? -16.536 16.664 -14.842 1.00 94.12 332 ALA A O 1
ATOM 2477 N N . VAL A 1 333 ? -17.738 17.650 -16.472 1.00 94.88 333 VAL A N 1
ATOM 2478 C CA . VAL A 1 333 ? -17.005 17.144 -17.642 1.00 94.88 333 VAL A CA 1
ATOM 2479 C C . VAL A 1 333 ? -16.456 18.310 -18.465 1.00 94.88 333 VAL A C 1
ATOM 2481 O O . VAL A 1 333 ? -16.929 19.440 -18.331 1.00 94.88 333 VAL A O 1
ATOM 2484 N N . TYR A 1 334 ? -15.459 18.079 -19.321 1.00 91.00 334 TYR A N 1
ATOM 2485 C CA . TYR A 1 334 ? -14.957 19.119 -20.229 1.00 91.00 334 TYR A CA 1
ATOM 2486 C C . TYR A 1 334 ? -16.098 19.711 -21.089 1.00 91.00 334 TYR A C 1
ATOM 2488 O O . TYR A 1 334 ? -16.924 18.945 -21.586 1.00 91.00 334 TYR A O 1
ATOM 2496 N N . PRO A 1 335 ? -16.165 21.042 -21.308 1.00 94.19 335 PRO A N 1
ATOM 2497 C CA . PRO A 1 335 ? -15.210 22.085 -20.914 1.00 94.19 335 PRO A CA 1
ATOM 2498 C C . PRO A 1 335 ? -15.538 22.800 -19.588 1.00 94.19 335 PRO A C 1
ATOM 2500 O O . PRO A 1 335 ? -15.055 23.909 -19.360 1.00 94.19 335 PRO A O 1
ATOM 2503 N N . ASN A 1 336 ? -16.361 22.215 -18.711 1.00 94.94 336 ASN A N 1
ATOM 2504 C CA . ASN A 1 336 ? -16.729 22.822 -17.428 1.00 94.94 336 ASN A CA 1
ATOM 2505 C C . ASN A 1 336 ? -15.475 23.181 -16.606 1.00 94.94 336 ASN A C 1
ATOM 2507 O O . ASN A 1 336 ? -14.576 22.361 -16.438 1.00 94.94 336 ASN A O 1
ATOM 2511 N N . SER A 1 337 ? -15.415 24.391 -16.045 1.00 93.25 337 SER A N 1
ATOM 2512 C CA . SER A 1 337 ? -14.255 24.862 -15.273 1.00 93.25 337 SER A CA 1
ATOM 2513 C C . SER A 1 337 ? -13.989 24.058 -13.992 1.00 93.25 337 SER A C 1
ATOM 2515 O O . SER A 1 337 ? -12.864 24.053 -13.493 1.00 93.25 337 SER A O 1
ATOM 2517 N N . LEU A 1 338 ? -14.988 23.343 -13.467 1.00 93.56 338 LEU A N 1
ATOM 2518 C CA . LEU A 1 338 ? -14.840 22.439 -12.326 1.00 93.56 338 LEU A CA 1
ATOM 2519 C C . LEU A 1 338 ? -14.206 21.094 -12.702 1.00 93.56 338 LEU A C 1
ATOM 2521 O O . LEU A 1 338 ? -13.727 20.388 -11.815 1.00 93.56 338 LEU A O 1
ATOM 2525 N N . TRP A 1 339 ? -14.167 20.742 -13.989 1.00 95.69 339 TRP A N 1
ATOM 2526 C CA . TRP A 1 339 ? -13.604 19.479 -14.460 1.00 95.69 339 TRP A CA 1
ATOM 2527 C C . TRP A 1 339 ? -12.138 19.327 -14.050 1.00 95.69 339 TRP A C 1
ATOM 2529 O O . TRP A 1 339 ? -11.781 18.337 -13.423 1.00 95.69 339 TRP A O 1
ATOM 2539 N N . SER A 1 340 ? -11.303 20.342 -14.290 1.00 93.62 340 SER A N 1
ATOM 2540 C CA . SER A 1 340 ? -9.882 20.304 -13.913 1.00 93.62 340 SER A CA 1
ATOM 2541 C C . SER A 1 340 ? -9.669 20.265 -12.399 1.00 93.62 340 SER A C 1
ATOM 2543 O O . SER A 1 340 ? -8.741 19.615 -11.916 1.00 93.62 340 SER A O 1
ATOM 2545 N N . LYS A 1 341 ? -10.561 20.902 -11.629 1.00 93.94 341 LYS A N 1
ATOM 2546 C CA . LYS A 1 341 ? -10.553 20.844 -10.163 1.00 93.94 341 LYS A CA 1
ATOM 2547 C C . LYS A 1 341 ? -10.784 19.415 -9.672 1.00 93.94 341 LYS A C 1
ATOM 2549 O O . LYS A 1 341 ? -9.995 18.927 -8.867 1.00 93.94 341 LYS A O 1
ATOM 2554 N N . TYR A 1 342 ? -11.847 18.750 -10.125 1.00 95.19 342 TYR A N 1
ATOM 2555 C CA . TYR A 1 342 ? -12.150 17.381 -9.697 1.00 95.19 342 TYR A CA 1
ATOM 2556 C C . TYR A 1 342 ? -11.178 16.365 -10.303 1.00 95.19 342 TYR A C 1
ATOM 2558 O O . TYR A 1 342 ? -10.731 15.457 -9.605 1.00 95.19 342 TYR A O 1
ATOM 2566 N N . GLY A 1 343 ? -10.765 16.563 -11.552 1.00 95.12 343 GLY A N 1
ATOM 2567 C CA . GLY A 1 343 ? -9.726 15.773 -12.198 1.00 95.12 343 GLY A CA 1
ATOM 2568 C C . GLY A 1 343 ? -8.435 15.779 -11.382 1.00 95.12 343 GLY A C 1
ATOM 2569 O O . GLY A 1 343 ? -7.942 14.723 -10.991 1.00 95.12 343 GLY A O 1
ATOM 2570 N N . GLY A 1 344 ? -7.940 16.959 -10.993 1.00 91.50 344 GLY A N 1
ATOM 2571 C CA . GLY A 1 344 ? -6.767 17.084 -10.121 1.00 91.50 344 GLY A CA 1
ATOM 2572 C C . GLY A 1 344 ? -6.937 16.426 -8.743 1.00 91.50 344 GLY A C 1
ATOM 2573 O O . GLY A 1 344 ? -5.960 15.976 -8.144 1.00 91.50 344 GLY A O 1
ATOM 2574 N N . GLN A 1 345 ? -8.170 16.313 -8.242 1.00 92.44 345 GLN A N 1
ATOM 2575 C CA . GLN A 1 345 ? -8.459 15.653 -6.968 1.00 92.44 345 GLN A CA 1
ATOM 2576 C C . GLN A 1 345 ? -8.441 14.131 -7.066 1.00 92.44 345 GLN A C 1
ATOM 2578 O O . GLN A 1 345 ? -7.935 13.495 -6.145 1.00 92.44 345 GLN A O 1
ATOM 2583 N N . TYR A 1 346 ? -8.915 13.537 -8.161 1.00 96.12 346 TYR A N 1
ATOM 2584 C CA . TYR A 1 346 ? -9.134 12.088 -8.229 1.00 96.12 346 TYR A CA 1
ATOM 2585 C C . TYR A 1 346 ? -8.230 11.335 -9.191 1.00 96.12 346 TYR A C 1
ATOM 2587 O O . TYR A 1 346 ? -7.825 10.219 -8.882 1.00 96.12 346 TYR A O 1
ATOM 2595 N N . CYS A 1 347 ? -7.869 11.929 -10.322 1.00 97.88 347 CYS A N 1
ATOM 2596 C CA . CYS A 1 347 ? -7.157 11.219 -11.376 1.00 97.88 347 CYS A CA 1
ATOM 2597 C C . CYS A 1 347 ? -5.810 10.682 -10.900 1.00 97.88 347 CYS A C 1
ATOM 2599 O O . CYS A 1 347 ? -4.965 11.415 -10.374 1.00 97.88 347 CYS A O 1
ATOM 2601 N N . GLY A 1 348 ? -5.635 9.377 -11.058 1.00 96.62 348 GLY A N 1
ATOM 2602 C CA . GLY A 1 348 ? -4.433 8.658 -10.681 1.00 96.62 348 GLY A CA 1
ATOM 2603 C C . GLY A 1 348 ? -4.384 8.277 -9.213 1.00 96.62 348 GLY A C 1
ATOM 2604 O O . GLY A 1 348 ? -3.387 7.677 -8.815 1.00 96.62 348 GLY A O 1
ATOM 2605 N N . LEU A 1 349 ? -5.402 8.600 -8.402 1.00 94.25 349 LEU A N 1
ATOM 2606 C CA . LEU A 1 349 ? -5.510 8.042 -7.056 1.00 94.25 349 LEU A CA 1
ATOM 2607 C C . LEU A 1 349 ? -5.505 6.526 -7.143 1.00 94.25 349 LEU A C 1
ATOM 2609 O O . LEU A 1 349 ? -6.221 5.929 -7.945 1.00 94.25 349 LEU A O 1
ATOM 2613 N N . GLU A 1 350 ? -4.671 5.924 -6.316 1.00 96.38 350 GLU A N 1
ATOM 2614 C CA . GLU A 1 350 ? -4.516 4.487 -6.271 1.00 96.38 350 GLU A CA 1
ATOM 2615 C C . GLU A 1 350 ? -5.471 3.872 -5.247 1.00 96.38 350 GLU A C 1
ATOM 2617 O O . GLU A 1 350 ? -5.628 4.378 -4.129 1.00 96.38 350 GLU A O 1
ATOM 2622 N N . ALA A 1 351 ? -6.075 2.752 -5.625 1.00 94.19 351 ALA A N 1
ATOM 2623 C CA . ALA A 1 351 ? -6.915 1.940 -4.770 1.00 94.19 351 ALA A CA 1
ATOM 2624 C C . ALA A 1 351 ? -6.482 0.472 -4.800 1.00 94.19 351 ALA A C 1
ATOM 2626 O O . ALA A 1 351 ? -5.984 -0.039 -5.806 1.00 94.19 351 ALA A O 1
ATOM 2627 N N . TRP A 1 352 ? -6.714 -0.219 -3.689 1.00 96.38 352 TRP A N 1
ATOM 2628 C CA . TRP A 1 352 ? -6.827 -1.674 -3.693 1.00 96.38 352 TRP A CA 1
ATOM 2629 C C . TRP A 1 352 ? -8.257 -2.043 -4.095 1.00 96.38 352 TRP A C 1
ATOM 2631 O O . TRP A 1 352 ? -9.201 -1.376 -3.668 1.00 96.38 352 TRP A O 1
ATOM 2641 N N . VAL A 1 353 ? -8.420 -3.083 -4.912 1.00 97.50 353 VAL A N 1
ATOM 2642 C CA . VAL A 1 353 ? -9.720 -3.577 -5.379 1.00 97.50 353 VAL A CA 1
ATOM 2643 C C . VAL A 1 353 ? -9.767 -5.089 -5.191 1.00 97.50 353 VAL A C 1
ATOM 2645 O O . VAL A 1 353 ? -8.965 -5.821 -5.764 1.00 97.50 353 VAL A O 1
ATOM 2648 N N . TYR A 1 354 ? -10.708 -5.555 -4.377 1.00 95.62 354 TYR A N 1
ATOM 2649 C CA . TYR A 1 354 ? -10.842 -6.935 -3.931 1.00 95.62 354 TYR A CA 1
ATOM 2650 C C . TYR A 1 354 ? -12.147 -7.559 -4.423 1.00 95.62 354 TYR A C 1
ATOM 2652 O O . TYR A 1 354 ? -13.231 -7.013 -4.208 1.00 95.62 354 TYR A O 1
ATOM 2660 N N . ASN A 1 355 ? -12.036 -8.737 -5.030 1.00 97.06 355 ASN A N 1
ATOM 2661 C CA . ASN A 1 355 ? -13.159 -9.564 -5.440 1.00 97.06 355 ASN A CA 1
ATOM 2662 C C . ASN A 1 355 ? -13.346 -10.716 -4.436 1.00 97.06 355 ASN A C 1
ATOM 2664 O O . ASN A 1 355 ? -12.545 -11.656 -4.420 1.00 97.06 355 ASN A O 1
ATOM 2668 N N . PRO A 1 356 ? -14.400 -10.686 -3.601 1.00 90.81 356 PRO A N 1
ATOM 2669 C CA . PRO A 1 356 ? -14.616 -11.716 -2.591 1.00 90.81 356 PRO A CA 1
ATOM 2670 C C . PRO A 1 356 ? -14.950 -13.089 -3.178 1.00 90.81 356 PRO A C 1
ATOM 2672 O O . PRO A 1 356 ? -14.707 -14.089 -2.508 1.00 90.81 356 PRO A O 1
ATOM 2675 N N . THR A 1 357 ? -15.476 -13.164 -4.403 1.00 93.06 357 THR A N 1
ATOM 2676 C CA . THR A 1 357 ? -15.892 -14.430 -5.025 1.00 93.06 357 THR A CA 1
ATOM 2677 C C . THR A 1 357 ? -14.707 -15.344 -5.325 1.00 93.06 357 THR A C 1
ATOM 2679 O O . THR A 1 357 ? -14.836 -16.561 -5.241 1.00 93.06 357 THR A O 1
ATOM 2682 N N . ASN A 1 358 ? -13.549 -14.773 -5.668 1.00 91.62 358 ASN A N 1
ATOM 2683 C CA . ASN A 1 358 ? -12.351 -15.531 -6.038 1.00 91.62 358 ASN A CA 1
ATOM 2684 C C . ASN A 1 358 ? -11.110 -15.190 -5.190 1.00 91.62 358 ASN A C 1
ATOM 2686 O O . ASN A 1 358 ? -10.039 -15.739 -5.438 1.00 91.62 358 ASN A O 1
ATOM 2690 N N . GLY A 1 359 ? -11.233 -14.286 -4.212 1.00 89.19 359 GLY A N 1
ATOM 2691 C CA . GLY A 1 359 ? -10.150 -13.883 -3.312 1.00 89.19 359 GLY A CA 1
ATOM 2692 C C . GLY A 1 359 ? -9.064 -13.013 -3.956 1.00 89.19 359 GLY A C 1
ATOM 2693 O O . GLY A 1 359 ? -8.030 -12.769 -3.330 1.00 89.19 359 GLY A O 1
ATOM 2694 N N . ARG A 1 360 ? -9.254 -12.545 -5.196 1.00 84.44 360 ARG A N 1
ATOM 2695 C CA . ARG A 1 360 ? -8.258 -11.725 -5.895 1.00 84.44 360 ARG A CA 1
ATOM 2696 C C . ARG A 1 360 ? -8.287 -10.286 -5.401 1.00 84.44 360 ARG A C 1
ATOM 2698 O O . ARG A 1 360 ? -9.351 -9.702 -5.211 1.00 84.44 360 ARG A O 1
ATOM 2705 N N . ASN A 1 361 ? -7.100 -9.708 -5.250 1.00 92.81 361 ASN A N 1
ATOM 2706 C CA . ASN A 1 361 ? -6.892 -8.310 -4.899 1.00 92.81 361 ASN A CA 1
ATOM 2707 C C . ASN A 1 361 ? -5.928 -7.681 -5.906 1.00 92.81 361 ASN A C 1
ATOM 2709 O O . ASN A 1 361 ? -4.870 -8.248 -6.178 1.00 92.81 361 ASN A O 1
ATOM 2713 N N . VAL A 1 362 ? -6.293 -6.536 -6.470 1.00 91.88 362 VAL A N 1
ATOM 2714 C CA . VAL A 1 362 ? -5.552 -5.876 -7.545 1.00 91.88 362 VAL A CA 1
ATOM 2715 C C . VAL A 1 362 ? -5.413 -4.391 -7.223 1.00 91.88 362 VAL A C 1
ATOM 2717 O O . VAL A 1 362 ? -6.380 -3.731 -6.849 1.00 91.88 362 VAL A O 1
ATOM 2720 N N . THR A 1 363 ? -4.206 -3.851 -7.384 1.00 94.00 363 THR A N 1
ATOM 2721 C CA . THR A 1 363 ? -3.977 -2.403 -7.328 1.00 94.00 363 THR A CA 1
ATOM 2722 C C . THR A 1 363 ? -4.417 -1.765 -8.638 1.00 94.00 363 THR A C 1
ATOM 2724 O O . THR A 1 363 ? -3.990 -2.184 -9.714 1.00 94.00 363 THR A O 1
ATOM 2727 N N . MET A 1 364 ? -5.262 -0.743 -8.546 1.00 97.94 364 MET A N 1
ATOM 2728 C CA . MET A 1 364 ? -5.799 -0.020 -9.695 1.00 97.94 364 MET A CA 1
ATOM 2729 C C . MET A 1 364 ? -5.757 1.489 -9.449 1.00 97.94 364 MET A C 1
ATOM 2731 O O . MET A 1 364 ? -5.615 1.945 -8.314 1.00 97.94 364 MET A O 1
ATOM 2735 N N . TYR A 1 365 ? -5.911 2.271 -10.513 1.00 98.25 365 TYR A N 1
ATOM 2736 C CA . TYR A 1 365 ? -5.935 3.732 -10.447 1.00 98.25 365 TYR A CA 1
ATOM 2737 C C . TYR A 1 365 ? -7.274 4.280 -10.933 1.00 98.25 365 TYR A C 1
ATOM 2739 O O . TYR A 1 365 ? -7.860 3.725 -11.862 1.00 98.25 365 TYR A O 1
ATOM 2747 N N . ILE A 1 366 ? -7.735 5.395 -10.363 1.00 98.25 366 ILE A N 1
ATOM 2748 C CA . ILE A 1 366 ? -8.816 6.162 -10.993 1.00 98.25 366 ILE A CA 1
ATOM 2749 C C . ILE A 1 366 ? -8.273 6.706 -12.306 1.00 98.25 366 ILE A C 1
ATOM 2751 O O . ILE A 1 366 ? -7.407 7.585 -12.306 1.00 98.25 366 ILE A O 1
ATOM 2755 N N . ILE A 1 367 ? -8.767 6.163 -13.411 1.00 97.62 367 ILE A N 1
ATOM 2756 C CA . ILE A 1 367 ? -8.366 6.587 -14.751 1.00 97.62 367 ILE A CA 1
ATOM 2757 C C . ILE A 1 367 ? -9.506 7.204 -15.533 1.00 97.62 367 ILE A C 1
ATOM 2759 O O . ILE A 1 367 ? -9.233 7.772 -16.576 1.00 97.62 367 ILE A O 1
ATOM 2763 N N . ASP A 1 368 ? -10.743 7.090 -15.060 1.00 97.75 368 ASP A N 1
ATOM 2764 C CA . ASP A 1 368 ? -11.922 7.644 -15.712 1.00 97.75 368 ASP A CA 1
ATOM 2765 C C . ASP A 1 368 ? -13.019 7.936 -14.676 1.00 97.75 368 ASP A C 1
ATOM 2767 O O . ASP A 1 368 ? -12.802 7.768 -13.472 1.00 97.75 368 ASP A O 1
ATOM 2771 N N . ALA A 1 369 ? -14.189 8.358 -15.139 1.00 96.50 369 ALA A N 1
ATOM 2772 C CA . ALA A 1 369 ? -15.419 8.429 -14.359 1.00 96.50 369 ALA A CA 1
ATOM 2773 C C . ALA A 1 369 ? -16.583 7.921 -15.223 1.00 96.50 369 ALA A C 1
ATOM 2775 O O . ALA A 1 369 ? -16.582 8.159 -16.428 1.00 96.50 369 ALA A O 1
ATOM 2776 N N . PHE A 1 370 ? -17.561 7.230 -14.633 1.00 94.00 370 PHE A N 1
ATOM 2777 C CA . PHE A 1 370 ? -18.727 6.736 -15.379 1.00 94.00 370 PHE A CA 1
ATOM 2778 C C . PHE A 1 370 ? -20.021 7.404 -14.912 1.00 94.00 370 PHE A C 1
ATOM 2780 O O . PHE A 1 370 ? -20.120 7.882 -13.776 1.00 94.00 370 PHE A O 1
ATOM 2787 N N . ASP A 1 371 ? -20.998 7.477 -15.817 1.00 93.44 371 ASP A N 1
ATOM 2788 C CA . ASP A 1 371 ? -22.236 8.219 -15.595 1.00 93.44 371 ASP A CA 1
ATOM 2789 C C . ASP A 1 371 ? -23.073 7.624 -14.459 1.00 93.44 371 ASP A C 1
ATOM 2791 O O . ASP A 1 371 ? -23.306 6.413 -14.383 1.00 93.44 371 ASP A O 1
ATOM 2795 N N . HIS A 1 372 ? -23.608 8.513 -13.620 1.00 93.94 372 HIS A N 1
ATOM 2796 C CA . HIS A 1 372 ? -24.377 8.147 -12.433 1.00 93.94 372 HIS A CA 1
ATOM 2797 C C . HIS A 1 372 ? -25.604 7.271 -12.731 1.00 93.94 372 HIS A C 1
ATOM 2799 O O . HIS A 1 372 ? -25.985 6.437 -11.916 1.00 93.94 372 HIS A O 1
ATOM 2805 N N . GLU A 1 373 ? -26.217 7.406 -13.910 1.00 93.12 373 GLU A N 1
ATOM 2806 C CA . GLU A 1 373 ? -27.386 6.606 -14.311 1.00 93.12 373 GLU A CA 1
ATOM 2807 C C . GLU A 1 373 ? -27.110 5.086 -14.303 1.00 93.12 373 GLU A C 1
ATOM 2809 O O . GLU A 1 373 ? -28.007 4.265 -14.067 1.00 93.12 373 GLU A O 1
ATOM 2814 N N . TRP A 1 374 ? -25.849 4.692 -14.493 1.00 89.88 374 TRP A N 1
ATOM 2815 C CA . TRP A 1 374 ? -25.430 3.291 -14.501 1.00 89.88 374 TRP A CA 1
ATOM 2816 C C . TRP A 1 374 ? -24.956 2.791 -13.133 1.00 89.88 374 TRP A C 1
ATOM 2818 O O . TRP A 1 374 ? -24.778 1.585 -12.950 1.00 89.88 374 TRP A O 1
ATOM 2828 N N . VAL A 1 375 ? -24.824 3.679 -12.145 1.00 93.00 375 VAL A N 1
ATOM 2829 C CA . VAL A 1 375 ? -24.421 3.350 -10.774 1.00 93.00 375 VAL A CA 1
ATOM 2830 C C . VAL A 1 375 ? -25.559 2.611 -10.076 1.00 93.00 375 VAL A C 1
ATOM 2832 O O . VAL A 1 375 ? -26.668 3.120 -9.931 1.00 93.00 375 VAL A O 1
ATOM 2835 N N . LYS A 1 376 ? -25.301 1.378 -9.630 1.00 91.94 376 LYS A N 1
ATOM 2836 C CA . LYS A 1 376 ? -26.305 0.561 -8.920 1.00 91.94 376 LYS A CA 1
ATOM 2837 C C . LYS A 1 376 ? -26.157 0.617 -7.406 1.00 91.94 376 LYS A C 1
ATOM 2839 O O . LYS A 1 376 ? -27.131 0.414 -6.687 1.00 91.94 376 LYS A O 1
ATOM 2844 N N . THR A 1 377 ? -24.956 0.910 -6.920 1.00 92.25 377 THR A N 1
ATOM 2845 C CA . THR A 1 377 ? -24.658 1.107 -5.498 1.00 92.25 377 THR A CA 1
ATOM 2846 C C . THR A 1 377 ? -23.606 2.207 -5.323 1.00 92.25 377 THR A C 1
ATOM 2848 O O . THR A 1 377 ? -22.789 2.390 -6.227 1.00 92.25 377 THR A O 1
ATOM 2851 N N . PRO A 1 378 ? -23.539 2.891 -4.164 1.00 88.69 378 PRO A N 1
ATOM 2852 C CA . PRO A 1 378 ? -22.588 3.989 -3.943 1.00 88.69 378 PRO A CA 1
ATOM 2853 C C . PRO A 1 378 ? -21.105 3.639 -4.158 1.00 88.69 378 PRO A C 1
ATOM 2855 O O . PRO A 1 378 ? -20.315 4.514 -4.489 1.00 88.69 378 PRO A O 1
ATOM 2858 N N . GLY A 1 379 ? -20.714 2.371 -3.979 1.00 92.50 379 GLY A N 1
ATOM 2859 C CA . GLY A 1 379 ? -19.350 1.895 -4.230 1.00 92.50 379 GLY A CA 1
ATOM 2860 C C . GLY A 1 379 ? -19.156 1.201 -5.579 1.00 92.50 379 GLY A C 1
ATOM 2861 O O . GLY A 1 379 ? -18.148 0.513 -5.739 1.00 92.50 379 GLY A O 1
ATOM 2862 N N . SER A 1 380 ? -20.111 1.307 -6.511 1.00 97.38 380 SER A N 1
ATOM 2863 C CA . SER A 1 380 ? -19.976 0.720 -7.849 1.00 97.38 380 SER A CA 1
ATOM 2864 C C . SER A 1 380 ? -18.825 1.365 -8.617 1.00 97.38 380 SER A C 1
ATOM 2866 O O . SER A 1 380 ? -18.615 2.576 -8.539 1.00 97.38 380 SER A O 1
ATOM 2868 N N . ILE A 1 381 ? -18.093 0.539 -9.355 1.00 98.19 381 ILE A N 1
ATOM 2869 C CA . ILE A 1 381 ? -16.974 0.946 -10.199 1.00 98.19 381 ILE A CA 1
ATOM 2870 C C . ILE A 1 381 ? -17.075 0.259 -11.555 1.00 98.19 381 ILE A C 1
ATOM 2872 O O . ILE A 1 381 ? -17.469 -0.905 -11.642 1.00 98.19 381 ILE A O 1
ATOM 2876 N N . ASP A 1 382 ? -16.660 0.964 -12.598 1.00 97.94 382 ASP A N 1
ATOM 2877 C CA . ASP A 1 382 ? -16.490 0.395 -13.925 1.00 97.94 382 ASP A CA 1
ATOM 2878 C C . ASP A 1 382 ? -15.006 0.115 -14.168 1.00 97.94 382 ASP A C 1
ATOM 2880 O O . ASP A 1 382 ? -14.157 0.994 -14.020 1.00 97.94 382 ASP A O 1
ATOM 2884 N N . LEU A 1 383 ? -14.655 -1.134 -14.450 1.00 98.31 383 LEU A N 1
ATOM 2885 C CA . LEU A 1 383 ? -13.269 -1.585 -14.558 1.00 98.31 383 LEU A CA 1
ATOM 2886 C C . LEU A 1 383 ? -12.831 -1.563 -16.023 1.00 98.31 383 LEU A C 1
ATOM 2888 O O . LEU A 1 383 ? -13.525 -2.090 -16.890 1.00 98.31 383 LEU A O 1
ATOM 2892 N N . MET A 1 384 ? -11.641 -1.046 -16.323 1.00 97.75 384 MET A N 1
ATOM 2893 C CA . MET A 1 384 ? -11.077 -1.248 -17.660 1.00 97.75 384 MET A CA 1
ATOM 2894 C C . MET A 1 384 ? -10.937 -2.755 -17.931 1.00 97.75 384 MET A C 1
ATOM 2896 O O . MET A 1 384 ? -10.592 -3.507 -17.017 1.00 97.75 384 MET A O 1
ATOM 2900 N N . LEU A 1 385 ? -11.183 -3.222 -19.159 1.00 96.88 385 LEU A N 1
ATOM 2901 C CA . LEU A 1 385 ? -11.254 -4.656 -19.482 1.00 96.88 385 LEU A CA 1
ATOM 2902 C C . LEU A 1 385 ? -10.076 -5.484 -18.924 1.00 96.88 385 LEU A C 1
ATOM 2904 O O . LEU A 1 385 ? -10.289 -6.545 -18.345 1.00 96.88 385 LEU A O 1
ATOM 2908 N N . GLY A 1 386 ? -8.839 -5.004 -19.030 1.00 92.88 386 GLY A N 1
ATOM 2909 C CA . GLY A 1 386 ? -7.650 -5.668 -18.490 1.00 92.88 386 GLY A CA 1
ATOM 2910 C C . GLY A 1 386 ? -7.617 -5.709 -16.960 1.00 92.88 386 GLY A C 1
ATOM 2911 O O . GLY A 1 386 ? -7.241 -6.729 -16.375 1.00 92.88 386 GLY A O 1
ATOM 2912 N N . ALA A 1 387 ? -8.080 -4.645 -16.301 1.00 97.56 387 ALA A N 1
ATOM 2913 C CA . ALA A 1 387 ? -8.257 -4.608 -14.853 1.00 97.56 387 ALA A CA 1
ATOM 2914 C C . ALA A 1 387 ? -9.357 -5.586 -14.403 1.00 97.56 387 ALA A C 1
ATOM 2916 O O . ALA A 1 387 ? -9.156 -6.331 -13.440 1.00 97.56 387 ALA A O 1
ATOM 2917 N N . TYR A 1 388 ? -10.469 -5.658 -15.146 1.00 98.38 388 TYR A N 1
ATOM 2918 C CA . TYR A 1 388 ? -11.526 -6.643 -14.925 1.00 98.38 388 TYR A CA 1
ATOM 2919 C C . TYR A 1 388 ? -10.987 -8.065 -15.057 1.00 98.38 388 TYR A C 1
ATOM 2921 O O . TYR A 1 388 ? -11.142 -8.847 -14.130 1.00 98.38 388 TYR A O 1
ATOM 2929 N N . VAL A 1 389 ? -10.308 -8.408 -16.156 1.00 96.62 389 VAL A N 1
ATOM 2930 C CA . VAL A 1 389 ? -9.753 -9.757 -16.381 1.00 96.62 389 VAL A CA 1
ATOM 2931 C C . VAL A 1 389 ? -8.780 -10.142 -15.270 1.00 96.62 389 VAL A C 1
ATOM 2933 O O . VAL A 1 389 ? -8.829 -11.265 -14.766 1.00 96.62 389 VAL A O 1
ATOM 2936 N N . SER A 1 390 ? -7.938 -9.204 -14.833 1.00 93.88 390 SER A N 1
ATOM 2937 C CA . SER A 1 390 ? -7.004 -9.424 -13.725 1.00 93.88 390 SER A CA 1
ATOM 2938 C C . SER A 1 390 ? -7.736 -9.769 -12.422 1.00 93.88 390 SER A C 1
ATOM 2940 O O . SER A 1 390 ? -7.357 -10.716 -11.726 1.00 93.88 390 SER A O 1
ATOM 2942 N N . LEU A 1 391 ? -8.820 -9.047 -12.121 1.00 96.50 391 LEU A N 1
ATOM 2943 C CA . LEU A 1 391 ? -9.607 -9.192 -10.895 1.00 96.50 391 LEU A CA 1
ATOM 2944 C C . LEU A 1 391 ? -10.610 -10.363 -10.936 1.00 96.50 391 LEU A C 1
ATOM 2946 O O . LEU A 1 391 ? -10.820 -11.044 -9.934 1.00 96.50 391 LEU A O 1
ATOM 2950 N N . ALA A 1 392 ? -11.229 -10.628 -12.083 1.00 96.25 392 ALA A N 1
ATOM 2951 C CA . ALA A 1 392 ? -12.202 -11.696 -12.310 1.00 96.25 392 ALA A CA 1
ATOM 2952 C C . ALA A 1 392 ? -11.525 -13.052 -12.552 1.00 96.25 392 ALA A C 1
ATOM 2954 O O . ALA A 1 392 ? -12.061 -14.098 -12.188 1.00 96.25 392 ALA A O 1
ATOM 2955 N N . GLY A 1 393 ? -10.334 -13.036 -13.154 1.00 92.88 393 GLY A N 1
ATOM 2956 C CA . GLY A 1 393 ? -9.610 -14.222 -13.607 1.00 92.88 393 GLY A CA 1
ATOM 2957 C C . GLY A 1 393 ? -10.086 -14.790 -14.941 1.00 92.88 393 GLY A C 1
ATOM 2958 O O . GLY A 1 393 ? -9.585 -15.829 -15.355 1.00 92.88 393 GLY A O 1
ATOM 2959 N N . SER A 1 394 ? -11.029 -14.131 -15.615 1.00 93.81 394 SER A N 1
ATOM 2960 C CA . SER A 1 394 ? -11.522 -14.526 -16.935 1.00 93.81 394 SER A CA 1
ATOM 2961 C C . SER A 1 394 ? -12.051 -13.321 -17.715 1.00 93.81 394 SER A C 1
ATOM 2963 O O . SER A 1 394 ? -12.348 -12.272 -17.140 1.00 93.81 394 SER A O 1
ATOM 2965 N N . VAL A 1 395 ? -12.136 -13.471 -19.038 1.00 94.94 395 VAL A N 1
ATOM 2966 C CA . VAL A 1 395 ? -12.717 -12.467 -19.938 1.00 94.94 395 VAL A CA 1
ATOM 2967 C C . VAL A 1 395 ? -14.246 -12.534 -19.845 1.00 94.94 395 VAL A C 1
ATOM 2969 O O . VAL A 1 395 ? -14.801 -13.628 -19.971 1.00 94.94 395 VAL A O 1
ATOM 2972 N N . PRO A 1 396 ? -14.947 -11.404 -19.636 1.00 95.94 396 PRO A N 1
ATOM 2973 C CA . PRO A 1 396 ? -16.403 -11.399 -19.581 1.00 95.94 396 PRO A CA 1
ATOM 2974 C C . PRO A 1 396 ? -16.994 -11.727 -20.958 1.00 95.94 396 PRO A C 1
ATOM 2976 O O . PRO A 1 396 ? -16.553 -11.209 -21.983 1.00 95.94 396 PRO A O 1
ATOM 2979 N N . THR A 1 397 ? -18.021 -12.576 -20.986 1.00 94.56 397 THR A N 1
ATOM 2980 C CA . THR A 1 397 ? -18.674 -13.026 -22.230 1.00 94.56 397 THR A CA 1
ATOM 2981 C C . THR A 1 397 ? -19.766 -12.076 -22.720 1.00 94.56 397 THR A C 1
ATOM 2983 O O . THR A 1 397 ? -20.114 -12.089 -23.899 1.00 94.56 397 THR A O 1
ATOM 2986 N N . ALA A 1 398 ? -20.312 -11.244 -21.831 1.00 94.62 398 ALA A N 1
ATOM 2987 C CA . ALA A 1 398 ? -21.347 -10.264 -22.136 1.00 94.62 398 ALA A CA 1
ATOM 2988 C C . ALA A 1 398 ? -21.272 -9.072 -21.173 1.00 94.62 398 ALA A C 1
ATOM 2990 O O . ALA A 1 398 ? -20.701 -9.168 -20.085 1.00 94.62 398 ALA A O 1
ATOM 2991 N N . LYS A 1 399 ? -21.891 -7.946 -21.547 1.00 91.62 399 LYS A N 1
ATOM 2992 C CA . LYS A 1 399 ? -21.924 -6.728 -20.716 1.00 91.62 399 LYS A CA 1
ATOM 2993 C C . LYS A 1 399 ? -22.666 -6.894 -19.392 1.00 91.62 399 LYS A C 1
ATOM 2995 O O . LYS A 1 399 ? -22.366 -6.196 -18.436 1.00 91.62 399 LYS A O 1
ATOM 3000 N N . SER A 1 400 ? -23.594 -7.844 -19.319 1.00 93.81 400 SER A N 1
ATOM 3001 C CA . SER A 1 400 ? -24.299 -8.197 -18.084 1.00 93.81 400 SER A CA 1
ATOM 3002 C C . SER A 1 400 ? -23.438 -8.977 -17.086 1.00 93.81 400 SER A C 1
ATOM 3004 O O . SER A 1 400 ? -23.862 -9.172 -15.949 1.00 93.81 400 SER A O 1
ATOM 3006 N N . VAL A 1 401 ? -22.255 -9.453 -17.490 1.00 96.62 401 VAL A N 1
ATOM 3007 C CA . VAL A 1 401 ? -21.337 -10.174 -16.603 1.00 96.62 401 VAL A CA 1
ATOM 3008 C C . VAL A 1 401 ? -20.562 -9.154 -15.776 1.00 96.62 401 VAL A C 1
ATOM 3010 O O . VAL A 1 401 ? -19.658 -8.484 -16.272 1.00 96.62 401 VAL A O 1
ATOM 3013 N N . VAL A 1 402 ? -20.931 -9.047 -14.504 1.00 97.75 402 VAL A N 1
ATOM 3014 C CA . VAL A 1 402 ? -20.362 -8.104 -13.536 1.00 97.75 402 VAL A CA 1
ATOM 3015 C C . VAL A 1 402 ? -19.838 -8.848 -12.311 1.00 97.75 402 VAL A C 1
ATOM 3017 O O . VAL A 1 402 ? -20.245 -9.975 -12.035 1.00 97.75 402 VAL A O 1
ATOM 3020 N N . LEU A 1 403 ? -18.930 -8.218 -11.570 1.00 97.81 403 LEU A N 1
ATOM 3021 C CA . LEU A 1 403 ? -18.459 -8.710 -10.280 1.00 97.81 403 LEU A CA 1
ATOM 3022 C C . LEU A 1 403 ? -19.371 -8.179 -9.173 1.00 97.81 403 LEU A C 1
ATOM 3024 O O . LEU A 1 403 ? -19.518 -6.966 -9.022 1.00 97.81 403 LEU A O 1
ATOM 3028 N N . SER A 1 404 ? -19.979 -9.072 -8.398 1.00 96.50 404 SER A N 1
ATOM 3029 C CA . SER A 1 404 ? -20.750 -8.704 -7.209 1.00 96.50 404 SER A CA 1
ATOM 3030 C C . SER A 1 404 ? -19.836 -8.477 -6.002 1.00 96.50 404 SER A C 1
ATOM 3032 O O . SER A 1 404 ? -18.797 -9.121 -5.873 1.00 96.50 404 SER A O 1
ATOM 3034 N N . ASP A 1 405 ? -20.254 -7.590 -5.097 1.00 94.50 405 ASP A N 1
ATOM 3035 C CA . ASP A 1 405 ? -19.623 -7.360 -3.788 1.00 94.50 405 ASP A CA 1
ATOM 3036 C C . ASP A 1 405 ? -18.134 -6.979 -3.831 1.00 94.50 405 ASP A C 1
ATOM 3038 O O . ASP A 1 405 ? -17.376 -7.250 -2.893 1.00 94.50 405 ASP A O 1
ATOM 3042 N N . VAL A 1 406 ? -17.704 -6.312 -4.902 1.00 97.44 406 VAL A N 1
ATOM 3043 C CA . VAL A 1 406 ? -16.356 -5.754 -5.001 1.00 97.44 406 VAL A CA 1
ATOM 3044 C C . VAL A 1 406 ? -16.136 -4.765 -3.864 1.00 97.44 406 VAL A C 1
ATOM 3046 O O . VAL A 1 406 ? -16.974 -3.903 -3.583 1.00 97.44 406 VAL A O 1
ATOM 3049 N N . LYS A 1 407 ? -14.981 -4.891 -3.211 1.00 96.62 407 LYS A N 1
ATOM 3050 C CA . LYS A 1 407 ? -14.541 -3.995 -2.142 1.00 96.62 407 LYS A CA 1
ATOM 3051 C C . LYS A 1 407 ? -13.356 -3.190 -2.624 1.00 96.62 407 LYS A C 1
ATOM 3053 O O . LYS A 1 407 ? -12.445 -3.761 -3.216 1.00 96.62 407 LYS A O 1
ATOM 3058 N N . TRP A 1 408 ? -13.321 -1.899 -2.338 1.00 97.81 408 TRP A N 1
ATOM 3059 C CA . TRP A 1 408 ? -12.161 -1.089 -2.691 1.00 97.81 408 TRP A CA 1
ATOM 3060 C C . TRP A 1 408 ? -11.955 0.085 -1.745 1.00 97.81 408 TRP A C 1
ATOM 3062 O O . TRP A 1 408 ? -12.880 0.542 -1.073 1.00 97.81 408 TRP A O 1
ATOM 3072 N N . GLY A 1 409 ? -10.730 0.594 -1.695 1.00 89.81 409 GLY A N 1
ATOM 3073 C CA . GLY A 1 409 ? -10.391 1.754 -0.882 1.00 89.81 409 GLY A CA 1
ATOM 3074 C C . GLY A 1 409 ? -9.090 2.396 -1.334 1.00 89.81 409 GLY A C 1
ATOM 3075 O O . GLY A 1 409 ? -8.204 1.728 -1.870 1.00 89.81 409 GLY A O 1
ATOM 3076 N N . PHE A 1 410 ? -8.975 3.706 -1.124 1.00 88.81 410 PHE A N 1
ATOM 3077 C CA . PHE A 1 410 ? -7.758 4.429 -1.474 1.00 88.81 410 PHE A CA 1
ATOM 3078 C C . PHE A 1 410 ? -6.589 4.034 -0.578 1.00 88.81 410 PHE A C 1
ATOM 3080 O O . PHE A 1 410 ? -6.736 3.868 0.633 1.00 88.81 410 PHE A O 1
ATOM 3087 N N . THR A 1 411 ? -5.406 3.950 -1.178 1.00 82.88 411 THR A N 1
ATOM 3088 C CA . THR A 1 411 ? -4.145 3.700 -0.461 1.00 82.88 411 THR A CA 1
ATOM 3089 C C . THR A 1 411 ? -3.490 4.988 0.039 1.00 82.88 411 THR A C 1
ATOM 3091 O O . THR A 1 411 ? -2.517 4.942 0.784 1.00 82.88 411 THR A O 1
ATOM 3094 N N . GLY A 1 412 ? -3.985 6.149 -0.405 1.00 78.50 412 GLY A N 1
ATOM 3095 C CA . GLY A 1 412 ? -3.359 7.457 -0.186 1.00 78.50 412 GLY A CA 1
ATOM 3096 C C . GLY A 1 412 ? -2.278 7.816 -1.216 1.00 78.50 412 GLY A C 1
ATOM 3097 O O . GLY A 1 412 ? -1.751 8.933 -1.186 1.00 78.50 412 GLY A O 1
ATOM 3098 N N . ARG A 1 413 ? -1.962 6.913 -2.157 1.00 81.31 413 ARG A N 1
ATOM 3099 C CA . ARG A 1 413 ? -0.984 7.142 -3.231 1.00 81.31 413 ARG A CA 1
ATOM 3100 C C . ARG A 1 413 ? -1.634 7.691 -4.501 1.00 81.31 413 ARG A C 1
ATOM 3102 O O . ARG A 1 413 ? -2.845 7.598 -4.700 1.00 81.31 413 ARG A O 1
ATOM 3109 N N . ARG A 1 414 ? -0.801 8.271 -5.373 1.00 90.94 414 ARG A N 1
ATOM 3110 C CA . ARG A 1 414 ? -1.199 8.768 -6.695 1.00 90.94 414 ARG A CA 1
ATOM 3111 C C . ARG A 1 414 ? -0.150 8.422 -7.746 1.00 90.94 414 ARG A C 1
ATOM 3113 O O . ARG A 1 414 ? 1.032 8.699 -7.553 1.00 90.94 414 ARG A O 1
ATOM 3120 N N . SER A 1 415 ? -0.590 7.878 -8.873 1.00 93.88 415 SER A N 1
ATOM 3121 C CA . SER A 1 415 ? 0.231 7.684 -10.065 1.00 93.88 415 SER A CA 1
ATOM 3122 C C . SER A 1 415 ? 0.389 8.995 -10.834 1.00 93.88 415 SER A C 1
ATOM 3124 O O . SER A 1 415 ? -0.602 9.630 -11.186 1.00 93.88 415 SER A O 1
ATOM 3126 N N . GLN A 1 416 ? 1.632 9.380 -11.141 1.00 93.19 416 GLN A N 1
ATOM 3127 C CA . GLN A 1 416 ? 1.912 10.521 -12.025 1.00 93.19 416 GLN A CA 1
ATOM 3128 C C . GLN A 1 416 ? 1.561 10.228 -13.486 1.00 93.19 416 GLN A C 1
ATOM 3130 O O . GLN A 1 416 ? 1.191 11.132 -14.224 1.00 93.19 416 GLN A O 1
ATOM 3135 N N . LYS A 1 417 ? 1.633 8.957 -13.898 1.00 93.38 417 LYS A N 1
ATOM 3136 C CA . LYS A 1 417 ? 1.230 8.521 -15.240 1.00 93.38 417 LYS A CA 1
ATOM 3137 C C . LYS A 1 417 ? -0.260 8.770 -15.480 1.00 93.38 417 LYS A C 1
ATOM 3139 O O . LYS A 1 417 ? -0.634 9.224 -16.555 1.00 93.38 417 LYS A O 1
ATOM 3144 N N . TYR A 1 418 ? -1.079 8.491 -14.466 1.00 96.69 418 TYR A N 1
ATOM 3145 C CA . TYR A 1 418 ? -2.536 8.623 -14.510 1.00 96.69 418 TYR A CA 1
ATOM 3146 C C . TYR A 1 418 ? -3.048 9.873 -13.785 1.00 96.69 418 TYR A C 1
ATOM 3148 O O . TYR A 1 418 ? -4.231 9.963 -13.473 1.00 96.69 418 TYR A O 1
ATOM 3156 N N . SER A 1 419 ? -2.176 10.841 -13.489 1.00 95.38 419 SER A N 1
ATOM 3157 C CA . SER A 1 419 ? -2.613 12.128 -12.953 1.00 95.38 419 SER A CA 1
ATOM 3158 C C . SER A 1 419 ? -3.439 12.887 -13.999 1.00 95.38 419 SER A C 1
ATOM 3160 O O . SER A 1 419 ? -3.462 12.530 -15.178 1.00 95.38 419 SER A O 1
ATOM 3162 N N . PHE A 1 420 ? -4.162 13.921 -13.573 1.00 96.69 420 PHE A N 1
ATOM 3163 C CA . PHE A 1 420 ? -4.951 14.733 -14.497 1.00 96.69 420 PHE A CA 1
ATOM 3164 C C . PHE A 1 420 ? -4.051 15.393 -15.553 1.00 96.69 420 PHE A C 1
ATOM 3166 O O . PHE A 1 420 ? -3.138 16.137 -15.196 1.00 96.69 420 PHE A O 1
ATOM 3173 N N . GLY A 1 421 ? -4.303 15.109 -16.834 1.00 92.12 421 GLY A N 1
ATOM 3174 C CA . GLY A 1 421 ? -3.438 15.532 -17.943 1.00 92.12 421 GLY A CA 1
ATOM 3175 C C . GLY A 1 421 ? -2.088 14.804 -18.003 1.00 92.12 421 GLY A C 1
ATOM 3176 O O . GLY A 1 421 ? -1.160 15.283 -18.651 1.00 92.12 421 GLY A O 1
ATOM 3177 N N . GLY A 1 422 ? -1.954 13.680 -17.294 1.00 92.12 422 GLY A N 1
ATOM 3178 C CA . GLY A 1 422 ? -0.755 12.852 -17.281 1.00 92.12 422 GLY A CA 1
ATOM 3179 C C . GLY A 1 422 ? -0.487 12.151 -18.615 1.00 92.12 422 GLY A C 1
ATOM 3180 O O . GLY A 1 422 ? -1.252 12.237 -19.573 1.00 92.12 422 GLY A O 1
ATOM 3181 N N . ALA A 1 423 ? 0.623 11.414 -18.674 1.00 90.38 423 ALA A N 1
ATOM 3182 C CA . ALA A 1 423 ? 1.059 10.748 -19.902 1.00 90.38 423 ALA A CA 1
ATOM 3183 C C . ALA A 1 423 ? 0.153 9.584 -20.343 1.00 90.38 423 ALA A C 1
ATOM 3185 O O . ALA A 1 423 ? 0.232 9.176 -21.499 1.00 90.38 423 ALA A O 1
ATOM 3186 N N . GLY A 1 424 ? -0.664 9.019 -19.447 1.00 91.38 424 GLY A N 1
ATOM 3187 C CA . GLY A 1 424 ? -1.522 7.873 -19.749 1.00 91.38 424 GLY A CA 1
ATOM 3188 C C . GLY A 1 424 ? -0.761 6.685 -20.353 1.00 91.38 424 GLY A C 1
ATOM 3189 O O . GLY A 1 424 ? 0.408 6.444 -20.046 1.00 91.38 424 GLY A O 1
ATOM 3190 N N . ASP A 1 425 ? -1.428 5.937 -21.226 1.00 89.50 425 ASP A N 1
ATOM 3191 C CA . ASP A 1 425 ? -0.880 4.820 -22.003 1.00 89.50 425 ASP A CA 1
ATOM 3192 C C . ASP A 1 425 ? -0.580 5.256 -23.450 1.00 89.50 425 ASP A C 1
ATOM 3194 O O . ASP A 1 425 ? -1.189 4.798 -24.417 1.00 89.50 425 ASP A O 1
ATOM 3198 N N . THR A 1 426 ? 0.367 6.189 -23.589 1.00 74.44 426 THR A N 1
ATOM 3199 C CA . THR A 1 426 ? 0.743 6.854 -24.855 1.00 74.44 426 THR A CA 1
ATOM 3200 C C . THR A 1 426 ? 1.660 6.047 -25.776 1.00 74.44 426 THR A C 1
ATOM 3202 O O . THR A 1 426 ? 1.841 6.433 -26.928 1.00 74.44 426 THR A O 1
ATOM 3205 N N . THR A 1 427 ? 2.215 4.917 -25.328 1.00 57.31 427 THR A N 1
ATOM 3206 C CA . THR A 1 427 ? 2.968 4.009 -26.208 1.00 57.31 427 THR A CA 1
ATOM 3207 C C . THR A 1 427 ? 2.148 2.760 -26.499 1.00 57.31 427 THR A C 1
ATOM 3209 O O . THR A 1 427 ? 1.650 2.110 -25.581 1.00 57.31 427 THR A O 1
ATOM 3212 N N . ASP A 1 428 ? 2.046 2.398 -27.780 1.00 45.56 428 ASP A N 1
ATOM 3213 C CA . ASP A 1 428 ? 1.507 1.115 -28.248 1.00 45.56 428 ASP A CA 1
ATOM 3214 C C . ASP A 1 428 ? 2.536 0.013 -27.939 1.00 45.56 428 ASP A C 1
ATOM 3216 O O . ASP A 1 428 ? 3.109 -0.635 -28.814 1.00 45.56 428 ASP A O 1
ATOM 3220 N N . SER A 1 429 ? 2.864 -0.162 -26.660 1.00 39.41 429 SER A N 1
ATOM 3221 C CA . SER A 1 429 ? 3.725 -1.238 -26.198 1.00 39.41 429 SER A CA 1
ATOM 3222 C C . SER A 1 429 ? 2.904 -2.527 -26.167 1.00 39.41 429 SER A C 1
ATOM 3224 O O . SER A 1 429 ? 2.638 -3.113 -25.123 1.00 39.41 429 SER A O 1
ATOM 3226 N N . ARG A 1 430 ? 2.609 -3.056 -27.364 1.00 42.41 430 ARG A N 1
ATOM 3227 C CA . ARG A 1 430 ? 2.225 -4.464 -27.596 1.00 42.41 430 ARG A CA 1
ATOM 3228 C C . ARG A 1 430 ? 3.247 -5.476 -27.029 1.00 42.41 430 ARG A C 1
ATOM 3230 O O . ARG A 1 430 ? 3.062 -6.677 -27.173 1.00 42.41 430 ARG A O 1
ATOM 3237 N N . ALA A 1 431 ? 4.322 -5.013 -26.389 1.00 34.88 431 ALA A N 1
ATOM 3238 C CA . ALA A 1 431 ? 5.415 -5.808 -25.848 1.00 34.88 431 ALA A CA 1
ATOM 3239 C C . ALA A 1 431 ? 5.206 -6.312 -24.403 1.00 34.88 431 ALA A C 1
ATOM 3241 O O . ALA A 1 431 ? 5.998 -7.132 -23.954 1.00 34.88 431 ALA A O 1
ATOM 3242 N N . ALA A 1 432 ? 4.160 -5.900 -23.673 1.00 36.22 432 ALA A N 1
ATOM 3243 C CA . ALA A 1 432 ? 3.933 -6.391 -22.301 1.00 36.22 432 ALA A CA 1
ATOM 3244 C C . ALA A 1 432 ? 3.099 -7.692 -22.207 1.00 36.22 432 ALA A C 1
ATOM 3246 O O . ALA A 1 432 ? 2.987 -8.267 -21.130 1.00 36.22 432 ALA A O 1
ATOM 3247 N N . ILE A 1 433 ? 2.581 -8.201 -23.333 1.00 43.19 433 ILE A N 1
ATOM 3248 C CA . ILE A 1 433 ? 2.090 -9.588 -23.486 1.00 43.19 433 ILE A CA 1
ATOM 3249 C C . ILE A 1 433 ? 2.685 -10.161 -24.785 1.00 43.19 433 ILE A C 1
ATOM 3251 O O . ILE A 1 433 ? 1.991 -10.643 -25.674 1.00 43.19 433 ILE A O 1
ATOM 3255 N N . GLY A 1 434 ? 4.000 -9.994 -24.940 1.00 34.12 434 GLY A N 1
ATOM 3256 C CA . GLY A 1 434 ? 4.777 -10.411 -26.109 1.00 34.12 434 GLY A CA 1
ATOM 3257 C C . GLY A 1 434 ? 5.816 -11.482 -25.780 1.00 34.12 434 GLY A C 1
ATOM 3258 O O . GLY A 1 434 ? 6.899 -11.471 -26.356 1.00 34.12 434 GLY A O 1
ATOM 3259 N N . GLY A 1 435 ? 5.527 -12.375 -24.830 1.00 31.83 435 GLY A N 1
ATOM 3260 C CA . GLY A 1 435 ? 6.309 -13.596 -24.665 1.00 31.83 435 GLY A CA 1
ATOM 3261 C C . GLY A 1 435 ? 5.997 -14.543 -25.820 1.00 31.83 435 GLY A C 1
ATOM 3262 O O . GLY A 1 435 ? 4.842 -14.926 -25.996 1.00 31.83 435 GLY A O 1
ATOM 3263 N N . SER A 1 436 ? 7.005 -14.899 -26.617 1.00 31.70 436 SER A N 1
ATOM 3264 C CA . SER A 1 436 ? 6.895 -15.927 -27.655 1.00 31.70 436 SER A CA 1
ATOM 3265 C C . SER A 1 436 ? 6.169 -17.160 -27.112 1.00 31.70 436 SER A C 1
ATOM 3267 O O . SER A 1 436 ? 6.595 -17.760 -26.126 1.00 31.70 436 SER A O 1
ATOM 3269 N N . CYS A 1 437 ? 5.063 -17.538 -27.755 1.00 35.34 437 CYS A N 1
ATOM 3270 C CA . CYS A 1 437 ? 4.272 -18.706 -27.391 1.00 35.34 437 CYS A CA 1
ATOM 3271 C C . CYS A 1 437 ? 5.000 -19.983 -27.829 1.00 35.34 437 CYS A C 1
ATOM 3273 O O . CYS A 1 437 ? 4.660 -20.601 -28.833 1.00 35.34 437 CYS A O 1
ATOM 3275 N N . SER A 1 438 ? 6.025 -20.379 -27.086 1.00 32.91 438 SER A N 1
ATOM 3276 C CA . SER A 1 438 ? 6.614 -21.710 -27.183 1.00 32.91 438 SER A CA 1
ATOM 3277 C C . SER A 1 438 ? 6.429 -22.417 -25.844 1.00 32.91 438 SER A C 1
ATOM 3279 O O . SER A 1 438 ? 7.263 -22.294 -24.953 1.00 32.91 438 SER A O 1
ATOM 3281 N N . GLY A 1 439 ? 5.308 -23.134 -25.705 1.00 36.88 439 GLY A N 1
ATOM 3282 C CA . GLY A 1 439 ? 5.141 -24.186 -24.694 1.00 36.88 439 GLY A CA 1
ATOM 3283 C C . GLY A 1 439 ? 4.333 -23.873 -23.428 1.00 36.88 439 GLY A C 1
ATOM 3284 O O . GLY A 1 439 ? 4.233 -24.761 -22.590 1.00 36.88 439 GLY A O 1
ATOM 3285 N N . SER A 1 440 ? 3.733 -22.686 -23.267 1.00 33.78 440 SER A N 1
ATOM 3286 C CA . SER A 1 440 ? 2.855 -22.409 -22.113 1.00 33.78 440 SER A CA 1
ATOM 3287 C C . SER A 1 440 ? 1.379 -22.681 -22.430 1.00 33.78 440 SER A C 1
ATOM 3289 O O . SER A 1 440 ? 0.843 -22.205 -23.432 1.00 33.78 440 SER A O 1
ATOM 3291 N N . THR A 1 441 ? 0.713 -23.417 -21.540 1.00 38.72 441 THR A N 1
ATOM 3292 C CA . THR A 1 441 ? -0.734 -23.686 -21.521 1.00 38.72 441 THR A CA 1
ATOM 3293 C C . THR A 1 441 ? -1.602 -22.448 -21.248 1.00 38.72 441 THR A C 1
ATOM 3295 O O . THR A 1 441 ? -2.823 -22.541 -21.335 1.00 38.72 441 THR A O 1
ATOM 3298 N N . ASP A 1 442 ? -1.006 -21.278 -20.996 1.00 34.00 442 ASP A N 1
ATOM 3299 C CA . ASP A 1 442 ? -1.725 -20.068 -20.564 1.00 34.00 442 ASP A CA 1
ATOM 3300 C C . ASP A 1 442 ? -2.246 -19.180 -21.714 1.00 34.00 442 ASP A C 1
ATOM 3302 O O . ASP A 1 442 ? -2.891 -18.160 -21.477 1.00 34.00 442 ASP A O 1
ATOM 3306 N N . CYS A 1 443 ? -2.032 -19.563 -22.977 1.00 36.91 443 CYS A N 1
ATOM 3307 C CA . CYS A 1 443 ? -2.544 -18.827 -24.147 1.00 36.91 443 CYS A CA 1
ATOM 3308 C C . CYS A 1 443 ? -3.968 -19.223 -24.584 1.00 36.91 443 CYS A C 1
ATOM 3310 O O . CYS A 1 443 ? -4.405 -18.841 -25.665 1.00 36.91 443 CYS A O 1
ATOM 3312 N N . GLN A 1 444 ? -4.729 -19.964 -23.774 1.00 37.53 444 GLN A N 1
ATOM 3313 C CA . GLN A 1 444 ? -6.063 -20.426 -24.186 1.00 37.53 444 GLN A CA 1
ATOM 3314 C C . GLN A 1 444 ? -7.148 -19.331 -24.250 1.00 37.53 444 GLN A C 1
ATOM 3316 O O . GLN A 1 444 ? -8.233 -19.609 -24.750 1.00 37.53 444 GLN A O 1
ATOM 3321 N N . SER A 1 445 ? -6.898 -18.092 -23.799 1.00 45.03 445 SER A N 1
ATOM 3322 C CA . SER A 1 445 ? -7.950 -17.052 -23.745 1.00 45.03 445 SER A CA 1
ATOM 3323 C C . SER A 1 445 ? -7.862 -15.928 -24.789 1.00 45.03 445 SER A C 1
ATOM 3325 O O . SER A 1 445 ? -8.779 -15.114 -24.870 1.00 45.03 445 SER A O 1
ATOM 3327 N N . LEU A 1 446 ? -6.830 -15.894 -25.642 1.00 42.16 446 LEU A N 1
ATOM 3328 C CA . LEU A 1 446 ? -6.739 -14.968 -26.780 1.00 42.16 446 LEU A CA 1
ATOM 3329 C C . LEU A 1 446 ? -6.253 -15.733 -28.014 1.00 42.16 446 LEU A C 1
ATOM 3331 O O . LEU A 1 446 ? -5.225 -16.398 -27.969 1.00 42.16 446 LEU A O 1
ATOM 3335 N N . CYS A 1 447 ? -7.010 -15.653 -29.112 1.00 37.09 447 CYS A N 1
ATOM 3336 C CA . CYS A 1 447 ? -6.766 -16.418 -30.335 1.00 37.09 447 CYS A CA 1
ATOM 3337 C C . CYS A 1 447 ? -5.332 -16.219 -30.858 1.00 37.09 447 CYS A C 1
ATOM 3339 O O . CYS A 1 447 ? -4.982 -15.140 -31.346 1.00 37.09 447 CYS A O 1
ATOM 3341 N N . CYS A 1 448 ? -4.514 -17.271 -30.793 1.00 37.44 448 CYS A N 1
ATOM 3342 C CA . CYS A 1 448 ? -3.234 -17.336 -31.486 1.00 37.44 448 CYS A CA 1
ATOM 3343 C C . CYS A 1 448 ? -3.473 -17.725 -32.949 1.00 37.44 448 CYS A C 1
ATOM 3345 O O . CYS A 1 448 ? -4.027 -18.784 -33.238 1.00 37.44 448 CYS A O 1
ATOM 3347 N N . THR A 1 449 ? -3.026 -16.892 -33.887 1.00 45.53 449 THR A N 1
ATOM 3348 C CA . THR A 1 449 ? -2.903 -17.318 -35.290 1.00 45.53 449 THR A CA 1
ATOM 3349 C C . THR A 1 449 ? -1.708 -18.267 -35.444 1.00 45.53 449 THR A C 1
ATOM 3351 O O . THR A 1 449 ? -0.758 -18.209 -34.660 1.00 45.53 449 THR A O 1
ATOM 3354 N N . SER A 1 450 ? -1.702 -19.105 -36.485 1.00 40.38 450 SER A N 1
ATOM 3355 C CA . SER A 1 450 ? -0.615 -20.048 -36.821 1.00 40.38 450 SER A CA 1
ATOM 3356 C C . SER A 1 450 ? 0.758 -19.395 -37.076 1.00 40.38 450 SER A C 1
ATOM 3358 O O . SER A 1 450 ? 1.746 -20.097 -37.266 1.00 40.38 450 SER A O 1
ATOM 3360 N N . ALA A 1 451 ? 0.844 -18.061 -37.021 1.00 42.25 451 ALA A N 1
ATOM 3361 C CA . ALA A 1 451 ? 2.073 -17.272 -37.101 1.00 42.25 451 ALA A CA 1
ATOM 3362 C C . ALA A 1 451 ? 2.554 -16.702 -35.743 1.00 42.25 451 ALA A C 1
ATOM 3364 O O . ALA A 1 451 ? 3.447 -15.855 -35.724 1.00 42.25 451 ALA A O 1
ATOM 3365 N N . GLY A 1 452 ? 1.974 -17.112 -34.606 1.00 35.91 452 GLY A N 1
ATOM 3366 C CA . GLY A 1 452 ? 2.445 -16.705 -33.272 1.00 35.91 452 GLY A CA 1
ATOM 3367 C C . GLY A 1 452 ? 2.125 -15.254 -32.889 1.00 35.91 452 GLY A C 1
ATOM 3368 O O . GLY A 1 452 ? 2.854 -14.648 -32.107 1.00 35.91 452 GLY A O 1
ATOM 3369 N N . LYS A 1 453 ? 1.047 -14.676 -33.436 1.00 36.94 453 LYS A N 1
ATOM 3370 C CA . LYS A 1 453 ? 0.541 -13.346 -33.054 1.00 36.94 453 LYS A CA 1
ATOM 3371 C C . LYS A 1 453 ? -0.907 -13.435 -32.568 1.00 36.94 453 LYS A C 1
ATOM 3373 O O . LYS A 1 453 ? -1.727 -14.092 -33.215 1.00 36.94 453 LYS A O 1
ATOM 3378 N N . CYS A 1 454 ? -1.210 -12.737 -31.472 1.00 36.31 454 CYS A N 1
ATOM 3379 C CA . CYS A 1 454 ? -2.573 -12.528 -30.979 1.00 36.31 454 CYS A CA 1
ATOM 3380 C C . CYS A 1 454 ? -3.249 -11.401 -31.776 1.00 36.31 454 CYS A C 1
ATOM 3382 O O . CYS A 1 454 ? -2.688 -10.311 -31.917 1.00 36.31 454 CYS A O 1
ATOM 3384 N N . SER A 1 455 ? -4.454 -11.651 -32.288 1.00 39.69 455 SER A N 1
ATOM 3385 C CA . SER A 1 455 ? -5.281 -10.660 -32.992 1.00 39.69 455 SER A CA 1
ATOM 3386 C C . SER A 1 455 ? -6.654 -10.522 -32.337 1.00 39.69 455 SER A C 1
ATOM 3388 O O . SER A 1 455 ? -7.188 -11.483 -31.788 1.00 39.69 455 SER A O 1
ATOM 3390 N N . SER A 1 456 ? -7.228 -9.317 -32.396 1.00 35.59 456 SER A N 1
ATOM 3391 C CA . SER A 1 456 ? -8.575 -9.016 -31.900 1.00 35.59 456 SER A CA 1
ATOM 3392 C C . SER A 1 456 ? -9.638 -9.844 -32.625 1.00 35.59 456 SER A C 1
ATOM 3394 O O . SER A 1 456 ? -9.586 -9.984 -33.847 1.00 35.59 456 SER A O 1
ATOM 3396 N N . ALA A 1 457 ? -10.611 -10.350 -31.863 1.00 39.34 457 ALA A N 1
ATOM 3397 C CA . ALA A 1 457 ? -11.728 -11.144 -32.357 1.00 39.34 457 ALA A CA 1
ATOM 3398 C C . ALA A 1 457 ? -12.535 -10.382 -33.421 1.00 39.34 457 ALA A C 1
ATOM 3400 O O . ALA A 1 457 ? -13.238 -9.417 -33.126 1.00 39.34 457 ALA A O 1
ATOM 3401 N N . GLY A 1 458 ? -12.427 -10.852 -34.660 1.00 36.03 458 GLY A N 1
ATOM 3402 C CA . GLY A 1 458 ? -13.215 -10.418 -35.801 1.00 36.03 458 GLY A CA 1
ATOM 3403 C C . GLY A 1 458 ? -13.329 -11.572 -36.788 1.00 36.03 458 GLY A C 1
ATOM 3404 O O . GLY A 1 458 ? -12.499 -11.703 -37.676 1.00 36.03 458 GLY A O 1
ATOM 3405 N N . THR A 1 459 ? -14.387 -12.370 -36.621 1.00 40.75 459 THR A N 1
ATOM 3406 C CA . THR A 1 459 ? -14.900 -13.400 -37.550 1.00 40.75 459 THR A CA 1
ATOM 3407 C C . THR A 1 459 ? -14.021 -14.643 -37.786 1.00 40.75 459 THR A C 1
ATOM 3409 O O . THR A 1 459 ? -13.095 -14.629 -38.586 1.00 40.75 459 THR A O 1
ATOM 3412 N N . GLY A 1 460 ? -14.421 -15.764 -37.166 1.00 37.12 460 GLY A N 1
ATOM 3413 C CA . GLY A 1 460 ? -14.165 -17.122 -37.667 1.00 37.12 460 GLY A CA 1
ATOM 3414 C C . GLY A 1 460 ? -12.964 -17.868 -37.075 1.00 37.12 460 GLY A C 1
ATOM 3415 O O . GLY A 1 460 ? -11.873 -17.834 -37.631 1.00 37.12 460 GLY A O 1
ATOM 3416 N N . CYS A 1 461 ? -13.192 -18.659 -36.023 1.00 28.50 461 CYS A N 1
ATOM 3417 C CA . CYS A 1 461 ? -12.351 -19.819 -35.718 1.00 28.50 461 CYS A CA 1
ATOM 3418 C C . CYS A 1 461 ? -13.216 -21.071 -35.885 1.00 28.50 461 CYS A C 1
ATOM 3420 O O . CYS A 1 461 ? -14.092 -21.331 -35.065 1.00 28.50 461 CYS A O 1
ATOM 3422 N N . VAL A 1 462 ? -13.010 -21.795 -36.986 1.00 33.28 462 VAL A N 1
ATOM 3423 C CA . VAL A 1 462 ? -13.633 -23.099 -37.250 1.00 33.28 462 VAL A CA 1
ATOM 3424 C C . VAL A 1 462 ? -12.586 -24.170 -36.958 1.00 33.28 462 VAL A C 1
ATOM 3426 O O . VAL A 1 462 ? -11.435 -24.036 -37.376 1.00 33.28 462 VAL A O 1
ATOM 3429 N N . GLU A 1 463 ? -12.975 -25.201 -36.213 1.00 37.91 463 GLU A N 1
ATOM 3430 C CA . GLU A 1 463 ? -12.150 -26.375 -35.925 1.00 37.91 463 GLU A CA 1
ATOM 3431 C C . GLU A 1 463 ? -11.676 -27.060 -37.212 1.00 37.91 463 GLU A C 1
ATOM 3433 O O . GLU A 1 463 ? -12.438 -27.215 -38.166 1.00 37.91 463 GLU A O 1
ATOM 3438 N N . SER A 1 464 ? -10.436 -27.553 -37.223 1.00 27.80 464 SER A N 1
ATOM 3439 C CA . SER A 1 464 ? -10.037 -28.643 -38.116 1.00 27.80 464 SER A CA 1
ATOM 3440 C C . SER A 1 464 ? -8.916 -29.475 -37.497 1.00 27.80 464 SER A C 1
ATOM 3442 O O . SER A 1 464 ? -7.825 -28.992 -37.202 1.00 27.80 464 SER A O 1
ATOM 3444 N N . ILE A 1 465 ? -9.241 -30.751 -37.307 1.00 33.69 465 ILE A N 1
ATOM 3445 C CA . ILE A 1 465 ? -8.372 -31.861 -36.926 1.00 33.69 465 ILE A CA 1
ATOM 3446 C C . ILE A 1 465 ? -7.631 -32.379 -38.178 1.00 33.69 465 ILE A C 1
ATOM 3448 O O . ILE A 1 465 ? -8.180 -32.367 -39.276 1.00 33.69 465 ILE A O 1
ATOM 3452 N N . SER A 1 466 ? -6.440 -32.950 -37.951 1.00 31.23 466 SER A N 1
ATOM 3453 C CA . SER A 1 466 ? -5.693 -33.937 -38.768 1.00 31.23 466 SER A CA 1
ATOM 3454 C C . SER A 1 466 ? -4.477 -33.475 -39.600 1.00 31.23 466 SER A C 1
ATOM 3456 O O . SER A 1 466 ? -4.566 -32.910 -40.679 1.00 31.23 466 SER A O 1
ATOM 3458 N N . GLY A 1 467 ? -3.307 -33.798 -39.030 1.00 29.22 467 GLY A N 1
ATOM 3459 C CA . GLY A 1 467 ? -2.141 -34.489 -39.598 1.00 29.22 467 GLY A CA 1
ATOM 3460 C C . GLY A 1 467 ? -1.775 -34.390 -41.081 1.00 29.22 467 GLY A C 1
ATOM 3461 O O . GLY A 1 467 ? -2.500 -34.879 -41.936 1.00 29.22 467 GLY A O 1
ATOM 3462 N N . SER A 1 468 ? -0.516 -34.021 -41.354 1.00 28.81 468 SER A N 1
ATOM 3463 C CA . SER A 1 468 ? 0.389 -34.813 -42.215 1.00 28.81 468 SER A CA 1
ATOM 3464 C C . SER A 1 468 ? 1.857 -34.370 -42.085 1.00 28.81 468 SER A C 1
ATOM 3466 O O . SER A 1 468 ? 2.171 -33.190 -41.979 1.00 28.81 468 SER A O 1
ATOM 3468 N N . LYS A 1 469 ? 2.754 -35.366 -42.077 1.00 31.14 469 LYS A N 1
ATOM 3469 C CA . LYS A 1 469 ? 4.220 -35.264 -42.187 1.00 31.14 469 LYS A CA 1
ATOM 3470 C C . LYS A 1 469 ? 4.652 -34.835 -43.594 1.00 31.14 469 LYS A C 1
ATOM 3472 O O . LYS A 1 469 ? 3.985 -35.244 -44.538 1.00 31.14 469 LYS A O 1
ATOM 3477 N N . SER A 1 470 ? 5.853 -34.236 -43.676 1.00 28.16 470 SER A N 1
ATOM 3478 C CA . SER A 1 470 ? 6.869 -34.193 -44.772 1.00 28.16 470 SER A CA 1
ATOM 3479 C C . SER A 1 470 ? 7.206 -32.759 -45.218 1.00 28.16 470 SER A C 1
ATOM 3481 O O . SER A 1 470 ? 6.364 -31.887 -45.090 1.00 28.16 470 SER A O 1
ATOM 3483 N N . VAL A 1 471 ? 8.376 -32.369 -45.739 1.00 30.41 471 VAL A N 1
ATOM 3484 C CA . VAL A 1 471 ? 9.763 -32.865 -45.890 1.00 30.41 471 VAL A CA 1
ATOM 3485 C C . VAL A 1 471 ? 10.595 -31.588 -46.200 1.00 30.41 471 VAL A C 1
ATOM 3487 O O . VAL A 1 471 ? 10.070 -30.664 -46.818 1.00 30.41 471 VAL A O 1
ATOM 3490 N N . ALA A 1 472 ? 11.862 -31.499 -45.767 1.00 29.67 472 ALA A N 1
ATOM 3491 C CA . ALA A 1 472 ? 12.782 -30.410 -46.159 1.00 29.67 472 ALA A CA 1
ATOM 3492 C C . ALA A 1 472 ? 13.166 -30.500 -47.655 1.00 29.67 472 ALA A C 1
ATOM 3494 O O . ALA A 1 472 ? 13.138 -31.596 -48.213 1.00 29.67 472 ALA A O 1
ATOM 3495 N N . PRO A 1 473 ? 13.625 -29.406 -48.296 1.00 37.31 473 PRO A N 1
ATOM 3496 C CA . PRO A 1 473 ? 15.080 -29.296 -48.435 1.00 37.31 473 PRO A CA 1
ATOM 3497 C C . PRO A 1 473 ? 15.666 -27.870 -48.416 1.00 37.31 473 PRO A C 1
ATOM 3499 O O . PRO A 1 473 ? 14.997 -26.852 -48.561 1.00 37.31 473 PRO A O 1
ATOM 3502 N N . SER A 1 474 ? 16.983 -27.878 -48.233 1.00 30.08 474 SER A N 1
ATOM 3503 C CA . SER A 1 474 ? 17.974 -26.805 -48.189 1.00 30.08 474 SER A CA 1
ATOM 3504 C C . SER A 1 474 ? 18.351 -26.186 -49.543 1.00 30.08 474 SER A C 1
ATOM 3506 O O . SER A 1 474 ? 18.425 -26.905 -50.537 1.00 30.08 474 SER A O 1
ATOM 3508 N N . SER A 1 475 ? 18.760 -24.910 -49.527 1.00 33.97 475 SER A N 1
ATOM 3509 C CA . SER A 1 475 ? 19.929 -24.278 -50.207 1.00 33.97 475 SER A CA 1
ATOM 3510 C C . SER A 1 475 ? 19.649 -22.764 -50.298 1.00 33.97 475 SER A C 1
ATOM 3512 O O . SER A 1 475 ? 18.567 -22.367 -50.698 1.00 33.97 475 SER A O 1
ATOM 3514 N N . GLY A 1 476 ? 20.462 -21.855 -49.755 1.00 31.12 476 GLY A N 1
ATOM 3515 C CA . GLY A 1 476 ? 21.786 -21.437 -50.235 1.00 31.12 476 GLY A CA 1
ATOM 3516 C C . GLY A 1 476 ? 21.756 -19.906 -50.488 1.00 31.12 476 GLY A C 1
ATOM 3517 O O . GLY A 1 476 ? 20.679 -19.378 -50.742 1.00 31.12 476 GLY A O 1
ATOM 3518 N N . PRO A 1 477 ? 22.865 -19.158 -50.333 1.00 43.84 477 PRO A N 1
ATOM 3519 C CA . PRO A 1 477 ? 22.841 -17.821 -49.724 1.00 43.84 477 PRO A CA 1
ATOM 3520 C C . PRO A 1 477 ? 22.908 -16.650 -50.720 1.00 43.84 477 PRO A C 1
ATOM 3522 O O . PRO A 1 477 ? 23.376 -16.791 -51.846 1.00 43.84 477 PRO A O 1
ATOM 3525 N N . SER A 1 478 ? 22.538 -15.447 -50.270 1.00 33.00 478 SER A N 1
ATOM 3526 C CA . SER A 1 478 ? 22.999 -14.186 -50.872 1.00 33.00 478 SER A CA 1
ATOM 3527 C C . SER A 1 478 ? 23.071 -13.081 -49.822 1.00 33.00 478 SER A C 1
ATOM 3529 O O . SER A 1 478 ? 22.067 -12.646 -49.263 1.00 33.00 478 SER A O 1
ATOM 3531 N N . ALA A 1 479 ? 24.304 -12.667 -49.541 1.00 31.08 479 ALA A N 1
ATOM 3532 C CA . ALA A 1 479 ? 24.647 -11.529 -48.711 1.00 31.08 479 ALA A CA 1
ATOM 3533 C C . ALA A 1 479 ? 24.443 -10.231 -49.504 1.00 31.08 479 ALA A C 1
ATOM 3535 O O . ALA A 1 479 ? 25.001 -10.078 -50.589 1.00 31.08 479 ALA A O 1
ATOM 3536 N N . VAL A 1 480 ? 23.701 -9.278 -48.939 1.00 33.22 480 VAL A N 1
ATOM 3537 C CA . VAL A 1 480 ? 23.702 -7.884 -49.396 1.00 33.22 480 VAL A CA 1
ATOM 3538 C C . VAL A 1 480 ? 23.937 -6.986 -48.188 1.00 33.22 480 VAL A C 1
ATOM 3540 O O . VAL A 1 480 ? 23.118 -6.874 -47.281 1.00 33.22 480 VAL A O 1
ATOM 3543 N N . SER A 1 481 ? 25.119 -6.381 -48.195 1.00 32.47 481 SER A N 1
ATOM 3544 C CA . SER A 1 481 ? 25.582 -5.335 -47.293 1.00 32.47 481 SER A CA 1
ATOM 3545 C C . SER A 1 481 ? 24.893 -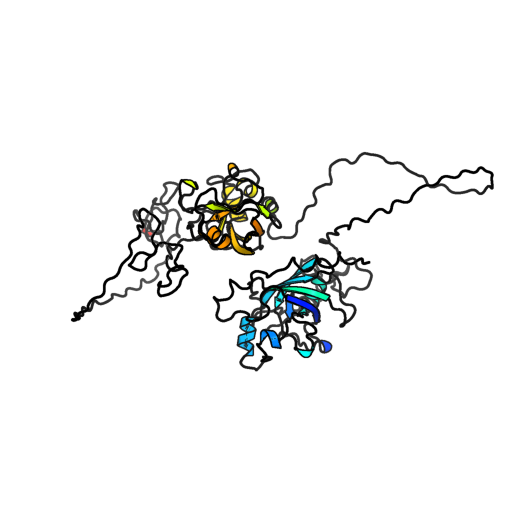4.012 -47.635 1.00 32.47 481 SER A C 1
ATOM 3547 O O . SER A 1 481 ? 25.115 -3.485 -48.724 1.00 32.47 481 SER A O 1
ATOM 3549 N N . LEU A 1 482 ? 24.140 -3.428 -46.696 1.00 32.12 482 LEU A N 1
ATOM 3550 C CA . LEU A 1 482 ? 23.689 -2.034 -46.769 1.00 32.12 482 LEU A CA 1
ATOM 3551 C C . LEU A 1 482 ? 23.924 -1.301 -45.440 1.00 32.12 482 LEU A C 1
ATOM 3553 O O . LEU A 1 482 ? 23.142 -1.348 -44.498 1.00 32.12 482 LEU A O 1
ATOM 3557 N N . LYS A 1 483 ? 25.090 -0.653 -45.425 1.00 30.17 483 LYS A N 1
ATOM 3558 C CA . LYS A 1 483 ? 25.466 0.635 -44.824 1.00 30.17 483 LYS A CA 1
ATOM 3559 C C . LYS A 1 483 ? 24.342 1.416 -44.106 1.00 30.17 483 LYS A C 1
ATOM 3561 O O . LYS A 1 483 ? 23.453 1.971 -44.747 1.00 30.17 483 LYS A O 1
ATOM 3566 N N . SER A 1 484 ? 24.489 1.575 -42.791 1.00 30.64 484 SER A N 1
ATOM 3567 C CA . SER A 1 484 ? 23.839 2.625 -41.994 1.00 30.64 484 SER A CA 1
ATOM 3568 C C . SER A 1 484 ? 24.427 4.010 -42.297 1.00 30.64 484 SER A C 1
ATOM 3570 O O . SER A 1 484 ? 25.653 4.132 -42.387 1.00 30.64 484 SER A O 1
ATOM 3572 N N . PRO A 1 485 ? 23.608 5.074 -42.308 1.00 40.75 485 PRO A N 1
ATOM 3573 C CA . PRO A 1 485 ? 24.058 6.411 -41.953 1.00 40.75 485 PRO A CA 1
ATOM 3574 C C . PRO A 1 485 ? 23.552 6.789 -40.557 1.00 40.75 485 PRO A C 1
ATOM 3576 O O . PRO A 1 485 ? 22.356 6.888 -40.297 1.00 40.75 485 PRO A O 1
ATOM 3579 N N . SER A 1 486 ? 24.521 7.003 -39.672 1.00 32.56 486 SER A N 1
ATOM 3580 C CA . SER A 1 486 ? 24.393 7.747 -38.426 1.00 32.56 486 SER A CA 1
ATOM 3581 C C . SER A 1 486 ? 24.365 9.243 -38.747 1.00 32.56 486 SER A C 1
ATOM 3583 O O . SER A 1 486 ? 25.263 9.739 -39.428 1.00 32.56 486 SER A O 1
ATOM 3585 N N . SER A 1 487 ? 23.364 9.964 -38.244 1.00 34.03 487 SER A N 1
ATOM 3586 C CA . SER A 1 487 ? 23.407 11.422 -38.133 1.00 34.03 487 SER A CA 1
ATOM 3587 C C . SER A 1 487 ? 22.774 11.848 -36.813 1.00 34.03 487 SER A C 1
ATOM 3589 O O . SER A 1 487 ? 21.553 11.856 -36.659 1.00 34.03 487 SER A O 1
ATOM 3591 N N . THR A 1 488 ? 23.632 12.184 -35.857 1.00 35.03 488 THR A N 1
ATOM 3592 C CA . THR A 1 488 ? 23.298 12.845 -34.595 1.00 35.03 488 THR A CA 1
ATOM 3593 C C . THR A 1 488 ? 22.895 14.300 -34.875 1.00 35.03 488 THR A C 1
ATOM 3595 O O . THR A 1 488 ? 23.704 15.019 -35.465 1.00 35.03 488 THR A O 1
ATOM 3598 N N . PRO A 1 489 ? 21.711 14.787 -34.459 1.00 38.50 489 PRO A N 1
ATOM 3599 C CA . PRO A 1 489 ? 21.412 16.211 -34.489 1.00 38.50 489 PRO A CA 1
ATOM 3600 C C . PRO A 1 489 ? 21.935 16.879 -33.213 1.00 38.50 489 PRO A C 1
ATOM 3602 O O . PRO A 1 489 ? 21.608 16.488 -32.093 1.00 38.50 489 PRO A O 1
ATOM 3605 N N . THR A 1 490 ? 22.752 17.907 -33.399 1.00 37.19 490 THR A N 1
ATOM 3606 C CA . THR A 1 490 ? 23.159 18.878 -32.381 1.00 37.19 490 THR A CA 1
ATOM 3607 C C . THR A 1 490 ? 21.933 19.646 -31.853 1.00 37.19 490 THR A C 1
ATOM 3609 O O . THR A 1 490 ? 21.066 20.014 -32.647 1.00 37.19 490 THR A O 1
ATOM 3612 N N . PRO A 1 491 ? 21.837 19.940 -30.542 1.00 40.34 491 PRO A N 1
ATOM 3613 C CA . PRO A 1 491 ? 20.691 20.645 -29.976 1.00 40.34 491 PRO A CA 1
ATOM 3614 C C . PRO A 1 491 ? 20.782 22.147 -30.286 1.00 40.34 491 PRO A C 1
ATOM 3616 O O . PRO A 1 491 ? 21.640 22.850 -29.754 1.00 40.34 491 PRO A O 1
ATOM 3619 N N . GLN A 1 492 ? 19.894 22.644 -31.151 1.00 41.72 492 GLN A N 1
ATOM 3620 C CA . GLN A 1 492 ? 19.625 24.076 -31.278 1.00 41.72 492 GLN A CA 1
ATOM 3621 C C . GLN A 1 492 ? 18.480 24.498 -30.350 1.00 41.72 492 GLN A C 1
ATOM 3623 O O . GLN A 1 492 ? 17.479 23.808 -30.177 1.00 41.72 492 GLN A O 1
ATOM 3628 N N . ASN A 1 493 ? 18.701 25.653 -29.734 1.00 47.81 493 ASN A N 1
ATOM 3629 C CA . ASN A 1 493 ? 17.935 26.276 -28.666 1.00 47.81 493 ASN A CA 1
ATOM 3630 C C . ASN A 1 493 ? 16.459 26.576 -29.007 1.00 47.81 493 ASN A C 1
ATOM 3632 O O . ASN A 1 493 ? 16.164 27.124 -30.064 1.00 47.81 493 ASN A O 1
ATOM 3636 N N . GLY A 1 494 ? 15.572 26.375 -28.022 1.00 54.28 494 GLY A N 1
ATOM 3637 C CA . GLY A 1 494 ? 14.445 27.287 -27.764 1.00 54.28 494 GLY A CA 1
ATOM 3638 C C . GLY A 1 494 ? 13.089 27.026 -28.432 1.00 54.28 494 GLY A C 1
ATOM 3639 O O . GLY A 1 494 ? 12.296 27.960 -28.509 1.00 54.28 494 GLY A O 1
ATOM 3640 N N . GLY A 1 495 ? 12.789 25.811 -28.899 1.00 80.31 495 GLY A N 1
ATOM 3641 C CA . GLY A 1 495 ? 11.451 25.490 -29.419 1.00 80.31 495 GLY A CA 1
ATOM 3642 C C . GLY A 1 495 ? 10.359 25.551 -28.339 1.00 80.31 495 GLY A C 1
ATOM 3643 O O . GLY A 1 495 ? 10.571 25.119 -27.206 1.00 80.31 495 GLY A O 1
ATOM 3644 N N . LEU A 1 496 ? 9.179 26.069 -28.693 1.00 90.62 496 LEU A N 1
ATOM 3645 C CA . LEU A 1 496 ? 7.967 25.997 -27.877 1.00 90.62 496 LEU A CA 1
ATOM 3646 C C . LEU A 1 496 ? 7.632 24.529 -27.577 1.00 90.62 496 LEU A C 1
ATOM 3648 O O . LEU A 1 496 ? 7.773 23.660 -28.445 1.00 90.62 496 LEU A O 1
ATOM 3652 N N . GLY A 1 497 ? 7.196 24.274 -26.343 1.00 87.81 497 GLY A N 1
ATOM 3653 C CA . GLY A 1 497 ? 6.771 22.950 -25.899 1.00 87.81 497 GLY A CA 1
ATOM 3654 C C . GLY A 1 497 ? 5.485 22.485 -26.580 1.00 87.81 497 GLY A C 1
ATOM 3655 O O . GLY A 1 497 ? 4.760 23.268 -27.199 1.00 87.81 497 GLY A O 1
ATOM 3656 N N . ASP A 1 498 ? 5.197 21.197 -26.447 1.00 92.44 498 ASP A N 1
ATOM 3657 C CA . ASP A 1 498 ? 4.000 20.596 -27.026 1.00 92.44 498 ASP A CA 1
ATOM 3658 C C . ASP A 1 498 ? 2.720 21.283 -26.521 1.00 92.44 498 ASP A C 1
ATOM 3660 O O . ASP A 1 498 ? 2.627 21.720 -25.373 1.00 92.44 498 ASP A O 1
ATOM 3664 N N . TRP A 1 499 ? 1.728 21.396 -27.405 1.00 90.12 499 TRP A N 1
ATOM 3665 C CA . TRP A 1 499 ? 0.426 22.038 -27.186 1.00 90.12 499 TRP A CA 1
ATOM 3666 C C . TRP A 1 499 ? 0.453 23.544 -26.899 1.00 90.12 499 TRP A C 1
ATOM 3668 O O . TRP A 1 499 ? -0.587 24.141 -26.610 1.00 90.12 499 TRP A O 1
ATOM 3678 N N . VAL A 1 500 ? 1.606 24.193 -27.037 1.00 94.81 500 VAL A N 1
ATOM 3679 C CA . VAL A 1 500 ? 1.701 25.654 -26.996 1.00 94.81 500 VAL A CA 1
ATOM 3680 C C . VAL A 1 500 ? 1.218 26.235 -28.326 1.00 94.81 500 VAL A C 1
ATOM 3682 O O . VAL A 1 500 ? 1.486 25.676 -29.390 1.00 94.81 500 VAL A O 1
ATOM 3685 N N . PHE A 1 501 ? 0.488 27.354 -28.277 1.00 96.19 501 PHE A N 1
ATOM 3686 C CA . PHE A 1 501 ? 0.036 28.051 -29.483 1.00 96.19 501 PHE A CA 1
ATOM 3687 C C . PHE A 1 501 ? 1.218 28.478 -30.349 1.00 96.19 501 PHE A C 1
ATOM 3689 O O . PHE A 1 501 ? 2.195 29.041 -29.858 1.00 96.19 501 PHE A O 1
ATOM 3696 N N . CYS A 1 502 ? 1.089 28.255 -31.650 1.00 95.88 502 CYS A N 1
ATOM 3697 C CA . CYS A 1 502 ? 2.113 28.579 -32.627 1.00 95.88 502 CYS A CA 1
ATOM 3698 C C . CYS A 1 502 ? 1.472 29.147 -33.892 1.00 95.88 502 CYS A C 1
ATOM 3700 O O . CYS A 1 502 ? 0.281 28.978 -34.158 1.00 95.88 502 CYS A O 1
ATOM 3702 N N . SER A 1 503 ? 2.286 29.833 -34.681 1.00 96.38 503 SER A N 1
ATOM 3703 C CA . SER A 1 503 ? 1.928 30.340 -36.002 1.00 96.38 503 SER A CA 1
ATOM 3704 C C . SER A 1 503 ? 2.831 29.804 -37.113 1.00 96.38 503 SER A C 1
ATOM 3706 O O . SER A 1 503 ? 2.518 30.011 -38.283 1.00 96.38 503 SER A O 1
ATOM 3708 N N . LYS A 1 504 ? 3.936 29.118 -36.779 1.00 96.25 504 LYS A N 1
ATOM 3709 C CA . LYS A 1 504 ? 4.843 28.453 -37.731 1.00 96.25 504 LYS A CA 1
ATOM 3710 C C . LYS A 1 504 ? 5.428 27.178 -37.134 1.00 96.25 504 LYS A C 1
ATOM 3712 O O . LYS A 1 504 ? 5.764 27.152 -35.952 1.00 96.25 504 LYS A O 1
ATOM 3717 N N . SER A 1 505 ? 5.630 26.158 -37.963 1.00 96.25 505 SER A N 1
ATOM 3718 C CA . SER A 1 505 ? 6.163 24.856 -37.538 1.00 96.25 505 SER A CA 1
ATOM 3719 C C . SER A 1 505 ? 7.558 24.934 -36.912 1.00 96.25 505 SER A C 1
ATOM 3721 O O . SER A 1 505 ? 7.818 24.261 -35.922 1.00 96.25 505 SER A O 1
ATOM 3723 N N . SER A 1 506 ? 8.409 25.850 -37.380 1.00 95.06 506 SER A N 1
ATOM 3724 C CA . SER A 1 506 ? 9.750 26.085 -36.820 1.00 95.06 506 SER A CA 1
ATOM 3725 C C . SER A 1 506 ? 9.759 26.696 -35.413 1.00 95.06 506 SER A C 1
ATOM 3727 O O . SER A 1 506 ? 10.821 26.811 -34.810 1.00 95.06 506 SER A O 1
ATOM 3729 N N . GLN A 1 507 ? 8.612 27.150 -34.893 1.00 95.06 507 GLN A N 1
ATOM 3730 C CA . GLN A 1 507 ? 8.514 27.621 -33.508 1.00 95.06 507 GLN A CA 1
ATOM 3731 C C . GLN A 1 507 ? 8.435 26.461 -32.518 1.00 95.06 507 GLN A C 1
ATOM 3733 O O . GLN A 1 507 ? 8.681 26.671 -31.338 1.00 95.06 507 GLN A O 1
ATOM 3738 N N . CYS A 1 508 ? 8.070 25.264 -32.974 1.00 94.75 508 CYS A N 1
ATOM 3739 C CA . CYS A 1 508 ? 7.806 24.111 -32.129 1.00 94.75 508 CYS A CA 1
ATOM 3740 C C . CYS A 1 508 ? 9.039 23.222 -32.015 1.00 94.75 508 CYS A C 1
ATOM 3742 O O . CYS A 1 508 ? 9.693 22.942 -33.017 1.00 94.75 508 CYS A O 1
ATOM 3744 N N . ALA A 1 509 ? 9.319 22.699 -30.819 1.00 93.62 509 ALA A N 1
ATOM 3745 C CA . ALA A 1 509 ? 10.416 21.746 -30.622 1.00 93.62 509 ALA A CA 1
ATOM 3746 C C . ALA A 1 509 ? 10.250 20.470 -31.476 1.00 93.62 509 ALA A C 1
ATOM 3748 O O . ALA A 1 509 ? 11.231 19.868 -31.904 1.00 93.62 509 ALA A O 1
ATOM 3749 N N . ASN A 1 510 ? 9.002 20.096 -31.772 1.00 90.44 510 ASN A N 1
ATOM 3750 C CA . ASN A 1 510 ? 8.643 18.972 -32.638 1.00 90.44 510 ASN A CA 1
ATOM 3751 C C . ASN A 1 510 ? 8.569 19.329 -34.140 1.00 90.44 510 ASN A C 1
ATOM 3753 O O . ASN A 1 510 ? 8.201 18.478 -34.946 1.00 90.44 510 ASN A O 1
ATOM 3757 N N . ASN A 1 511 ? 8.908 20.568 -34.523 1.00 95.00 511 ASN A N 1
ATOM 3758 C CA . ASN A 1 511 ? 8.825 21.096 -35.888 1.00 95.00 511 ASN A CA 1
ATOM 3759 C C . ASN A 1 511 ? 7.442 20.953 -36.555 1.00 95.00 511 ASN A C 1
ATOM 3761 O O . ASN A 1 511 ? 7.366 20.898 -37.782 1.00 95.00 511 ASN A O 1
ATOM 3765 N N . CYS A 1 512 ? 6.349 20.898 -35.784 1.00 95.75 512 CYS A N 1
ATOM 3766 C CA . CYS A 1 512 ? 5.001 20.793 -36.332 1.00 95.75 512 CYS A CA 1
ATOM 3767 C C . CYS A 1 512 ? 4.004 21.703 -35.616 1.00 95.75 512 CYS A C 1
ATOM 3769 O O . CYS A 1 512 ? 3.560 21.432 -34.501 1.00 95.75 512 CYS A O 1
ATOM 3771 N N . CYS A 1 513 ? 3.596 22.770 -36.300 1.00 97.25 513 CYS A N 1
ATOM 3772 C CA . CYS A 1 513 ? 2.517 23.637 -35.856 1.00 97.25 513 CYS A CA 1
ATOM 3773 C C . CYS A 1 513 ? 1.236 23.243 -36.589 1.00 97.25 513 CYS A C 1
ATOM 3775 O O . CYS A 1 513 ? 1.102 23.505 -37.783 1.00 97.25 513 CYS A O 1
ATOM 3777 N N . SER A 1 514 ? 0.300 22.587 -35.909 1.00 96.38 514 SER A N 1
ATOM 3778 C CA . SER A 1 514 ? -0.903 22.045 -36.533 1.00 96.38 514 SER A CA 1
ATOM 3779 C C . SER A 1 514 ? -2.153 22.316 -35.705 1.00 96.38 514 SER A C 1
ATOM 3781 O O . SER A 1 514 ? -2.102 22.521 -34.497 1.00 96.38 514 SER A O 1
ATOM 3783 N N . LYS A 1 515 ? -3.304 22.316 -36.376 1.00 95.19 515 LYS A N 1
ATOM 3784 C CA . LYS A 1 515 ? -4.620 22.205 -35.731 1.00 95.19 515 LYS A CA 1
ATOM 3785 C C . LYS A 1 515 ? -5.093 20.753 -35.637 1.00 95.19 515 LYS A C 1
ATOM 3787 O O . LYS A 1 515 ? -6.149 20.485 -35.073 1.00 95.19 515 LYS A O 1
ATOM 3792 N N . GLU A 1 516 ? -4.344 19.824 -36.232 1.00 83.69 516 GLU A N 1
ATOM 3793 C CA . GLU A 1 516 ? -4.576 18.393 -36.091 1.00 83.69 516 GLU A CA 1
ATOM 3794 C C . GLU A 1 516 ? -4.493 18.061 -34.596 1.00 83.69 516 GLU A C 1
ATOM 3796 O O . GLU A 1 516 ? -3.558 18.480 -33.915 1.00 83.69 516 GLU A O 1
ATOM 3801 N N . TYR A 1 517 ? -5.544 17.430 -34.068 1.00 82.00 517 TYR A N 1
ATOM 3802 C CA . TYR A 1 517 ? -5.724 17.134 -32.639 1.00 82.00 517 TYR A CA 1
ATOM 3803 C C . TYR A 1 517 ? -5.907 18.351 -31.705 1.00 82.00 517 TYR A C 1
ATOM 3805 O O . TYR A 1 517 ? -6.030 18.170 -30.495 1.00 82.00 517 TYR A O 1
ATOM 3813 N N . SER A 1 518 ? -5.988 19.584 -32.226 1.00 76.69 518 SER A N 1
ATOM 3814 C CA . SER A 1 518 ? -6.349 20.751 -31.411 1.00 76.69 518 SER A CA 1
ATOM 3815 C C . SER A 1 518 ? -7.866 20.931 -31.365 1.00 76.69 518 SER A C 1
ATOM 3817 O O . SER A 1 518 ? -8.488 21.384 -32.326 1.00 76.69 518 SER A O 1
ATOM 3819 N N . ASN A 1 519 ? -8.469 20.617 -30.217 1.00 75.75 519 ASN A N 1
ATOM 3820 C CA . ASN A 1 519 ? -9.926 20.650 -30.011 1.00 75.75 519 ASN A CA 1
ATOM 3821 C C . ASN A 1 519 ? -10.552 22.060 -30.073 1.00 75.75 519 ASN A C 1
ATOM 3823 O O . ASN A 1 519 ? -11.771 22.193 -30.087 1.00 75.75 519 ASN A O 1
ATOM 3827 N N . ASP A 1 520 ? -9.735 23.116 -30.118 1.00 80.38 520 ASP A N 1
ATOM 3828 C CA . ASP A 1 520 ? -10.169 24.513 -30.262 1.00 80.38 520 ASP A CA 1
ATOM 3829 C C . ASP A 1 520 ? -10.037 25.053 -31.701 1.00 80.38 520 ASP A C 1
ATOM 3831 O O . ASP A 1 520 ? -10.277 26.238 -31.939 1.00 80.38 520 ASP A O 1
ATOM 3835 N N . GLY A 1 521 ? -9.626 24.212 -32.659 1.00 90.69 521 GLY A N 1
ATOM 3836 C CA . GLY A 1 521 ? -9.414 24.589 -34.061 1.00 90.69 521 GLY A CA 1
ATOM 3837 C C . GLY A 1 521 ? -8.235 25.542 -34.301 1.00 90.69 521 GLY A C 1
ATOM 3838 O O . GLY A 1 521 ? -8.045 25.995 -35.432 1.00 90.69 521 GLY A O 1
ATOM 3839 N N . LYS A 1 522 ? -7.444 25.854 -33.268 1.00 93.50 522 LYS A N 1
ATOM 3840 C CA . LYS A 1 522 ? -6.277 26.739 -33.342 1.00 93.50 522 LYS A CA 1
ATOM 3841 C C . LYS A 1 522 ? -4.994 25.938 -33.552 1.00 93.50 522 LYS A C 1
ATOM 3843 O O . LYS A 1 522 ? -4.920 24.758 -33.232 1.00 93.50 522 LYS A O 1
ATOM 3848 N N . TYR A 1 523 ? -3.974 26.603 -34.085 1.00 95.00 523 TYR A N 1
ATOM 3849 C CA . TYR A 1 523 ? -2.670 25.997 -34.335 1.00 95.00 523 TYR A CA 1
ATOM 3850 C C . TYR A 1 523 ? -1.836 25.909 -33.053 1.00 95.00 523 TYR A C 1
ATOM 3852 O O . TYR A 1 523 ? -1.641 26.908 -32.351 1.00 95.00 523 TYR A O 1
ATOM 3860 N N . LYS A 1 524 ? -1.351 24.703 -32.752 1.00 96.50 524 LYS A N 1
ATOM 3861 C CA . LYS A 1 524 ? -0.494 24.389 -31.606 1.00 96.50 524 LYS A CA 1
ATOM 3862 C C . LYS A 1 524 ? 0.663 23.491 -32.029 1.00 96.50 524 LYS A C 1
ATOM 3864 O O . LYS A 1 524 ? 0.621 22.865 -33.086 1.00 96.50 524 LYS A O 1
ATOM 3869 N N . CYS A 1 525 ? 1.709 23.457 -31.214 1.00 96.88 525 CYS A N 1
ATOM 3870 C CA . CYS A 1 525 ? 2.831 22.553 -31.409 1.00 96.88 525 CYS A CA 1
ATOM 3871 C C . CYS A 1 525 ? 2.372 21.116 -31.165 1.00 96.88 525 CYS A C 1
ATOM 3873 O O . CYS A 1 525 ? 2.348 20.666 -30.025 1.00 96.88 525 CYS A O 1
ATOM 3875 N N . THR A 1 526 ? 1.966 20.412 -32.219 1.00 93.75 526 THR A N 1
ATOM 3876 C CA . THR A 1 526 ? 1.254 19.132 -32.129 1.00 93.75 526 THR A CA 1
ATOM 3877 C C . THR A 1 526 ? 2.214 17.963 -32.358 1.00 93.75 526 THR A C 1
ATOM 3879 O O . THR A 1 526 ? 2.661 17.758 -33.492 1.00 93.75 526 THR A O 1
ATOM 3882 N N . PRO A 1 527 ? 2.496 17.138 -31.334 1.00 89.06 527 PRO A N 1
ATOM 3883 C CA . PRO A 1 527 ? 3.324 15.946 -31.498 1.00 89.06 527 PRO A CA 1
ATOM 3884 C C . PRO A 1 527 ? 2.676 14.955 -32.459 1.00 89.06 527 PRO A C 1
ATOM 3886 O O . PRO A 1 527 ? 1.508 14.606 -32.303 1.00 89.06 527 PRO A O 1
ATOM 3889 N N . GLY A 1 528 ? 3.434 14.489 -33.453 1.00 85.19 528 GLY A N 1
ATOM 3890 C CA . GLY A 1 528 ? 2.933 13.519 -34.431 1.00 85.19 528 GLY A CA 1
ATOM 3891 C C . GLY A 1 528 ? 1.884 14.074 -35.404 1.00 85.19 528 GLY A C 1
ATOM 3892 O O . GLY A 1 528 ? 1.223 13.292 -36.085 1.00 85.19 528 GLY A O 1
ATOM 3893 N N . GLY A 1 529 ? 1.719 15.400 -35.485 1.00 87.81 529 GLY A N 1
ATOM 3894 C CA . GLY A 1 529 ? 0.923 16.028 -36.536 1.00 87.81 529 GLY A CA 1
ATOM 3895 C C . GLY A 1 529 ? 1.521 15.750 -37.918 1.00 87.81 529 GLY A C 1
ATOM 3896 O O . GLY A 1 529 ? 2.730 15.840 -38.115 1.00 87.81 529 GLY A O 1
ATOM 3897 N N . SER A 1 530 ? 0.668 15.413 -38.881 1.00 89.19 530 SER A N 1
ATOM 3898 C CA . SER A 1 530 ? 1.045 15.188 -40.283 1.00 89.19 530 SER A CA 1
ATOM 3899 C C . SER A 1 530 ? 0.751 16.404 -41.168 1.00 89.19 530 SER A C 1
ATOM 3901 O O . SER A 1 530 ? 1.320 16.547 -42.248 1.00 89.19 530 SER A O 1
ATOM 3903 N N . LYS A 1 531 ? -0.120 17.307 -40.697 1.00 92.44 531 LYS A N 1
ATOM 3904 C CA . LYS A 1 531 ? -0.548 18.530 -41.395 1.00 92.44 531 LYS A CA 1
ATOM 3905 C C . LYS A 1 531 ? -0.008 19.782 -40.706 1.00 92.44 531 LYS A C 1
ATOM 3907 O O . LYS A 1 531 ? -0.767 20.527 -40.081 1.00 92.44 531 LYS A O 1
ATOM 3912 N N . CYS A 1 532 ? 1.301 19.979 -40.774 1.00 94.31 532 CYS A N 1
ATOM 3913 C CA . CYS A 1 532 ? 1.984 21.130 -40.182 1.00 94.31 532 CYS A CA 1
ATOM 3914 C C . CYS A 1 532 ? 1.907 22.360 -41.114 1.00 94.31 532 CYS A C 1
ATOM 3916 O O . CYS A 1 532 ? 1.820 22.197 -42.332 1.00 94.31 532 CYS A O 1
ATOM 3918 N N . LEU A 1 533 ? 1.905 23.571 -40.541 1.00 92.75 533 LEU A N 1
ATOM 3919 C CA . LEU A 1 533 ? 1.975 24.849 -41.270 1.00 92.75 533 LEU A CA 1
ATOM 3920 C C . LEU A 1 533 ? 3.284 25.048 -42.030 1.00 92.75 533 LEU A C 1
ATOM 3922 O O . LEU A 1 533 ? 4.344 24.682 -41.458 1.00 92.75 533 LEU A O 1
#

Secondary structure (DSSP, 8-state):
-----SSSTTSSS----STTSS-TT-TT---SS-S-EEEEEEEE-SS-GGGT--SB-TTSSB--TT--EEEEBHHHHTTTS---TT-THHHHHHHHHTTEEEEEEETTTTEEEEEEE---B-GGG--STT-EEEEHHHHHHHHSS--SSTT--EEEEEEEEEEEE-STTSTT---S---SSSSS-----S-GGGTTSEEPTTS-EE---TT-----TT----PPPPP---PPP---------------------------SS---------TT---TTGGGG-S-EEEEEEEE-SS-GGGT--SB-TTSSB--TT-SEEEEBHHHHTTTS---TT-HHHHHHHHHHTTEEEEEEETTTTEEEEEEE---B-GGG-SSTT-EEEEHHHHHHHHSS--SSTT--EEEEEEEEEEEE-STTSTT--TT-S--TTTT----SS-GGGTTS-B-TTS-B----S----------------------------PPP--S-PBPTT-B-SSGGGBTTS-EE-TT-TTSS-EE-TT-SS--